Protein AF-A0A8T7AFK4-F1 (afdb_monomer_lite)

Secondary structure (DSSP, 8-state):
--------------------PPPPEETTEEPSEE--SS--EEEEESS--EEEEEESS-EEEEEBSS-EEEEEES--EEEEEESS-EEEEEEES-EEEEEESS-EEE--EES-EE-TT-SEEES-SEEEEEEEEE-TT--EEEEEEEEE-TTTGGG--BSEEEEEE--TT--TTSHHHHHHHHHHTTTT--EEEE--TT--TTS------HHHHHHHHHHHHHHHHHTT--EEEEEEEGGGHHHHHHHHHHH--TTEEEEEEES--S-HHHHHHHHHHHH-SSHHHHHHHHHHHHT-GGG--SSTTTTT--TTT-HHHHHHHT--S-S-HHHHHHTT-SS-EEEEEETT--SS-HHHHHHHHHHHHHHT--EEEEEE---SPPPTTTHHHHTTTT-HHHHHHHHHHHHHHH-GGGSBP-------SSS---SS--BPP-EETT-SEEETT-EEEEE-TT---SSS-EEEEEEEEEESS---EESTTSSEEEEE-PPPSSPPPSS--TT-GGGSEEEEEEEEEEEETTS-EEEEEEEEEEEPHHHHHHTS----GGGHHHHHHHS-PPP-------

Foldseek 3Di:
DDDDDDDDDDDDPPPPPPPVPPQDFFPRHGFPEEADQAEEEAEADQEEGEYENAHHAYEYANAHYQYGYENHHEAYEEHNHHDEYEAELHHYAYEAEDHDDAYAYEPNDDAYFYDPSHLHYYPYQKDKFWWWFADPVGQIKIKIKIAGHDPLVQLFAFLEAEEEEEAQFDANCDFPNVLCRGQCRSVRHIYIRIYFSQDDPRGAGFDQDLVRRLCVVVRVVVVVVLLVRLAYEYEYAHLGLLSQLQNCLPPVRNNYAEYEYELHDQQLLVLLVCCVVVPDDDPVVVVCVVCVVVVNNVPPDDPCPSNPHNCVVCVPSVSCSSNDPDRGSNLVRLLRDPHEYEYEFEPQQPSRDPVNVVSSVVSNVVSVHNYDYDYHYDPDDADDSNPCRSSCPPNSNVVSVVVLVVCCVRPVSSPGDSDRRSQHDPPDQRPDGTAQDKDKVPDQEEEQQDKIKIARSSGDDRRFDWDWKAKDWDDFDDWDWAPRTDNMIITGHHAHPQDDDPDDDPPDVVNFKDKIKMKMWIAGPSGDIHIDMDIHIYGYPVVCVVVPDDDDPVCVVVVVVVPPDDDDDDDDDD

pLDDT: mean 75.08, std 21.3, range [25.06, 98.81]

Sequence (574 aa):
MDTIRALVTIGIVFVLGIADAEAQTCNGLAATIVGTAMDDDIPGTPGADVIVGLGGNDRIDGMNGADIICGGDGDDDLIGGLGDDQLFGDAGNDVLEGGSDVDSCDGISGIDSASDDCETAANVDTRVGRVTLFAEDRTRLDGALYIPVGDAAPQGTRSVAMIVSHGAMGSFDSSVPKILGLQASPLGFTVLALNRRDWGSDGGGGAVLFEDTTLDVGVGIDFLHDLGYDLIYVAGHSQGTQNAAIYPSFTLDDRVVAIGLYGTVDDGRGTARDLLFRFTYDDDVVRARELVDSGEGDVVVGWPTIFGVDLFRSPNNFLSFWGPDTLSIVEREIAKLEVPALLLRADGDEFTPDAMSLNVIATANVSGVDATYIVLDYPFPLTDNGGNAHGFVGVERELIATTLDWLTEKVPEASTVTTDTKLAPQNQNPPGNYEPFADIAGGGIVVAGTMVEFDASASFDLDGTIVGYDWKQVAGTSASIEDPSAVRAAFEAPAPSRAAPALFNAQDESVYRETLVFDVTVTDDAGGTDTSRVEVVVLDENFAVASGNGLTPLTTLVLLVIAGLRVRSQRRRS

Radius of gyration: 27.35 Å; chains: 1; bounding box: 56×100×99 Å

Structure (mmCIF, N/CA/C/O backbone):
data_AF-A0A8T7AFK4-F1
#
_entry.id   AF-A0A8T7AFK4-F1
#
loop_
_atom_site.group_PDB
_atom_site.id
_atom_site.type_symbol
_atom_site.label_atom_id
_atom_site.label_alt_id
_atom_site.label_comp_id
_atom_site.label_asym_id
_atom_site.label_entity_id
_atom_site.label_seq_id
_atom_site.pdbx_PDB_ins_code
_atom_site.Cartn_x
_atom_site.Cartn_y
_atom_site.Cartn_z
_atom_site.occupancy
_atom_site.B_iso_or_equiv
_atom_site.auth_seq_id
_atom_site.auth_comp_id
_atom_site.auth_asym_id
_atom_site.auth_atom_id
_atom_site.pdbx_PDB_model_num
ATOM 1 N N . MET A 1 1 ? 10.294 75.642 -45.485 1.00 36.19 1 MET A N 1
ATOM 2 C CA . MET A 1 1 ? 8.984 76.086 -45.998 1.00 36.19 1 MET A CA 1
ATOM 3 C C . MET A 1 1 ? 8.037 74.920 -45.855 1.00 36.19 1 MET A C 1
ATOM 5 O O . MET A 1 1 ? 8.326 73.844 -46.361 1.00 36.19 1 MET A O 1
ATOM 9 N N . ASP A 1 2 ? 7.018 75.145 -45.043 1.00 36.97 2 ASP A N 1
ATOM 10 C CA . ASP A 1 2 ? 6.162 74.165 -44.390 1.00 36.97 2 ASP A CA 1
ATOM 11 C C . ASP A 1 2 ? 5.333 73.293 -45.332 1.00 36.97 2 ASP A C 1
ATOM 13 O O . ASP A 1 2 ? 4.783 73.761 -46.325 1.00 36.97 2 ASP A O 1
ATOM 17 N N . THR A 1 3 ? 5.140 72.036 -44.939 1.00 32.66 3 THR A N 1
ATOM 18 C CA . THR A 1 3 ? 3.883 71.320 -45.186 1.00 32.66 3 THR A CA 1
ATOM 19 C C . THR A 1 3 ? 3.526 70.534 -43.929 1.00 32.66 3 THR A C 1
ATOM 21 O O . THR A 1 3 ? 4.013 69.435 -43.684 1.00 32.66 3 THR A O 1
ATOM 24 N N . ILE A 1 4 ? 2.676 71.148 -43.107 1.00 34.69 4 ILE A N 1
ATOM 25 C CA . ILE A 1 4 ? 1.974 70.512 -41.993 1.00 34.69 4 ILE A CA 1
ATOM 26 C C . ILE A 1 4 ? 0.974 69.517 -42.599 1.00 34.69 4 ILE A C 1
ATOM 28 O O . ILE A 1 4 ? 0.047 69.921 -43.301 1.00 34.69 4 ILE A O 1
ATOM 32 N N . ARG A 1 5 ? 1.148 68.217 -42.337 1.00 36.22 5 ARG A N 1
ATOM 33 C CA . ARG A 1 5 ? 0.082 67.220 -42.500 1.00 36.22 5 ARG A CA 1
ATOM 34 C C . ARG A 1 5 ? -0.605 67.053 -41.151 1.00 36.22 5 ARG A C 1
ATOM 36 O O . ARG A 1 5 ? 0.000 66.562 -40.205 1.00 36.22 5 ARG A O 1
ATOM 43 N N . ALA A 1 6 ? -1.855 67.498 -41.076 1.00 36.16 6 ALA A N 1
ATOM 44 C CA . ALA A 1 6 ? -2.742 67.224 -39.957 1.00 36.16 6 ALA A CA 1
ATOM 45 C C . ALA A 1 6 ? -3.002 65.712 -39.880 1.00 36.16 6 ALA A C 1
ATOM 47 O O . ALA A 1 6 ? -3.506 65.123 -40.837 1.00 36.16 6 ALA A O 1
ATOM 48 N N . LEU A 1 7 ? -2.646 65.094 -38.754 1.00 32.50 7 LEU A N 1
ATOM 49 C CA . LEU A 1 7 ? -3.070 63.743 -38.411 1.00 32.50 7 LEU A CA 1
ATOM 50 C C . LEU A 1 7 ? -4.313 63.872 -37.524 1.00 32.50 7 LEU A C 1
ATOM 52 O O . LEU A 1 7 ? -4.274 64.519 -36.480 1.00 32.50 7 LEU A O 1
ATOM 56 N N . VAL A 1 8 ? -5.429 63.314 -37.986 1.00 34.62 8 VAL A N 1
ATOM 57 C CA . VAL A 1 8 ? -6.680 63.221 -37.232 1.00 34.62 8 VAL A CA 1
ATOM 58 C C . VAL A 1 8 ? -6.497 62.150 -36.159 1.00 34.62 8 VAL A C 1
ATOM 60 O O . VAL A 1 8 ? -6.326 60.978 -36.482 1.00 34.62 8 VAL A O 1
ATOM 63 N N . THR A 1 9 ? -6.526 62.544 -34.889 1.00 35.47 9 THR A N 1
ATOM 64 C CA . THR A 1 9 ? -6.543 61.608 -33.760 1.00 35.47 9 THR A CA 1
ATOM 65 C C . THR A 1 9 ? -7.950 61.029 -33.619 1.00 35.47 9 THR A C 1
ATOM 67 O O . THR A 1 9 ? -8.854 61.703 -33.130 1.00 35.47 9 THR A O 1
ATOM 70 N N . ILE A 1 10 ? -8.148 59.784 -34.055 1.00 40.66 10 ILE A N 1
ATOM 71 C CA . ILE A 1 10 ? -9.303 58.973 -33.654 1.00 40.66 10 ILE A CA 1
ATOM 72 C C . ILE A 1 10 ? -8.919 58.322 -32.326 1.00 40.66 10 ILE A C 1
ATOM 74 O O . ILE A 1 10 ? -8.059 57.445 -32.285 1.00 40.66 10 ILE A O 1
ATOM 78 N N . GLY A 1 11 ? -9.517 58.789 -31.231 1.00 37.38 11 GLY A N 1
ATOM 79 C CA . GLY A 1 11 ? -9.410 58.131 -29.935 1.00 37.38 11 GLY A CA 1
ATOM 80 C C . GLY A 1 11 ? -10.185 56.819 -29.963 1.00 37.38 11 GLY A C 1
ATOM 81 O O . GLY A 1 11 ? -11.403 56.823 -29.811 1.00 37.38 11 GLY A O 1
ATOM 82 N N . ILE A 1 12 ? -9.484 55.706 -30.171 1.00 42.81 12 ILE A N 1
ATOM 83 C CA . ILE A 1 12 ? -9.990 54.379 -29.825 1.00 42.81 12 ILE A CA 1
ATOM 84 C C . ILE A 1 12 ? -9.676 54.193 -28.342 1.00 42.81 12 ILE A C 1
ATOM 86 O O . ILE A 1 12 ? -8.524 53.992 -27.963 1.00 42.81 12 ILE A O 1
ATOM 90 N N . VAL A 1 13 ? -10.697 54.316 -27.498 1.00 39.00 13 VAL A N 1
ATOM 91 C CA . VAL A 1 13 ? -10.638 53.815 -26.125 1.00 39.00 13 VAL A CA 1
ATOM 92 C C . VAL A 1 13 ? -10.703 52.295 -26.237 1.00 39.00 13 VAL A C 1
ATOM 94 O O . VAL A 1 13 ? -11.759 51.744 -26.537 1.00 39.00 13 VAL A O 1
ATOM 97 N N . PHE A 1 14 ? -9.570 51.618 -26.051 1.00 37.09 14 PHE A N 1
ATOM 98 C CA . PHE A 1 14 ? -9.583 50.200 -25.711 1.00 37.09 14 PHE A CA 1
ATOM 99 C C . PHE A 1 14 ? -10.171 50.098 -24.305 1.00 37.09 14 PHE A C 1
ATOM 101 O O . PHE A 1 14 ? -9.494 50.370 -23.316 1.00 37.09 14 PHE A O 1
ATOM 108 N N . VAL A 1 15 ? -11.451 49.746 -24.218 1.00 40.47 15 VAL A N 1
ATOM 109 C CA . VAL A 1 15 ? -11.956 49.091 -23.016 1.00 40.47 15 VAL A CA 1
ATOM 110 C C . VAL A 1 15 ? -11.351 47.694 -23.071 1.00 40.47 15 VAL A C 1
ATOM 112 O O . VAL A 1 15 ? -11.824 46.843 -23.820 1.00 40.47 15 VAL A O 1
ATOM 115 N N . LEU A 1 16 ? -10.239 47.489 -22.360 1.00 45.81 16 LEU A N 1
ATOM 116 C CA . LEU A 1 16 ? -9.852 46.148 -21.942 1.00 45.81 16 LEU A CA 1
ATOM 117 C C . LEU A 1 16 ? -11.008 45.669 -21.068 1.00 45.81 16 LEU A C 1
ATOM 119 O O . LEU A 1 16 ? -11.154 46.115 -19.932 1.00 45.81 16 LEU A O 1
ATOM 123 N N . GLY A 1 17 ? -11.884 44.849 -21.644 1.00 37.62 17 GLY A N 1
ATOM 124 C CA . GLY A 1 17 ? -12.734 43.995 -20.841 1.00 37.62 17 GLY A CA 1
ATOM 125 C C . GLY A 1 17 ? -11.790 43.103 -20.057 1.00 37.62 17 GLY A C 1
ATOM 126 O O . GLY A 1 17 ? -11.220 42.175 -20.620 1.00 37.62 17 GLY A O 1
ATOM 127 N N . ILE A 1 18 ? -11.569 43.436 -18.790 1.00 47.38 18 ILE A N 1
ATOM 128 C CA . ILE A 1 18 ? -11.285 42.405 -17.808 1.00 47.38 18 ILE A CA 1
ATOM 129 C C . ILE A 1 18 ? -12.549 41.547 -17.819 1.00 47.38 18 ILE A C 1
ATOM 131 O O . ILE A 1 18 ? -13.617 41.986 -17.403 1.00 47.38 18 ILE A O 1
ATOM 135 N N . ALA A 1 19 ? -12.479 40.389 -18.474 1.00 45.12 19 ALA A N 1
ATOM 136 C CA . ALA A 1 19 ? -13.339 39.311 -18.038 1.00 45.12 19 ALA A CA 1
ATOM 137 C C . ALA A 1 19 ? -12.939 39.111 -16.577 1.00 45.12 19 ALA A C 1
ATOM 139 O O . ALA A 1 19 ? -11.758 38.881 -16.305 1.00 45.12 19 ALA A O 1
ATOM 140 N N . ASP A 1 20 ? -13.868 39.339 -15.653 1.00 50.78 20 ASP A N 1
ATOM 141 C CA . ASP A 1 20 ? -13.706 38.818 -14.305 1.00 50.78 20 ASP A CA 1
ATOM 142 C C . ASP A 1 20 ? -13.485 37.318 -14.511 1.00 50.78 20 ASP A C 1
ATOM 144 O O . ASP A 1 20 ? -14.374 36.634 -15.021 1.00 50.78 20 ASP A O 1
ATOM 148 N N . ALA A 1 21 ? -12.259 36.840 -14.281 1.00 59.19 21 ALA A N 1
ATOM 149 C CA . ALA A 1 21 ? -12.012 35.411 -14.240 1.00 59.19 21 ALA A CA 1
ATOM 150 C C . ALA A 1 21 ? -12.949 34.887 -13.155 1.00 59.19 21 ALA A C 1
ATOM 152 O O . ALA A 1 21 ? -12.877 35.355 -12.015 1.00 59.19 21 ALA A O 1
ATOM 153 N N . GLU A 1 22 ? -13.900 34.032 -13.533 1.00 72.19 22 GLU A N 1
ATOM 154 C CA . GLU A 1 22 ? -14.758 33.387 -12.551 1.00 72.19 22 GLU A CA 1
ATOM 155 C C . GLU A 1 22 ? -13.829 32.706 -11.547 1.00 72.19 22 GLU A C 1
ATOM 157 O O . GLU A 1 22 ? -12.899 31.992 -11.936 1.00 72.19 22 GLU A O 1
ATOM 162 N N . ALA A 1 23 ? -14.002 33.048 -10.268 1.00 81.75 23 ALA A N 1
ATOM 163 C CA . ALA A 1 23 ? -13.220 32.437 -9.210 1.00 81.75 23 ALA A CA 1
ATOM 164 C C . ALA A 1 23 ? -13.443 30.930 -9.310 1.00 81.75 23 ALA A C 1
ATOM 166 O O . ALA A 1 23 ? -14.596 30.497 -9.322 1.00 81.75 23 ALA A O 1
ATOM 167 N N . GLN A 1 24 ? -12.359 30.167 -9.435 1.00 94.00 24 GLN A N 1
ATOM 168 C CA . GLN A 1 24 ? -12.452 28.714 -9.423 1.00 94.00 24 GLN A CA 1
ATOM 169 C C . GLN A 1 24 ? -13.028 28.283 -8.080 1.00 94.00 24 GLN A C 1
ATOM 171 O O . GLN A 1 24 ? -12.764 28.920 -7.052 1.00 94.00 24 GLN A O 1
ATOM 176 N N . THR A 1 25 ? -13.868 27.257 -8.105 1.00 94.88 25 THR A N 1
ATOM 177 C CA . THR A 1 25 ? -14.538 26.775 -6.905 1.00 94.88 25 THR A CA 1
ATOM 178 C C . THR A 1 25 ? -14.453 25.269 -6.798 1.00 94.88 25 THR A C 1
ATOM 180 O O . THR A 1 25 ? -14.741 24.603 -7.786 1.00 94.88 25 THR A O 1
ATOM 183 N N . CYS A 1 26 ? -14.205 24.765 -5.594 1.00 96.12 26 CYS A N 1
ATOM 184 C CA . CYS A 1 26 ? -14.365 23.358 -5.240 1.00 96.12 26 CYS A CA 1
ATOM 185 C C . CYS A 1 26 ? -15.527 23.232 -4.250 1.00 96.12 26 CYS A C 1
ATOM 187 O O . CYS A 1 26 ? -15.649 24.045 -3.330 1.00 96.12 26 CYS A O 1
ATOM 189 N N . ASN A 1 27 ? -16.448 22.296 -4.493 1.00 93.69 27 ASN A N 1
ATOM 190 C CA . ASN A 1 27 ? -17.661 22.100 -3.684 1.00 93.69 27 ASN A CA 1
ATOM 191 C C . ASN A 1 27 ? -18.433 23.414 -3.361 1.00 93.69 27 ASN A C 1
ATOM 193 O O . ASN A 1 27 ? -18.971 23.629 -2.274 1.00 93.69 27 ASN A O 1
ATOM 197 N N . GLY A 1 28 ? -18.458 24.355 -4.316 1.00 92.94 28 GLY A N 1
ATOM 198 C CA . GLY A 1 28 ? -19.133 25.653 -4.181 1.00 92.94 28 GLY A CA 1
ATOM 199 C C . GLY A 1 28 ? -18.404 26.719 -3.344 1.00 92.94 28 GLY A C 1
ATOM 200 O O . GLY A 1 28 ? -18.964 27.801 -3.137 1.00 92.94 28 GLY A O 1
ATOM 201 N N . LEU A 1 29 ? -17.176 26.460 -2.890 1.00 95.44 29 LEU A N 1
ATOM 202 C CA . LEU A 1 29 ? -16.317 27.416 -2.185 1.00 95.44 29 LEU A CA 1
ATOM 203 C C . LEU A 1 29 ? -15.224 27.951 -3.106 1.00 95.44 29 LEU A C 1
ATOM 205 O O . LEU A 1 29 ? -14.722 27.228 -3.952 1.00 95.44 29 LEU A O 1
ATOM 209 N N . ALA A 1 30 ? -14.859 29.224 -2.950 1.00 96.06 30 ALA A N 1
ATOM 210 C CA . ALA A 1 30 ? -13.812 29.841 -3.762 1.00 96.06 30 ALA A CA 1
ATOM 211 C C . ALA A 1 30 ? -12.430 29.290 -3.390 1.00 96.06 30 ALA A C 1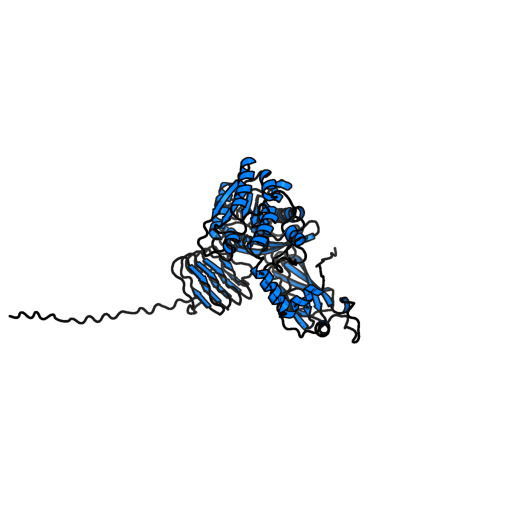
ATOM 213 O O . ALA A 1 30 ? -12.080 29.285 -2.211 1.00 96.06 30 ALA A O 1
ATOM 214 N N . ALA A 1 31 ? -11.659 28.901 -4.403 1.00 96.62 31 ALA A N 1
ATOM 215 C CA . ALA A 1 31 ? -10.326 28.342 -4.244 1.00 96.62 31 ALA A CA 1
ATOM 216 C C . ALA A 1 31 ? -9.355 29.330 -3.570 1.00 96.62 31 ALA A C 1
ATOM 218 O O . ALA A 1 31 ? -9.300 30.514 -3.933 1.00 96.62 31 ALA A O 1
ATOM 219 N N . THR A 1 32 ? -8.583 28.839 -2.600 1.00 96.12 32 THR A N 1
ATOM 220 C CA . THR A 1 32 ? -7.423 29.525 -2.014 1.00 96.12 32 THR A CA 1
ATOM 221 C C . THR A 1 32 ? -6.165 29.269 -2.840 1.00 96.12 32 THR A C 1
ATOM 223 O O . THR A 1 32 ? -5.350 30.183 -2.993 1.00 96.12 32 THR A O 1
ATOM 226 N N . ILE A 1 33 ? -6.057 28.074 -3.430 1.00 97.69 33 ILE A N 1
ATOM 227 C CA . ILE A 1 33 ? -4.952 27.625 -4.279 1.00 97.69 33 ILE A CA 1
ATOM 228 C C . ILE A 1 33 ? -5.540 27.072 -5.581 1.00 97.69 33 ILE A C 1
ATOM 230 O O . ILE A 1 33 ? -6.535 26.354 -5.571 1.00 97.69 33 ILE A O 1
ATOM 234 N N . VAL A 1 34 ? -4.953 27.457 -6.715 1.00 97.56 34 VAL A N 1
ATOM 235 C CA . VAL A 1 34 ? -5.393 27.021 -8.046 1.00 97.56 34 VAL A CA 1
ATOM 236 C C . VAL A 1 34 ? -4.166 26.580 -8.831 1.00 97.56 34 VAL A C 1
ATOM 238 O O . VAL A 1 34 ? -3.230 27.376 -8.970 1.00 97.56 34 VAL A O 1
ATOM 241 N N . GLY A 1 35 ? -4.197 25.345 -9.323 1.00 96.94 35 GLY A N 1
ATOM 242 C CA . GLY A 1 35 ? -3.221 24.774 -10.240 1.00 96.94 35 GLY A CA 1
ATOM 243 C C . GLY A 1 35 ? -3.374 25.309 -11.663 1.00 96.94 35 GLY A C 1
ATOM 244 O O . GLY A 1 35 ? -3.812 26.446 -11.912 1.00 96.94 35 GLY A O 1
ATOM 245 N N . THR A 1 36 ? -2.951 24.504 -12.622 1.00 96.62 36 THR A N 1
ATOM 246 C CA . THR A 1 36 ? -2.924 24.806 -14.046 1.00 96.62 36 THR A CA 1
ATOM 247 C C . THR A 1 36 ? -3.593 23.688 -14.844 1.00 96.62 36 THR A C 1
ATOM 249 O O . THR A 1 36 ? -4.197 22.792 -14.298 1.00 96.62 36 THR A O 1
ATOM 252 N N . ALA A 1 37 ? -3.589 23.785 -16.174 1.00 96.50 37 ALA A N 1
ATOM 253 C CA . ALA A 1 37 ? -4.138 22.725 -17.030 1.00 96.50 37 ALA A CA 1
ATOM 254 C C . ALA A 1 37 ? -3.060 21.698 -17.447 1.00 96.50 37 ALA A C 1
ATOM 256 O O . ALA A 1 37 ? -3.131 21.146 -18.548 1.00 96.50 37 ALA A O 1
ATOM 257 N N . MET A 1 38 ? -1.996 21.584 -16.657 1.00 96.50 38 MET A N 1
ATOM 258 C CA . MET A 1 38 ? -0.844 20.707 -16.844 1.00 96.50 38 MET A CA 1
ATOM 259 C C . MET A 1 38 ? -0.537 20.053 -15.499 1.00 96.50 38 MET A C 1
ATOM 261 O O . MET A 1 38 ? -0.822 20.671 -14.489 1.00 96.50 38 MET A O 1
ATOM 265 N N . ASP A 1 39 ? 0.167 18.922 -15.520 1.00 94.44 39 ASP A N 1
ATOM 266 C CA . ASP A 1 39 ? 0.624 18.216 -14.318 1.00 94.44 39 ASP A CA 1
ATOM 267 C C . ASP A 1 39 ? 1.334 19.162 -13.326 1.00 94.44 39 ASP A C 1
ATOM 269 O O . ASP A 1 39 ? 2.395 19.734 -13.634 1.00 94.44 39 ASP A O 1
ATOM 273 N N . ASP A 1 40 ? 0.750 19.314 -12.141 1.00 94.44 40 ASP A N 1
ATOM 274 C CA . ASP A 1 40 ? 1.230 20.163 -11.060 1.00 94.44 40 ASP A CA 1
ATOM 275 C C . ASP A 1 40 ? 1.601 19.352 -9.801 1.00 94.44 40 ASP A C 1
ATOM 277 O O . ASP A 1 40 ? 1.082 18.274 -9.533 1.00 94.44 40 ASP A O 1
ATOM 281 N N . ASP A 1 41 ? 2.525 19.894 -9.004 1.00 92.56 41 ASP A N 1
ATOM 282 C CA . ASP A 1 41 ? 2.851 19.415 -7.652 1.00 92.56 41 ASP A CA 1
ATOM 283 C C . ASP A 1 41 ? 2.490 20.540 -6.674 1.00 92.56 41 ASP A C 1
ATOM 285 O O . ASP A 1 41 ? 3.171 21.575 -6.609 1.00 92.56 41 ASP A O 1
ATOM 289 N N . ILE A 1 42 ? 1.345 20.389 -6.007 1.00 95.25 42 ILE A N 1
ATOM 290 C CA . ILE A 1 42 ? 0.660 21.440 -5.255 1.00 95.25 42 ILE A CA 1
ATOM 291 C C . ILE A 1 42 ? 0.706 21.117 -3.758 1.00 95.25 42 ILE A C 1
ATOM 293 O O . ILE A 1 42 ? -0.155 20.396 -3.253 1.00 95.25 42 ILE A O 1
ATOM 297 N N . PRO A 1 43 ? 1.653 21.707 -3.007 1.00 95.25 43 PRO A N 1
ATOM 298 C CA . PRO A 1 43 ? 1.576 21.717 -1.557 1.00 95.25 43 PRO A CA 1
ATOM 299 C C . PRO A 1 43 ? 0.587 22.793 -1.091 1.00 95.25 43 PRO A C 1
ATOM 301 O O . PRO A 1 43 ? 0.671 23.962 -1.495 1.00 95.25 43 PRO A O 1
ATOM 304 N N . GLY A 1 44 ? -0.315 22.396 -0.205 1.00 95.94 44 GLY A N 1
ATOM 305 C CA . GLY A 1 44 ? -1.214 23.246 0.553 1.00 95.94 44 GLY A CA 1
ATOM 306 C C . GLY A 1 44 ? -0.476 24.084 1.593 1.00 95.94 44 GLY A C 1
ATOM 307 O O . GLY A 1 44 ? 0.728 24.370 1.507 1.00 95.94 44 GLY A O 1
ATOM 308 N N . THR A 1 45 ? -1.210 24.537 2.597 1.00 94.62 45 THR A N 1
ATOM 309 C CA . THR A 1 45 ? -0.665 25.288 3.722 1.00 94.62 45 THR A CA 1
ATOM 310 C C . THR A 1 45 ? -1.002 24.599 5.040 1.00 94.62 45 THR A C 1
ATOM 312 O O . THR A 1 45 ? -1.825 23.707 5.081 1.00 94.62 45 THR A O 1
ATOM 315 N N . PRO A 1 46 ? -0.395 24.998 6.173 1.00 93.75 46 PRO A N 1
ATOM 316 C CA . PRO A 1 46 ? -0.751 24.414 7.468 1.00 93.75 46 PRO A CA 1
ATOM 317 C C . PRO A 1 46 ? -2.146 24.788 8.015 1.00 93.75 46 PRO A C 1
ATOM 319 O O . PRO A 1 46 ? -2.357 24.683 9.227 1.00 93.75 46 PRO A O 1
ATOM 322 N N . GLY A 1 47 ? -3.042 25.355 7.209 1.00 94.44 47 GLY A N 1
ATOM 323 C CA . GLY A 1 47 ? -4.408 25.646 7.628 1.00 94.44 47 GLY A CA 1
ATOM 324 C C . GLY A 1 47 ? -5.388 25.492 6.474 1.00 94.44 47 GLY A C 1
ATOM 325 O O . GLY A 1 47 ? -4.969 25.481 5.334 1.00 94.44 47 GLY A O 1
ATOM 326 N N . ALA A 1 48 ? -6.684 25.479 6.802 1.00 97.50 48 ALA A N 1
ATOM 327 C CA . ALA A 1 48 ? -7.757 25.143 5.865 1.00 97.50 48 ALA A CA 1
ATOM 328 C C . ALA A 1 48 ? -7.666 25.847 4.498 1.00 97.50 48 ALA A C 1
ATOM 330 O O . ALA A 1 48 ? -7.826 27.075 4.395 1.00 97.50 48 ALA A O 1
ATOM 331 N N . ASP A 1 49 ? -7.500 25.031 3.468 1.00 98.38 49 ASP A N 1
ATOM 332 C CA . ASP A 1 49 ? -7.373 25.392 2.073 1.00 98.38 49 ASP A CA 1
ATOM 333 C C . ASP A 1 49 ? -8.563 24.903 1.238 1.00 98.38 49 ASP A C 1
ATOM 335 O O . ASP A 1 49 ? -9.289 23.968 1.569 1.00 98.38 49 ASP A O 1
ATOM 339 N N . VAL A 1 50 ? -8.787 25.595 0.123 1.00 98.50 50 VAL A N 1
ATOM 340 C CA . VAL A 1 50 ? -9.657 25.133 -0.958 1.00 98.50 50 VAL A CA 1
ATOM 341 C C . VAL A 1 50 ? -8.780 25.048 -2.198 1.00 98.50 50 VAL A C 1
ATOM 343 O O . VAL A 1 50 ? -8.428 26.084 -2.773 1.00 98.50 50 VAL A O 1
ATOM 346 N N . ILE A 1 51 ? -8.402 23.837 -2.584 1.00 98.62 51 ILE A N 1
ATOM 347 C CA . ILE A 1 51 ? -7.444 23.578 -3.657 1.00 98.62 51 ILE A CA 1
ATOM 348 C C . ILE A 1 51 ? -8.194 23.075 -4.893 1.00 98.62 51 ILE A C 1
ATOM 350 O O . ILE A 1 51 ? -9.100 22.253 -4.790 1.00 98.62 51 ILE A O 1
ATOM 354 N N . VAL A 1 52 ? -7.847 23.613 -6.062 1.00 98.50 52 VAL A N 1
ATOM 355 C CA . VAL A 1 52 ? -8.362 23.162 -7.364 1.00 98.50 52 VAL A CA 1
ATOM 356 C C . VAL A 1 52 ? -7.173 22.901 -8.286 1.00 98.50 52 VAL A C 1
ATOM 358 O O . VAL A 1 52 ? -6.492 23.871 -8.631 1.00 98.50 52 VAL A O 1
ATOM 361 N N . GLY A 1 53 ? -6.937 21.648 -8.683 1.00 97.94 53 GLY A N 1
ATOM 362 C CA . GLY A 1 53 ? -5.864 21.265 -9.617 1.00 97.94 53 GLY A CA 1
ATOM 363 C C . GLY A 1 53 ? -6.113 21.800 -11.027 1.00 97.94 53 GLY A C 1
ATOM 364 O O . GLY A 1 53 ? -5.301 22.554 -11.554 1.00 97.94 53 GLY A O 1
ATOM 365 N N . LEU A 1 54 ? -7.357 21.652 -11.499 1.00 97.25 54 LEU A N 1
ATOM 366 C CA . LEU A 1 54 ? -7.894 21.980 -12.829 1.00 97.25 54 LEU A CA 1
ATOM 367 C C . LEU A 1 54 ? -7.707 20.854 -13.833 1.00 97.25 54 LEU A C 1
ATOM 369 O O . LEU A 1 54 ? -8.707 20.263 -14.217 1.00 97.25 54 LEU A O 1
ATOM 373 N N . GLY A 1 55 ? -6.510 20.614 -14.345 1.00 96.44 55 GLY A N 1
ATOM 374 C CA . GLY A 1 55 ? -6.314 19.395 -15.111 1.00 96.44 55 GLY A CA 1
ATOM 375 C C . GLY A 1 55 ? -4.878 19.152 -15.506 1.00 96.44 55 GLY A C 1
ATOM 376 O O . GLY A 1 55 ? -4.047 20.036 -15.377 1.00 96.44 55 GLY A O 1
ATOM 377 N N . GLY A 1 56 ? -4.610 17.992 -16.091 1.00 97.25 56 GLY A N 1
ATOM 378 C CA . GLY A 1 56 ? -3.284 17.389 -15.980 1.00 97.25 56 GLY A CA 1
ATOM 379 C C . GLY A 1 56 ? -3.312 16.342 -14.874 1.00 97.25 56 GLY A C 1
ATOM 380 O O . GLY A 1 56 ? -4.326 16.188 -14.215 1.00 97.25 56 GLY A O 1
ATOM 381 N N . ASN A 1 57 ? -2.233 15.579 -14.741 1.00 95.44 57 ASN A N 1
ATOM 382 C CA . ASN A 1 57 ? -2.130 14.576 -13.690 1.00 95.44 57 ASN A CA 1
ATOM 383 C C . ASN A 1 57 ? -1.439 15.208 -12.480 1.00 95.44 57 ASN A C 1
ATOM 385 O O . ASN A 1 57 ? -0.206 15.264 -12.429 1.00 95.44 57 ASN A O 1
ATOM 389 N N . ASP A 1 58 ? -2.230 15.717 -11.549 1.00 96.62 58 ASP A N 1
ATOM 390 C CA . ASP A 1 58 ? -1.767 16.538 -10.444 1.00 96.62 58 ASP A CA 1
ATOM 391 C C . ASP A 1 58 ? -1.426 15.695 -9.214 1.00 96.62 58 ASP A C 1
ATOM 393 O O . ASP A 1 58 ? -2.046 14.675 -8.917 1.00 96.62 58 ASP A O 1
ATOM 397 N N . ARG A 1 59 ? -0.433 16.154 -8.453 1.00 94.69 59 ARG A N 1
ATOM 398 C CA . ARG A 1 59 ? -0.174 15.707 -7.086 1.00 94.69 59 ARG A CA 1
ATOM 399 C C . ARG A 1 59 ? -0.544 16.839 -6.142 1.00 94.69 59 ARG A C 1
ATOM 401 O O . ARG A 1 59 ? 0.067 17.906 -6.198 1.00 94.69 59 ARG A O 1
ATOM 408 N N . ILE A 1 60 ? -1.510 16.614 -5.260 1.00 97.75 60 ILE A N 1
ATOM 409 C CA . ILE A 1 60 ? -2.010 17.641 -4.343 1.00 97.75 60 ILE A CA 1
ATOM 410 C C . ILE A 1 60 ? -1.901 17.137 -2.905 1.00 97.75 60 ILE A C 1
ATOM 412 O O . ILE A 1 60 ? -2.442 16.090 -2.579 1.00 97.75 60 ILE A O 1
ATOM 416 N N . ASP A 1 61 ? -1.212 17.890 -2.048 1.00 96.38 61 ASP A N 1
ATOM 417 C CA . ASP A 1 61 ? -1.040 17.589 -0.619 1.00 96.38 61 ASP A CA 1
ATOM 418 C C . ASP A 1 61 ? -1.608 18.746 0.212 1.00 96.38 61 ASP A C 1
ATOM 420 O O . ASP A 1 61 ? -1.018 19.826 0.227 1.00 96.38 61 ASP A O 1
ATOM 424 N N . GLY A 1 62 ? -2.749 18.547 0.878 1.00 96.56 62 GLY A N 1
ATOM 425 C CA . GLY A 1 62 ? -3.406 19.544 1.736 1.00 96.56 62 GLY A CA 1
ATOM 426 C C . GLY A 1 62 ? -2.567 19.955 2.950 1.00 96.56 62 GLY A C 1
ATOM 427 O O . GLY A 1 62 ? -2.632 21.095 3.409 1.00 96.56 62 GLY A O 1
ATOM 428 N N . MET A 1 63 ? -1.624 19.105 3.358 1.00 94.69 63 MET A N 1
ATOM 429 C CA . MET A 1 63 ? -0.770 19.252 4.531 1.00 94.69 63 MET A CA 1
ATOM 430 C C . MET A 1 63 ? -1.536 19.181 5.858 1.00 94.69 63 MET A C 1
ATOM 432 O O . MET A 1 63 ? -1.755 18.097 6.380 1.00 94.69 63 MET A O 1
ATOM 436 N N . ASN A 1 64 ? -1.836 20.318 6.488 1.00 93.12 64 ASN A N 1
ATOM 437 C CA . ASN A 1 64 ? -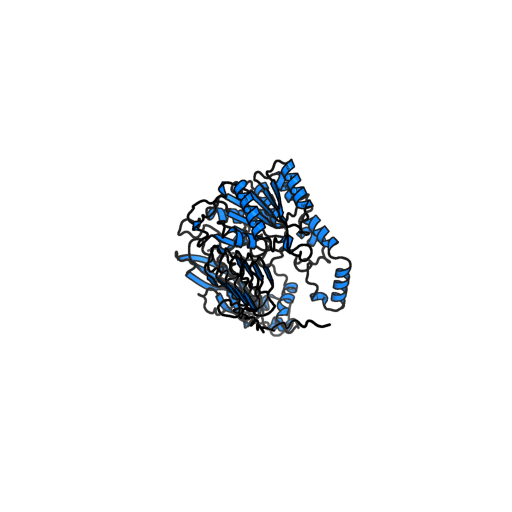2.615 20.341 7.724 1.00 93.12 64 ASN A CA 1
ATOM 438 C C . ASN A 1 64 ? -3.768 21.302 7.499 1.00 93.12 64 ASN A C 1
ATOM 440 O O . ASN A 1 64 ? -3.531 22.429 7.075 1.00 93.12 64 ASN A O 1
ATOM 444 N N . GLY A 1 65 ? -4.954 20.998 7.988 1.00 94.69 65 GLY A N 1
ATOM 445 C CA . GLY A 1 65 ? -6.066 21.884 7.731 1.00 94.69 65 GLY A CA 1
ATOM 446 C C . GLY A 1 65 ? -7.386 21.217 8.001 1.00 94.69 65 GLY A C 1
ATOM 447 O O . GLY A 1 65 ? -7.503 20.383 8.874 1.00 94.69 65 GLY A O 1
ATOM 448 N N . ALA A 1 66 ? -8.409 21.738 7.359 1.00 97.25 66 ALA A N 1
ATOM 449 C CA . ALA A 1 66 ? -9.633 21.006 7.093 1.00 97.25 66 ALA A CA 1
ATOM 450 C C . ALA A 1 66 ? -9.922 21.425 5.661 1.00 97.25 66 ALA A C 1
ATOM 452 O O . ALA A 1 66 ? -10.479 22.508 5.417 1.00 97.25 66 ALA A O 1
ATOM 453 N N . ASP A 1 67 ? -9.334 20.671 4.753 1.00 98.62 67 ASP A N 1
ATOM 454 C CA . ASP A 1 67 ? -9.061 21.051 3.388 1.00 98.62 67 ASP A CA 1
ATOM 455 C C . ASP A 1 67 ? -10.158 20.538 2.465 1.00 98.62 67 ASP A C 1
ATOM 457 O O . ASP A 1 67 ? -10.872 19.570 2.730 1.00 98.62 67 ASP A O 1
ATOM 461 N N . ILE A 1 68 ? -10.364 21.268 1.375 1.00 98.69 68 ILE A N 1
ATOM 462 C CA . ILE A 1 68 ? -11.315 20.899 0.334 1.00 98.69 68 ILE A CA 1
ATOM 463 C C . ILE A 1 68 ? -10.549 20.886 -0.977 1.00 98.69 68 ILE A C 1
ATOM 465 O O . ILE A 1 68 ? -10.188 21.944 -1.496 1.00 98.69 68 ILE A O 1
ATOM 469 N N . ILE A 1 69 ? -10.304 19.693 -1.501 1.00 98.81 69 ILE A N 1
ATOM 470 C CA . ILE A 1 69 ? -9.429 19.463 -2.646 1.00 98.81 69 ILE A CA 1
ATOM 471 C C . ILE A 1 69 ? -10.266 18.910 -3.798 1.00 98.81 69 ILE A C 1
ATOM 473 O O . ILE A 1 69 ? -10.942 17.901 -3.640 1.00 98.81 69 ILE A O 1
ATOM 477 N N . CYS A 1 70 ? -10.225 19.580 -4.949 1.00 98.69 70 CYS A N 1
ATOM 478 C CA . CYS A 1 70 ? -10.728 19.061 -6.220 1.00 98.69 70 CYS A CA 1
ATOM 479 C C . CYS A 1 70 ? -9.536 18.861 -7.160 1.00 98.69 70 CYS A C 1
ATOM 481 O O . CYS A 1 70 ? -8.843 19.845 -7.446 1.00 98.69 70 CYS A O 1
ATOM 483 N N . GLY A 1 71 ? -9.315 17.632 -7.626 1.00 98.12 71 GLY A N 1
ATOM 484 C CA . GLY A 1 71 ? -8.269 17.294 -8.595 1.00 98.12 71 GLY A CA 1
ATOM 485 C C . GLY A 1 71 ? -8.532 17.985 -9.931 1.00 98.12 71 GLY A C 1
ATOM 486 O O . GLY A 1 71 ? -7.929 19.014 -10.248 1.00 98.12 71 GLY A O 1
ATOM 487 N N . GLY A 1 72 ? -9.586 17.558 -10.618 1.00 98.12 72 GLY A N 1
ATOM 488 C CA . GLY A 1 72 ? -10.048 18.168 -11.858 1.00 98.12 72 GLY A CA 1
ATOM 489 C C . GLY A 1 72 ? -10.056 17.160 -13.000 1.00 98.12 72 GLY A C 1
ATOM 490 O O . GLY A 1 72 ? -10.554 16.054 -12.848 1.00 98.12 72 GLY A O 1
ATOM 491 N N . ASP A 1 73 ? -9.616 17.575 -14.189 1.00 97.56 73 ASP A N 1
ATOM 492 C CA . ASP A 1 73 ? -9.492 16.688 -15.350 1.00 97.56 73 ASP A CA 1
ATOM 493 C C . ASP A 1 73 ? -8.091 16.043 -15.392 1.00 97.56 73 ASP A C 1
ATOM 495 O O . ASP A 1 73 ? -7.133 16.701 -15.792 1.00 97.56 73 ASP A O 1
ATOM 499 N N . GLY A 1 74 ? -7.972 14.739 -15.191 1.00 97.25 74 GLY A N 1
ATOM 500 C CA . GLY A 1 74 ? -6.702 14.017 -15.270 1.00 97.25 74 GLY A CA 1
ATOM 501 C C . GLY A 1 74 ? -6.621 12.953 -14.194 1.00 97.25 74 GLY A C 1
ATOM 502 O O . GLY A 1 74 ? -7.501 12.869 -13.359 1.00 97.25 74 GLY A O 1
ATOM 503 N N . ASP A 1 75 ? -5.614 12.087 -14.268 1.00 95.94 75 ASP A N 1
ATOM 504 C CA . ASP A 1 75 ? -5.400 11.125 -13.192 1.00 95.94 75 ASP A CA 1
ATOM 505 C C . ASP A 1 75 ? -4.660 11.869 -12.066 1.00 95.94 75 ASP A C 1
ATOM 507 O O . ASP A 1 75 ? -3.477 12.184 -12.220 1.00 95.94 75 ASP A O 1
ATOM 511 N N . ASP A 1 76 ? -5.280 12.076 -10.909 1.00 97.50 76 ASP A N 1
ATOM 512 C CA . ASP A 1 76 ? -4.737 12.879 -9.805 1.00 97.50 76 ASP A CA 1
ATOM 513 C C . ASP A 1 76 ? -4.367 12.027 -8.575 1.00 97.50 76 ASP A C 1
ATOM 515 O O . ASP A 1 76 ? -4.965 10.985 -8.307 1.00 97.50 76 ASP A O 1
ATOM 519 N N . ASP A 1 77 ? -3.330 12.437 -7.844 1.00 96.06 77 ASP A N 1
ATOM 520 C CA . ASP A 1 77 ? -2.939 11.877 -6.546 1.00 96.06 77 ASP A CA 1
ATOM 521 C C . ASP A 1 77 ? -3.242 12.929 -5.459 1.00 96.06 77 ASP A C 1
ATOM 523 O O . ASP A 1 77 ? -2.524 13.926 -5.321 1.00 96.06 77 ASP A O 1
ATOM 527 N N . LEU A 1 78 ? -4.320 12.724 -4.697 1.00 98.19 78 LEU A N 1
ATOM 528 C CA . LEU A 1 78 ? -4.839 13.658 -3.694 1.00 98.19 78 LEU A CA 1
ATOM 529 C C . LEU A 1 78 ? -4.554 13.152 -2.279 1.00 98.19 78 LEU A C 1
ATOM 531 O O . LEU A 1 78 ? -4.976 12.059 -1.912 1.00 98.19 78 LEU A O 1
ATOM 535 N N . ILE A 1 79 ? -3.886 13.967 -1.470 1.00 96.88 79 ILE A N 1
ATOM 536 C CA . ILE A 1 79 ? -3.564 13.690 -0.069 1.00 96.88 79 ILE A CA 1
ATOM 537 C C . ILE A 1 79 ? -4.181 14.811 0.774 1.00 96.88 79 ILE A C 1
ATOM 539 O O . ILE A 1 79 ? -3.825 15.973 0.579 1.00 96.88 79 ILE A O 1
ATOM 543 N N . GLY A 1 80 ? -5.101 14.483 1.684 1.00 96.81 80 GLY A N 1
ATOM 544 C CA . GLY A 1 80 ? -5.712 15.444 2.613 1.00 96.81 80 GLY A CA 1
ATOM 545 C C . GLY A 1 80 ? -4.700 15.916 3.651 1.00 96.81 80 GLY A C 1
ATOM 546 O O . GLY A 1 80 ? -4.264 17.067 3.634 1.00 96.81 80 GLY A O 1
ATOM 547 N N . GLY A 1 81 ? -4.193 14.972 4.443 1.00 93.75 81 GLY A N 1
ATOM 548 C CA . GLY A 1 81 ? -3.124 15.218 5.400 1.00 93.75 81 GLY A CA 1
ATOM 549 C C . GLY A 1 81 ? -3.632 15.151 6.835 1.00 93.75 81 GLY A C 1
ATOM 550 O O . GLY A 1 81 ? -4.035 14.087 7.288 1.00 93.75 81 GLY A O 1
ATOM 551 N N . LEU A 1 82 ? -3.472 16.216 7.617 1.00 90.38 82 LEU A N 1
ATOM 552 C CA . LEU A 1 82 ? -3.996 16.280 8.984 1.00 90.38 82 LEU A CA 1
ATOM 553 C C . LEU A 1 82 ? -5.266 17.129 9.043 1.00 90.38 82 LEU A C 1
ATOM 555 O O . LEU A 1 82 ? -5.180 18.334 8.803 1.00 90.38 82 LEU A O 1
ATOM 559 N N . GLY A 1 83 ? -6.338 16.559 9.586 1.00 91.88 83 GLY A N 1
ATOM 560 C CA . GLY A 1 83 ? -7.598 17.224 9.903 1.00 91.88 83 GLY A CA 1
ATOM 561 C C . GLY A 1 83 ? -8.744 16.749 9.014 1.00 91.88 83 GLY A C 1
ATOM 562 O O . GLY A 1 83 ? -8.548 15.915 8.156 1.00 91.88 83 GLY A O 1
ATOM 563 N N . ASP A 1 84 ? -9.966 17.224 9.280 1.00 95.06 84 ASP A N 1
ATOM 564 C CA . ASP A 1 84 ? -11.161 16.695 8.604 1.00 95.06 84 ASP A CA 1
ATOM 565 C C . ASP A 1 84 ? -11.259 17.211 7.149 1.00 95.06 84 ASP A C 1
ATOM 567 O O . ASP A 1 84 ? -11.748 18.331 6.915 1.00 95.06 84 ASP A O 1
ATOM 571 N N . ASP A 1 85 ? -10.850 16.393 6.180 1.00 98.38 85 ASP A N 1
ATOM 572 C CA . ASP A 1 85 ? -10.686 16.784 4.781 1.00 98.38 85 ASP A CA 1
ATOM 573 C C . ASP A 1 85 ? -11.818 16.279 3.859 1.00 98.38 85 ASP A C 1
ATOM 575 O O . ASP A 1 85 ? -12.561 15.330 4.132 1.00 98.38 85 ASP A O 1
ATOM 579 N N . GLN A 1 86 ? -11.997 16.965 2.725 1.00 98.56 86 GLN A N 1
ATOM 580 C CA . GLN A 1 86 ? -12.882 16.555 1.631 1.00 98.56 86 GLN A CA 1
ATOM 581 C C . GLN A 1 86 ? -12.116 16.525 0.311 1.00 98.56 86 GLN A C 1
ATOM 583 O O . GLN A 1 86 ? -11.721 17.573 -0.207 1.00 98.56 86 GLN A O 1
ATOM 588 N N . LEU A 1 87 ? -11.985 15.335 -0.263 1.00 98.75 87 LEU A N 1
ATOM 589 C CA . LEU A 1 87 ? -11.252 15.065 -1.491 1.00 98.75 87 LEU A CA 1
ATOM 590 C C . LEU A 1 87 ? -12.224 14.678 -2.611 1.00 98.75 87 LEU A C 1
ATOM 592 O O . LEU A 1 87 ? -13.035 13.764 -2.455 1.00 98.75 87 LEU A O 1
ATOM 596 N N . PHE A 1 88 ? -12.129 15.368 -3.743 1.00 98.62 88 PHE A N 1
ATOM 597 C CA . PHE A 1 88 ? -12.899 15.109 -4.955 1.00 98.62 88 PHE A CA 1
ATOM 598 C C . PHE A 1 88 ? -11.927 14.838 -6.107 1.00 98.62 88 PHE A C 1
ATOM 600 O O . PHE A 1 88 ? -11.203 15.749 -6.506 1.00 98.62 88 PHE A O 1
ATOM 607 N N . GLY A 1 89 ? -11.912 13.609 -6.627 1.00 97.94 89 GLY A N 1
ATOM 608 C CA . GLY A 1 89 ? -11.078 13.237 -7.782 1.00 97.94 89 GLY A CA 1
ATOM 609 C C . GLY A 1 89 ? -11.488 13.986 -9.054 1.00 97.94 89 GLY A C 1
ATOM 610 O O . GLY A 1 89 ? -10.665 14.570 -9.745 1.00 97.94 89 GLY A O 1
ATOM 611 N N . ASP A 1 90 ? -12.803 14.138 -9.240 1.00 98.12 90 ASP A N 1
ATOM 612 C CA . ASP A 1 90 ? -13.442 14.678 -10.441 1.00 98.12 90 ASP A CA 1
ATOM 613 C C . ASP A 1 90 ? -13.363 13.717 -11.643 1.00 98.12 90 ASP A C 1
ATOM 615 O O . ASP A 1 90 ? -14.199 12.814 -11.738 1.00 98.12 90 ASP A O 1
ATOM 619 N N . ALA A 1 91 ? -12.512 13.955 -12.637 1.00 97.38 91 ALA A N 1
ATOM 620 C CA . ALA A 1 91 ? -12.527 13.199 -13.885 1.00 97.38 91 ALA A CA 1
ATOM 621 C C . ALA A 1 91 ? -11.160 12.601 -14.199 1.00 97.38 91 ALA A C 1
ATOM 623 O O . ALA A 1 91 ? -10.327 13.261 -14.809 1.00 97.38 91 ALA A O 1
ATOM 624 N N . GLY A 1 92 ? -11.004 11.303 -13.977 1.00 95.75 92 GLY A N 1
ATOM 625 C CA . GLY A 1 92 ? -9.748 10.605 -14.225 1.00 95.75 92 GLY A CA 1
ATOM 626 C C . GLY A 1 92 ? -9.688 9.317 -13.434 1.00 95.75 92 GLY A C 1
ATOM 627 O O . GLY A 1 92 ? -10.719 8.814 -13.029 1.00 95.75 92 GLY A O 1
ATOM 628 N N . ASN A 1 93 ? -8.519 8.700 -13.313 1.00 95.06 93 ASN A N 1
ATOM 629 C CA . ASN A 1 93 ? -8.326 7.563 -12.417 1.00 95.06 93 ASN A CA 1
ATOM 630 C C . ASN A 1 93 ? -7.494 8.038 -11.231 1.00 95.06 93 ASN A C 1
ATOM 632 O O . ASN A 1 93 ? -6.259 8.094 -11.302 1.00 95.06 93 ASN A O 1
ATOM 636 N N . ASP A 1 94 ? -8.190 8.376 -10.157 1.00 97.44 94 ASP A N 1
ATOM 637 C CA . ASP A 1 94 ? -7.624 9.141 -9.062 1.00 97.44 94 ASP A CA 1
ATOM 638 C C . ASP A 1 94 ? -7.222 8.245 -7.888 1.00 97.44 94 ASP A C 1
ATOM 640 O O . ASP A 1 94 ? -7.763 7.156 -7.650 1.00 97.44 94 ASP A O 1
ATOM 644 N N . VAL A 1 95 ? -6.235 8.708 -7.127 1.00 96.50 95 VAL A N 1
ATOM 645 C CA . VAL A 1 95 ? -5.820 8.108 -5.858 1.00 96.50 95 VAL A CA 1
ATOM 646 C C . VAL A 1 95 ? -6.094 9.118 -4.757 1.00 96.50 95 VAL A C 1
ATOM 648 O O . VAL A 1 95 ? -5.553 10.217 -4.780 1.00 96.50 95 VAL A O 1
ATOM 651 N N . LEU A 1 96 ? -6.938 8.748 -3.797 1.00 97.88 96 LEU A N 1
ATOM 652 C CA . LEU A 1 96 ? -7.371 9.615 -2.709 1.00 97.88 96 LEU A CA 1
ATOM 653 C C . LEU A 1 96 ? -6.872 9.052 -1.373 1.00 97.88 96 LEU A C 1
ATOM 655 O O . LEU A 1 96 ? -7.213 7.933 -0.990 1.00 97.88 96 LEU A O 1
ATOM 659 N N . GLU A 1 97 ? -6.079 9.831 -0.651 1.00 95.69 97 GLU A N 1
ATOM 660 C CA . GLU A 1 97 ? -5.598 9.506 0.689 1.00 95.69 97 GLU A CA 1
ATOM 661 C C . GLU A 1 97 ? -6.105 10.557 1.676 1.00 95.69 97 GLU A C 1
ATOM 663 O O . GLU A 1 97 ? -5.689 11.711 1.599 1.00 95.69 97 GLU A O 1
ATOM 668 N N . GLY A 1 98 ? -7.005 10.174 2.590 1.00 93.44 98 GLY A N 1
ATOM 669 C CA . GLY A 1 98 ? -7.584 11.103 3.569 1.00 93.44 98 GLY A CA 1
ATOM 670 C C . GLY A 1 98 ? -6.518 11.641 4.520 1.00 93.44 98 GLY A C 1
ATOM 671 O O . GLY A 1 98 ? -6.299 12.845 4.616 1.00 93.44 98 GLY A O 1
ATOM 672 N N . GLY A 1 99 ? -5.722 10.733 5.084 1.00 89.31 99 GLY A N 1
ATOM 673 C CA . GLY A 1 99 ? -4.716 11.051 6.081 1.00 89.31 99 GLY A CA 1
ATOM 674 C C . GLY A 1 99 ? -5.205 10.768 7.499 1.00 89.31 99 GLY A C 1
ATOM 675 O O . GLY A 1 99 ? -5.472 9.626 7.857 1.00 89.31 99 GLY A O 1
ATOM 676 N N . SER A 1 100 ? -5.139 11.756 8.384 1.00 82.81 100 SER A N 1
ATOM 677 C CA . SER A 1 100 ? -5.539 11.612 9.787 1.00 82.81 100 SER A CA 1
ATOM 678 C C . SER A 1 100 ? -6.755 12.467 10.090 1.00 82.81 100 SER A C 1
ATOM 680 O O . SER A 1 100 ? -6.799 13.609 9.660 1.00 82.81 100 SER A O 1
ATOM 682 N N . ASP A 1 101 ? -7.576 11.978 11.020 1.00 87.69 101 ASP A N 1
ATOM 683 C CA . ASP A 1 101 ? -8.872 12.540 11.421 1.00 87.69 101 ASP A CA 1
ATOM 684 C C . ASP A 1 101 ? -10.005 12.032 10.515 1.00 87.69 101 ASP A C 1
ATOM 686 O O . ASP A 1 101 ? -9.943 10.860 10.158 1.00 87.69 101 ASP A O 1
ATOM 690 N N . VAL A 1 102 ? -11.108 12.772 10.329 1.00 88.62 102 VAL A N 1
ATOM 691 C CA . VAL A 1 102 ? -12.313 12.230 9.675 1.00 88.62 102 VAL A CA 1
ATOM 692 C C . VAL A 1 102 ? -12.478 12.777 8.265 1.00 88.62 102 VAL A C 1
ATOM 694 O O . VAL A 1 102 ? -12.939 13.909 8.090 1.00 88.62 102 VAL A O 1
ATOM 697 N N . ASP A 1 103 ? -12.267 11.909 7.280 1.00 95.06 103 ASP A N 1
ATOM 698 C CA . ASP A 1 103 ? -12.138 12.306 5.884 1.00 95.06 103 ASP A CA 1
ATOM 699 C C . ASP A 1 103 ? -13.282 11.814 4.986 1.00 95.06 103 ASP A C 1
ATOM 701 O O . ASP A 1 103 ? -13.970 10.802 5.209 1.00 95.06 103 ASP A O 1
ATOM 705 N N . SER A 1 104 ? -13.519 12.574 3.918 1.00 97.12 104 SER A N 1
ATOM 706 C CA . SER A 1 104 ? -14.479 12.238 2.872 1.00 97.12 104 SER A CA 1
ATOM 707 C C . SER A 1 104 ? -13.820 12.262 1.506 1.00 97.12 104 SER A C 1
ATOM 709 O O . SER A 1 104 ? -13.296 13.285 1.088 1.00 97.12 104 SER A O 1
ATOM 711 N N . CYS A 1 105 ? -13.898 11.147 0.792 1.00 98.19 105 CYS A N 1
ATOM 712 C CA . CYS A 1 105 ? -13.259 10.948 -0.498 1.00 98.19 105 CYS A CA 1
ATOM 713 C C . CYS A 1 105 ? -14.316 10.538 -1.529 1.00 98.19 105 CYS A C 1
ATOM 715 O O . CYS A 1 105 ? -15.047 9.563 -1.341 1.00 98.19 105 CYS A O 1
ATOM 717 N N . ASP A 1 106 ? -14.419 11.278 -2.625 1.00 98.06 106 ASP A N 1
ATOM 718 C CA . ASP A 1 106 ? -15.318 10.973 -3.735 1.00 98.06 106 ASP A CA 1
ATOM 719 C C . ASP A 1 106 ? -14.529 10.996 -5.045 1.00 98.06 106 ASP A C 1
ATOM 721 O O . ASP A 1 106 ? -14.064 12.051 -5.470 1.00 98.06 106 ASP A O 1
ATOM 725 N N . GLY A 1 107 ? -14.388 9.840 -5.697 1.00 96.94 107 GLY A N 1
ATOM 726 C CA . GLY A 1 107 ? -13.745 9.752 -7.013 1.00 96.94 107 GLY A CA 1
ATOM 727 C C . GLY A 1 107 ? -14.523 10.501 -8.100 1.00 96.94 107 GLY A C 1
ATOM 728 O O . GLY A 1 107 ? -13.950 10.998 -9.056 1.00 96.94 107 GLY A O 1
ATOM 729 N N . ILE A 1 108 ? -15.836 10.703 -7.902 1.00 96.88 108 ILE A N 1
ATOM 730 C CA . ILE A 1 108 ? -16.790 11.319 -8.837 1.00 96.88 108 ILE A CA 1
ATOM 731 C C . ILE A 1 108 ? -16.950 10.533 -10.146 1.00 96.88 108 ILE A C 1
ATOM 733 O O . ILE A 1 108 ? -18.070 10.093 -10.449 1.00 96.88 108 ILE A O 1
ATOM 737 N N . SER A 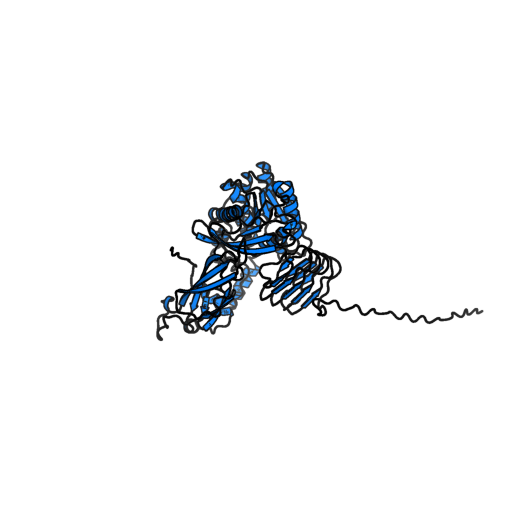1 109 ? -15.895 10.376 -10.946 1.00 95.12 109 SER A N 1
ATOM 738 C CA . SER A 1 109 ? -15.936 9.599 -12.178 1.00 95.12 109 SER A CA 1
ATOM 739 C C . SER A 1 109 ? -14.581 9.072 -12.632 1.00 95.12 109 SER A C 1
ATOM 741 O O . SER A 1 109 ? -13.661 9.840 -12.866 1.00 95.12 109 SER A O 1
ATOM 743 N N . GLY A 1 110 ? -14.575 7.795 -13.006 1.00 92.94 110 GLY A N 1
ATOM 744 C CA . GLY A 1 110 ? -13.425 7.130 -13.596 1.00 92.94 110 GLY A CA 1
ATOM 745 C C . GLY A 1 110 ? -13.162 5.816 -12.889 1.00 92.94 110 GLY A C 1
ATOM 746 O O . GLY A 1 110 ? -14.131 5.109 -12.620 1.00 92.94 110 GLY A O 1
ATOM 747 N N . ILE A 1 111 ? -11.894 5.445 -12.708 1.00 92.94 111 ILE A N 1
ATOM 748 C CA . ILE A 1 111 ? -11.520 4.248 -11.947 1.00 92.94 111 ILE A CA 1
ATOM 749 C C . ILE A 1 111 ? -10.626 4.660 -10.788 1.00 92.94 111 ILE A C 1
ATOM 751 O O . ILE A 1 111 ? -9.407 4.757 -10.938 1.00 92.94 111 ILE A O 1
ATOM 755 N N . ASP A 1 112 ? -11.233 4.829 -9.627 1.00 95.12 112 ASP A N 1
ATOM 756 C CA . ASP A 1 112 ? -10.611 5.546 -8.525 1.00 95.12 112 ASP A CA 1
ATOM 757 C C . ASP A 1 112 ? -10.213 4.595 -7.395 1.00 95.12 112 ASP A C 1
ATOM 759 O O . ASP A 1 112 ? -10.731 3.484 -7.229 1.00 95.12 112 ASP A O 1
ATOM 763 N N . SER A 1 113 ? -9.268 5.018 -6.570 1.00 94.88 113 SER A N 1
ATOM 764 C CA . SER A 1 113 ? -8.896 4.313 -5.348 1.00 94.88 113 SER A CA 1
ATOM 765 C C . SER A 1 113 ? -8.872 5.274 -4.179 1.00 94.88 113 SER A C 1
ATOM 767 O O . SER A 1 113 ? -8.469 6.421 -4.321 1.00 94.88 113 SER A O 1
ATOM 769 N N . ALA A 1 114 ? -9.284 4.784 -3.016 1.00 94.81 114 ALA A N 1
ATOM 770 C CA . ALA A 1 114 ? -9.139 5.505 -1.765 1.00 94.81 114 ALA A CA 1
ATOM 771 C C . ALA A 1 114 ? -8.505 4.594 -0.714 1.00 94.81 114 ALA A C 1
ATOM 773 O O . ALA A 1 114 ? -8.800 3.390 -0.692 1.00 94.81 114 ALA A O 1
ATOM 774 N N . SER A 1 115 ? -7.639 5.144 0.139 1.00 91.44 115 SER A N 1
ATOM 775 C CA . SER A 1 115 ? -7.170 4.427 1.328 1.00 91.44 115 SER A CA 1
ATOM 776 C C . SER A 1 115 ? -8.273 4.268 2.371 1.00 91.44 115 SER A C 1
ATOM 778 O O . SER A 1 115 ? -9.357 4.841 2.282 1.00 91.44 115 SER A O 1
ATOM 780 N N . ASP A 1 116 ? -8.017 3.396 3.344 1.00 86.06 116 ASP A N 1
ATOM 781 C CA . ASP A 1 116 ? -8.944 3.095 4.434 1.00 86.06 116 ASP A CA 1
ATOM 782 C C . ASP A 1 116 ? -9.039 4.211 5.487 1.00 86.06 116 ASP A C 1
ATOM 784 O O . ASP A 1 116 ? -9.875 4.114 6.383 1.00 86.06 116 ASP A O 1
ATOM 788 N N . ASP A 1 117 ? -8.224 5.259 5.357 1.00 86.50 117 ASP A N 1
ATOM 789 C CA . ASP A 1 117 ? -8.333 6.519 6.097 1.00 86.50 117 ASP A CA 1
ATOM 790 C C . ASP A 1 117 ? -9.409 7.467 5.534 1.00 86.50 117 ASP A C 1
ATOM 792 O O . ASP A 1 117 ? -9.760 8.438 6.181 1.00 86.50 117 ASP A O 1
ATOM 796 N N . CYS A 1 118 ? -10.025 7.158 4.391 1.00 90.25 118 CYS A N 1
ATOM 797 C CA . CYS A 1 118 ? -11.236 7.839 3.942 1.00 90.25 118 CYS A CA 1
ATOM 798 C C . CYS A 1 118 ? -12.479 7.253 4.646 1.00 90.25 118 CYS A C 1
ATOM 800 O O . CYS A 1 118 ? -13.099 6.316 4.126 1.00 90.25 118 CYS A O 1
ATOM 802 N N . GLU A 1 119 ? -12.906 7.805 5.794 1.00 86.94 119 GLU A N 1
ATOM 803 C CA . GLU A 1 119 ? -14.089 7.315 6.536 1.00 86.94 119 GLU A CA 1
ATOM 804 C C . GLU A 1 119 ? -15.344 7.199 5.674 1.00 86.94 119 GLU A C 1
ATOM 806 O O . GLU A 1 119 ? -16.195 6.325 5.887 1.00 86.94 119 GLU A O 1
ATOM 811 N N . THR A 1 120 ? -15.492 8.120 4.727 1.00 89.44 120 THR A N 1
ATOM 812 C CA . THR A 1 120 ? -16.538 8.047 3.718 1.00 89.44 120 THR A CA 1
ATOM 813 C C . THR A 1 120 ? -15.917 8.039 2.336 1.00 89.44 120 THR A C 1
ATOM 815 O O . THR A 1 120 ? -15.372 9.043 1.901 1.00 89.44 120 THR A O 1
ATOM 818 N N . ALA A 1 121 ? -16.050 6.918 1.631 1.00 91.38 121 ALA A N 1
ATOM 819 C CA . ALA A 1 121 ? -15.614 6.784 0.248 1.00 91.38 121 ALA A CA 1
ATOM 820 C C . ALA A 1 121 ? -16.819 6.614 -0.695 1.00 91.38 121 ALA A C 1
ATOM 822 O O . ALA A 1 121 ? -17.720 5.804 -0.437 1.00 91.38 121 ALA A O 1
ATOM 823 N N . ALA A 1 122 ? -16.844 7.367 -1.793 1.00 93.56 122 ALA A N 1
ATOM 824 C CA . ALA A 1 122 ? -17.845 7.286 -2.854 1.00 93.56 122 ALA A CA 1
ATOM 825 C C . ALA A 1 122 ? -17.173 7.197 -4.229 1.00 93.56 122 ALA A C 1
ATOM 827 O O . ALA A 1 122 ? -16.110 7.765 -4.437 1.00 93.56 122 ALA A O 1
ATOM 828 N N . ASN A 1 123 ? -17.804 6.468 -5.158 1.00 92.69 123 ASN A N 1
ATOM 829 C CA . ASN A 1 123 ? -17.295 6.260 -6.521 1.00 92.69 123 ASN A CA 1
ATOM 830 C C . ASN A 1 123 ? -15.829 5.790 -6.550 1.00 92.69 123 ASN A C 1
ATOM 832 O O . ASN A 1 123 ? -15.034 6.312 -7.308 1.00 92.69 123 ASN A O 1
ATOM 836 N N . VAL A 1 124 ? -15.483 4.823 -5.695 1.00 92.06 124 VAL A N 1
ATOM 837 C CA . VAL A 1 124 ? -14.150 4.208 -5.661 1.00 92.06 124 VAL A CA 1
ATOM 838 C C . VAL A 1 124 ? -14.210 2.746 -6.089 1.00 92.06 124 VAL A C 1
ATOM 840 O O . VAL A 1 124 ? -15.152 2.009 -5.774 1.00 92.06 124 VAL A O 1
ATOM 843 N N . ASP A 1 125 ? -13.153 2.312 -6.761 1.00 90.88 125 ASP A N 1
ATOM 844 C CA . ASP A 1 125 ? -13.008 1.017 -7.425 1.00 90.88 125 ASP A CA 1
ATOM 845 C C . ASP A 1 125 ? -11.970 0.120 -6.753 1.00 90.88 125 ASP A C 1
ATOM 847 O O . ASP A 1 125 ? -11.619 -0.956 -7.246 1.00 90.88 125 ASP A O 1
ATOM 851 N N . THR A 1 126 ? -11.520 0.530 -5.570 1.00 89.19 126 THR A N 1
ATOM 852 C CA . THR A 1 126 ? -10.704 -0.272 -4.667 1.00 89.19 126 THR A CA 1
ATOM 853 C C . THR A 1 126 ? -11.385 -0.390 -3.317 1.00 89.19 126 THR A C 1
ATOM 855 O O . THR A 1 126 ? -11.797 0.596 -2.715 1.00 89.19 126 THR A O 1
ATOM 858 N N . ARG A 1 127 ? -11.492 -1.625 -2.828 1.00 86.50 127 ARG A N 1
ATOM 859 C CA . ARG A 1 127 ? -11.913 -1.933 -1.464 1.00 86.50 127 ARG A CA 1
ATOM 860 C C . ARG A 1 127 ? -10.686 -2.348 -0.667 1.00 86.50 127 ARG A C 1
ATOM 862 O O . ARG A 1 127 ? -10.084 -3.377 -0.976 1.00 86.50 127 ARG A O 1
ATOM 869 N N . VAL A 1 128 ? -10.341 -1.560 0.345 1.00 87.12 128 VAL A N 1
ATOM 870 C CA . VAL A 1 128 ? -9.245 -1.846 1.276 1.00 87.12 128 VAL A CA 1
ATOM 871 C C . VAL A 1 128 ? -9.820 -2.517 2.520 1.00 87.12 128 VAL A C 1
ATOM 873 O O . VAL A 1 128 ? -10.783 -2.033 3.108 1.00 87.12 128 VAL A O 1
ATOM 876 N N . GLY A 1 129 ? -9.266 -3.666 2.902 1.00 81.19 129 GLY A N 1
ATOM 877 C CA . GLY A 1 129 ? -9.641 -4.379 4.121 1.00 81.19 129 GLY A CA 1
ATOM 878 C C . GLY A 1 129 ? -8.419 -4.678 4.976 1.00 81.19 129 GLY A C 1
ATOM 879 O O . GLY A 1 129 ? -7.465 -5.289 4.488 1.00 81.19 129 GLY A O 1
ATOM 880 N N . ARG A 1 130 ? -8.442 -4.303 6.260 1.00 78.81 130 ARG A N 1
ATOM 881 C CA . ARG A 1 130 ? -7.382 -4.714 7.188 1.00 78.81 130 ARG A CA 1
ATOM 882 C C . ARG A 1 130 ? -7.519 -6.196 7.501 1.00 78.81 130 ARG A C 1
ATOM 884 O O . ARG A 1 130 ? -8.602 -6.697 7.801 1.00 78.81 130 ARG A O 1
ATOM 891 N N . VAL A 1 131 ? -6.397 -6.901 7.437 1.00 77.62 131 VAL A N 1
ATOM 892 C CA . VAL A 1 131 ? -6.311 -8.333 7.709 1.00 77.62 131 VAL A CA 1
ATOM 893 C C . VAL A 1 131 ? -5.299 -8.586 8.813 1.00 77.62 131 VAL A C 1
ATOM 895 O O . VAL A 1 131 ? -4.191 -8.060 8.802 1.00 77.62 131 VAL A O 1
ATOM 898 N N . THR A 1 132 ? -5.664 -9.435 9.766 1.00 77.56 132 THR A N 1
ATOM 899 C CA . THR A 1 132 ? -4.731 -9.934 10.774 1.00 77.56 132 THR A CA 1
ATOM 900 C C . THR A 1 132 ? -4.569 -11.429 10.578 1.00 77.56 132 THR A C 1
ATOM 902 O O . THR A 1 132 ? -5.473 -12.204 10.890 1.00 77.56 132 THR A O 1
ATOM 905 N N . LEU A 1 133 ? -3.400 -11.825 10.081 1.00 78.69 133 LEU A N 1
ATOM 906 C CA . LEU A 1 133 ? -2.991 -13.214 9.925 1.00 78.69 133 LEU A CA 1
ATOM 907 C C . LEU A 1 133 ? -2.092 -13.629 11.097 1.00 78.69 133 LEU A C 1
ATOM 909 O O . LEU A 1 133 ? -1.632 -12.808 11.893 1.00 78.69 133 LEU A O 1
ATOM 913 N N . PHE A 1 134 ? -1.814 -14.925 11.221 1.00 77.56 134 PHE A N 1
ATOM 914 C CA . PHE A 1 134 ? -0.905 -15.437 12.244 1.00 77.56 134 PHE A CA 1
ATOM 915 C C . PHE A 1 134 ? 0.024 -16.515 11.696 1.00 77.56 134 PHE A C 1
ATOM 917 O O . PHE A 1 134 ? -0.429 -17.460 11.051 1.00 77.56 134 PHE A O 1
ATOM 924 N N . ALA A 1 135 ? 1.304 -16.415 12.046 1.00 77.38 135 ALA A N 1
ATOM 925 C CA . ALA A 1 135 ? 2.305 -17.447 11.801 1.00 77.38 135 ALA A CA 1
ATOM 926 C C . ALA A 1 135 ? 2.016 -18.747 12.584 1.00 77.38 135 ALA A C 1
ATOM 928 O O . ALA A 1 135 ? 1.183 -18.781 13.495 1.00 77.38 135 ALA A O 1
ATOM 929 N N . GLU A 1 136 ? 2.750 -19.828 12.289 1.00 76.25 136 GLU A N 1
ATOM 930 C CA . GLU A 1 136 ? 2.588 -21.129 12.969 1.00 76.25 136 GLU A CA 1
ATOM 931 C C . GLU A 1 136 ? 2.761 -21.049 14.498 1.00 76.25 136 GLU A C 1
ATOM 933 O O . GLU A 1 136 ? 2.062 -21.723 15.263 1.00 76.25 136 GLU A O 1
ATOM 938 N N . ASP A 1 137 ? 3.680 -20.198 14.962 1.00 74.75 137 ASP A N 1
ATOM 939 C CA . ASP A 1 137 ? 3.923 -19.935 16.385 1.00 74.75 137 ASP A CA 1
ATOM 940 C C . ASP A 1 137 ? 2.895 -18.974 17.015 1.00 74.75 137 ASP A C 1
ATOM 942 O O . ASP A 1 137 ? 2.922 -18.718 18.224 1.00 74.75 137 ASP A O 1
ATOM 946 N N . ARG A 1 138 ? 1.928 -18.535 16.204 1.00 74.19 138 ARG A N 1
ATOM 947 C CA . ARG A 1 138 ? 0.887 -17.545 16.468 1.00 74.19 138 ARG A CA 1
ATOM 948 C C . ARG A 1 138 ? 1.372 -16.120 16.658 1.00 74.19 138 ARG A C 1
ATOM 950 O O . ARG A 1 138 ? 0.695 -15.340 17.337 1.00 74.19 138 ARG A O 1
ATOM 957 N N . THR A 1 139 ? 2.515 -15.777 16.089 1.00 73.75 139 THR A N 1
ATOM 958 C CA . THR A 1 139 ? 2.869 -14.370 15.964 1.00 73.75 139 THR A CA 1
ATOM 959 C C . THR A 1 139 ? 1.900 -13.688 15.005 1.00 73.75 139 THR A C 1
ATOM 961 O O . THR A 1 139 ? 1.535 -14.267 13.985 1.00 73.75 139 THR A O 1
ATOM 964 N N . ARG A 1 140 ? 1.432 -12.500 15.391 1.00 75.50 140 ARG A N 1
ATOM 965 C CA . ARG A 1 140 ? 0.482 -11.684 14.633 1.00 75.50 140 ARG A CA 1
ATOM 966 C C . ARG A 1 140 ? 1.184 -11.076 13.414 1.00 75.50 140 ARG A C 1
ATOM 968 O O . ARG A 1 140 ? 2.316 -10.617 13.543 1.00 75.50 140 ARG A O 1
ATOM 975 N N . LEU A 1 141 ? 0.513 -11.097 12.269 1.00 78.50 141 LEU A N 1
ATOM 976 C CA . LEU A 1 141 ? 0.952 -10.553 10.987 1.00 78.50 141 LEU A CA 1
ATOM 977 C C . LEU A 1 141 ? -0.168 -9.651 10.462 1.00 78.50 141 LEU A C 1
ATOM 979 O O . LEU A 1 141 ? -1.130 -10.132 9.865 1.00 78.50 141 LEU A O 1
ATOM 983 N N . ASP A 1 142 ? -0.076 -8.360 10.751 1.00 80.69 142 ASP A N 1
ATOM 984 C CA . ASP A 1 142 ? -1.055 -7.384 10.271 1.00 80.69 142 ASP A CA 1
ATOM 985 C C . ASP A 1 142 ? -0.818 -7.033 8.804 1.00 80.69 142 ASP A C 1
ATOM 987 O O . ASP A 1 142 ? 0.311 -7.059 8.321 1.00 80.69 142 ASP A O 1
ATOM 991 N N . GLY A 1 143 ? -1.878 -6.714 8.082 1.00 85.88 143 GLY A N 1
ATOM 992 C CA . GLY A 1 143 ? -1.815 -6.414 6.666 1.00 85.88 143 GLY A CA 1
ATOM 993 C C . GLY A 1 143 ? -3.022 -5.628 6.180 1.00 85.88 143 GLY A C 1
ATOM 994 O O . GLY A 1 143 ? -4.008 -5.456 6.896 1.00 85.88 143 GLY A O 1
ATOM 995 N N . ALA A 1 144 ? -2.946 -5.214 4.922 1.00 88.44 144 ALA A N 1
ATOM 996 C CA . ALA A 1 144 ? -4.053 -4.642 4.173 1.00 88.44 144 ALA A CA 1
ATOM 997 C C . ALA A 1 144 ? -4.233 -5.421 2.869 1.00 88.44 144 ALA A C 1
ATOM 999 O O . ALA A 1 144 ? -3.269 -5.709 2.152 1.00 88.44 144 ALA A O 1
ATOM 1000 N N . LEU A 1 145 ? -5.478 -5.782 2.585 1.00 90.50 145 LEU A N 1
ATOM 1001 C CA . LEU A 1 145 ? -5.900 -6.433 1.359 1.00 90.50 145 LEU A CA 1
ATOM 1002 C C . LEU A 1 145 ? -6.638 -5.416 0.489 1.00 90.50 145 LEU A C 1
ATOM 1004 O O . LEU A 1 145 ? -7.704 -4.933 0.861 1.00 90.50 145 LEU A O 1
ATOM 1008 N N . TYR A 1 146 ? -6.081 -5.137 -0.681 1.00 91.44 146 TYR A N 1
ATOM 1009 C CA . TYR A 1 146 ? -6.642 -4.242 -1.684 1.00 91.44 146 TYR A CA 1
ATOM 1010 C C . TYR A 1 146 ? -7.326 -5.090 -2.749 1.00 91.44 146 TYR A C 1
ATOM 1012 O O . TYR A 1 146 ? -6.708 -5.983 -3.344 1.00 91.44 146 TYR A O 1
ATOM 1020 N N . ILE A 1 147 ? -8.619 -4.855 -2.947 1.00 86.56 147 ILE A N 1
ATOM 1021 C CA . ILE A 1 147 ? -9.469 -5.663 -3.816 1.00 86.56 147 ILE A CA 1
ATOM 1022 C C . ILE A 1 147 ? -10.115 -4.764 -4.873 1.00 86.56 147 ILE A C 1
ATOM 1024 O O . ILE A 1 147 ? -10.813 -3.820 -4.497 1.00 86.56 147 ILE A O 1
ATOM 1028 N N . PRO A 1 148 ? -9.986 -5.102 -6.168 1.00 86.56 148 PRO A N 1
ATOM 1029 C CA . PRO A 1 148 ? -10.699 -4.398 -7.226 1.00 86.56 148 PRO A CA 1
ATOM 1030 C C . PRO A 1 148 ? -12.218 -4.557 -7.055 1.00 86.56 148 PRO A C 1
ATOM 1032 O O . PRO A 1 148 ? -12.724 -5.680 -6.944 1.00 86.56 148 PRO A O 1
ATOM 1035 N N . VAL A 1 149 ? -12.951 -3.447 -7.057 1.00 82.56 149 VAL A N 1
ATOM 1036 C CA . VAL A 1 149 ? -14.421 -3.378 -6.983 1.00 82.56 149 VAL A CA 1
ATOM 1037 C C . VAL A 1 149 ? -14.961 -2.409 -8.046 1.00 82.56 149 VAL A C 1
ATOM 1039 O O . VAL A 1 149 ? -14.233 -2.044 -8.962 1.00 82.56 149 VAL A O 1
ATOM 1042 N N . GLY A 1 150 ? -16.252 -2.066 -7.993 1.00 79.88 150 GLY A N 1
ATOM 1043 C CA . GLY A 1 150 ? -16.834 -1.028 -8.853 1.00 79.88 150 GLY A CA 1
ATOM 1044 C C . GLY A 1 150 ? -16.647 -1.274 -10.356 1.00 79.88 150 GLY A C 1
ATOM 1045 O O . GLY A 1 150 ? -16.859 -2.390 -10.833 1.00 79.88 150 GLY A O 1
ATOM 1046 N N . ASP A 1 151 ? -16.267 -0.229 -11.081 1.00 76.12 151 ASP A N 1
ATOM 1047 C CA . ASP A 1 151 ? -15.931 -0.176 -12.500 1.00 76.12 151 ASP A CA 1
ATOM 1048 C C . ASP A 1 151 ? -14.571 -0.824 -12.832 1.00 76.12 151 ASP A C 1
ATOM 1050 O O . ASP A 1 151 ? -14.383 -1.268 -13.973 1.00 76.12 151 ASP A O 1
ATOM 1054 N N . ALA A 1 152 ? -13.670 -1.019 -11.855 1.00 70.25 152 ALA A N 1
ATOM 1055 C CA . ALA A 1 152 ? -12.470 -1.850 -12.042 1.00 70.25 152 ALA A CA 1
ATOM 1056 C C . ALA A 1 152 ? -12.825 -3.338 -12.221 1.00 70.25 152 ALA A C 1
ATOM 1058 O O . ALA A 1 152 ? -12.225 -4.042 -13.041 1.00 70.25 152 ALA A O 1
ATOM 1059 N N . ALA A 1 153 ? -13.840 -3.840 -11.508 1.00 63.09 153 ALA A N 1
ATOM 1060 C CA . ALA A 1 153 ? -14.216 -5.256 -11.557 1.00 63.09 153 ALA A CA 1
ATOM 1061 C C . ALA A 1 153 ? -14.669 -5.743 -12.963 1.00 63.09 153 ALA A C 1
ATOM 1063 O O . ALA A 1 153 ? -14.202 -6.800 -13.402 1.00 63.09 153 ALA A O 1
ATOM 1064 N N . PRO A 1 154 ? -15.504 -5.006 -13.731 1.00 55.22 154 PRO A N 1
ATOM 1065 C CA . PRO A 1 154 ? -15.848 -5.329 -15.117 1.00 55.22 154 PRO A CA 1
ATOM 1066 C C . PRO A 1 154 ? -14.673 -5.380 -16.102 1.00 55.22 154 PRO A C 1
ATOM 1068 O O . PRO A 1 154 ? -14.797 -6.042 -17.138 1.00 55.22 154 PRO A O 1
ATOM 1071 N N . GLN A 1 155 ? -13.546 -4.714 -15.817 1.00 61.62 155 GLN A N 1
ATOM 1072 C CA . GLN A 1 155 ? -12.336 -4.799 -16.651 1.00 61.62 155 GLN A CA 1
ATOM 1073 C C . GLN A 1 155 ? -11.572 -6.124 -16.460 1.00 61.62 155 GLN A C 1
ATOM 1075 O O . GLN A 1 155 ? -10.720 -6.476 -17.282 1.00 61.62 155 GLN A O 1
ATOM 1080 N N . GLY A 1 156 ? -11.973 -6.907 -15.451 1.00 60.91 156 GLY A N 1
ATOM 1081 C CA . GLY A 1 156 ? -11.513 -8.256 -15.154 1.00 60.91 156 GLY A CA 1
ATOM 1082 C C . GLY A 1 156 ? -10.499 -8.276 -14.017 1.00 60.91 156 GLY A C 1
ATOM 1083 O O . GLY A 1 156 ? -9.434 -7.669 -14.112 1.00 60.91 156 GLY A O 1
ATOM 1084 N N . THR A 1 157 ? -10.792 -9.038 -12.963 1.00 73.25 157 THR A N 1
ATOM 1085 C CA . THR A 1 157 ? -9.797 -9.353 -11.934 1.00 73.25 157 THR A CA 1
ATOM 1086 C C . THR A 1 157 ? -8.704 -10.235 -12.536 1.00 73.25 157 THR A C 1
ATOM 1088 O O . THR A 1 157 ? -8.966 -11.243 -13.201 1.00 73.25 157 THR A O 1
ATOM 1091 N N . ARG A 1 158 ? -7.446 -9.864 -12.324 1.00 78.69 158 ARG A N 1
ATOM 1092 C CA . ARG A 1 158 ? -6.304 -10.628 -12.824 1.00 78.69 158 ARG A CA 1
ATOM 1093 C C . ARG A 1 158 ? -6.144 -11.904 -12.022 1.00 78.69 158 ARG A C 1
ATOM 1095 O O . ARG A 1 158 ? -6.401 -11.949 -10.827 1.00 78.69 158 ARG A O 1
ATOM 1102 N N . SER A 1 159 ? -5.710 -12.971 -12.690 1.00 81.94 159 SER A N 1
ATOM 1103 C CA . SER A 1 159 ? -5.507 -14.260 -12.014 1.00 81.94 159 SER A CA 1
ATOM 1104 C C . SER A 1 159 ? -4.263 -14.292 -11.131 1.00 81.94 159 SER A C 1
ATOM 1106 O O . SER A 1 159 ? -4.144 -15.200 -10.311 1.00 81.94 159 SER A O 1
ATOM 1108 N N . VAL A 1 160 ? -3.365 -13.319 -11.301 1.00 88.69 160 VAL A N 1
ATOM 1109 C CA . VAL A 1 160 ? -2.184 -13.128 -10.464 1.00 88.69 160 VAL A CA 1
ATOM 1110 C C . VAL A 1 160 ? -2.520 -12.146 -9.347 1.00 88.69 160 VAL A C 1
ATOM 1112 O O . VAL A 1 160 ? -2.920 -11.020 -9.634 1.00 88.69 160 VAL A O 1
ATOM 1115 N N . ALA A 1 161 ? -2.331 -12.563 -8.096 1.00 92.06 161 ALA A N 1
ATOM 1116 C CA . ALA A 1 161 ? -2.357 -11.672 -6.938 1.00 92.06 161 ALA A CA 1
ATOM 1117 C C . ALA A 1 161 ? -0.936 -11.257 -6.543 1.00 92.06 161 ALA A C 1
ATOM 1119 O O . ALA A 1 161 ? 0.041 -11.928 -6.886 1.00 92.06 161 ALA A O 1
ATOM 1120 N N . MET A 1 162 ? -0.815 -10.151 -5.816 1.00 94.31 162 MET A N 1
ATOM 1121 C CA . MET A 1 162 ? 0.464 -9.650 -5.323 1.00 94.31 162 MET A CA 1
ATOM 1122 C C . MET A 1 162 ? 0.552 -9.787 -3.808 1.00 94.31 162 MET A C 1
ATOM 1124 O O . MET A 1 162 ? -0.413 -9.512 -3.103 1.00 94.31 162 MET A O 1
ATOM 1128 N N . ILE A 1 163 ? 1.729 -10.147 -3.306 1.00 95.06 163 ILE A N 1
ATOM 1129 C CA . ILE A 1 163 ? 2.094 -9.959 -1.900 1.00 95.06 163 ILE A CA 1
ATOM 1130 C C . ILE A 1 163 ? 3.251 -8.979 -1.857 1.00 95.06 163 ILE A C 1
ATOM 1132 O O . ILE A 1 163 ? 4.242 -9.180 -2.559 1.00 95.06 163 ILE A O 1
ATOM 1136 N N . VAL A 1 164 ? 3.151 -7.950 -1.019 1.00 93.50 164 VAL A N 1
ATOM 1137 C CA . VAL A 1 164 ? 4.182 -6.916 -0.911 1.00 93.50 164 VAL A CA 1
ATOM 1138 C C . VAL A 1 164 ? 4.701 -6.824 0.518 1.00 93.50 164 VAL A C 1
ATOM 1140 O O . VAL A 1 164 ? 3.952 -6.573 1.460 1.00 93.50 164 VAL A O 1
ATOM 1143 N N . SER A 1 165 ? 6.014 -7.009 0.666 1.00 87.88 165 SER A N 1
ATOM 1144 C CA . SER A 1 165 ? 6.742 -6.780 1.916 1.00 87.88 165 SER A CA 1
ATOM 1145 C C . SER A 1 165 ? 7.334 -5.370 1.963 1.00 87.88 165 SER A C 1
ATOM 1147 O O . SER A 1 165 ? 8.021 -4.939 1.034 1.00 87.88 165 SER A O 1
ATOM 1149 N N . HIS A 1 166 ? 7.118 -4.675 3.076 1.00 84.94 166 HIS A N 1
ATOM 1150 C CA . HIS A 1 166 ? 7.622 -3.323 3.313 1.00 84.94 166 HIS A CA 1
ATOM 1151 C C . HIS A 1 166 ? 9.134 -3.279 3.636 1.00 84.94 166 HIS A C 1
ATOM 1153 O O . HIS A 1 166 ? 9.767 -4.288 3.967 1.00 84.94 166 HIS A O 1
ATOM 1159 N N . GLY A 1 167 ? 9.705 -2.072 3.578 1.00 77.38 167 GLY A N 1
ATOM 1160 C CA . GLY A 1 167 ? 11.102 -1.783 3.908 1.00 77.38 167 GLY A CA 1
ATOM 1161 C C . GLY A 1 167 ? 11.417 -1.636 5.400 1.00 77.38 167 GLY A C 1
ATOM 1162 O O . GLY A 1 167 ? 10.560 -1.792 6.266 1.00 77.38 167 GLY A O 1
ATOM 1163 N N . ALA A 1 168 ? 12.668 -1.280 5.709 1.00 70.69 168 ALA A N 1
ATOM 1164 C CA . ALA A 1 168 ? 13.200 -1.165 7.075 1.00 70.69 168 ALA A CA 1
ATOM 1165 C C . ALA A 1 168 ? 12.645 0.007 7.907 1.00 70.69 168 ALA A C 1
ATOM 1167 O O . ALA A 1 168 ? 13.078 0.189 9.041 1.00 70.69 168 ALA A O 1
ATOM 1168 N N . MET A 1 169 ? 11.743 0.821 7.361 1.00 69.56 169 MET A N 1
ATOM 1169 C CA . MET A 1 169 ? 11.073 1.929 8.059 1.00 69.56 169 MET A CA 1
ATOM 1170 C C . MET A 1 169 ? 9.579 2.018 7.703 1.00 69.56 169 MET A C 1
ATOM 1172 O O . MET A 1 169 ? 8.935 2.991 8.066 1.00 69.56 169 MET A O 1
ATOM 1176 N N . GLY A 1 170 ? 9.044 1.026 6.983 1.00 72.56 170 GLY A N 1
ATOM 1177 C CA . GLY A 1 170 ? 7.654 1.022 6.521 1.00 72.56 170 GLY A CA 1
ATOM 1178 C C . GLY A 1 170 ? 6.759 0.061 7.300 1.00 72.56 170 GLY A C 1
ATOM 1179 O O . GLY A 1 170 ? 7.194 -0.600 8.240 1.00 72.56 170 GLY A O 1
ATOM 1180 N N . SER A 1 171 ? 5.521 -0.046 6.852 1.00 81.25 171 SER A N 1
ATOM 1181 C CA . SER A 1 171 ? 4.491 -0.974 7.322 1.00 81.25 171 SER A CA 1
ATOM 1182 C C . SER A 1 171 ? 3.663 -1.445 6.121 1.00 81.25 171 SER A C 1
ATOM 1184 O O . SER A 1 171 ? 3.898 -1.009 4.993 1.00 81.25 171 SER A O 1
ATOM 1186 N N . PHE A 1 172 ? 2.691 -2.332 6.338 1.00 84.81 172 PHE A N 1
ATOM 1187 C CA . PHE A 1 172 ? 1.698 -2.675 5.314 1.00 84.81 172 PHE A CA 1
ATOM 1188 C C . PHE A 1 172 ? 0.881 -1.461 4.831 1.00 84.81 172 PHE A C 1
ATOM 1190 O O . PHE A 1 172 ? 0.325 -1.507 3.738 1.00 84.81 172 PHE A O 1
ATOM 1197 N N . ASP A 1 173 ? 0.827 -0.404 5.642 1.00 83.12 173 ASP A N 1
ATOM 1198 C CA . ASP A 1 173 ? -0.024 0.778 5.471 1.00 83.12 173 ASP A CA 1
ATOM 1199 C C . ASP A 1 173 ? 0.774 2.035 5.087 1.00 83.12 173 ASP A C 1
ATOM 1201 O O . ASP A 1 173 ? 0.372 3.172 5.304 1.00 83.12 173 ASP A O 1
ATOM 1205 N N . SER A 1 174 ? 1.997 1.859 4.588 1.00 83.12 174 SER A N 1
ATOM 1206 C CA . SER A 1 174 ? 2.848 2.989 4.217 1.00 83.12 174 SER A CA 1
ATOM 1207 C C . SER A 1 174 ? 3.783 2.647 3.073 1.00 83.12 174 SER A C 1
ATOM 1209 O O . SER A 1 174 ? 4.102 1.481 2.830 1.00 83.12 174 SER A O 1
ATOM 1211 N N . SER A 1 175 ? 4.279 3.688 2.397 1.00 84.38 175 SER A N 1
ATOM 1212 C CA . SER A 1 175 ? 5.275 3.576 1.329 1.00 84.38 175 SER A CA 1
ATOM 1213 C C . SER A 1 175 ? 4.832 2.598 0.224 1.00 84.38 175 SER A C 1
ATOM 1215 O O . SER A 1 175 ? 3.656 2.519 -0.119 1.00 84.38 175 SER A O 1
ATOM 1217 N N . VAL A 1 176 ? 5.778 1.858 -0.357 1.00 90.38 176 VAL A N 1
ATOM 1218 C CA . VAL A 1 176 ? 5.583 1.023 -1.547 1.00 90.38 176 VAL A CA 1
ATOM 1219 C C . VAL A 1 176 ? 4.456 -0.019 -1.423 1.00 90.38 176 VAL A C 1
ATOM 1221 O O . VAL A 1 176 ? 3.732 -0.187 -2.400 1.00 90.38 176 VAL A O 1
ATOM 1224 N N . PRO A 1 177 ? 4.245 -0.715 -0.287 1.00 91.62 177 PRO A N 1
ATOM 1225 C CA . PRO A 1 177 ? 3.072 -1.575 -0.115 1.00 91.62 177 PRO A CA 1
ATOM 1226 C C . PRO A 1 177 ? 1.728 -0.862 -0.298 1.00 91.62 177 PRO A C 1
ATOM 1228 O O . PRO A 1 177 ? 0.894 -1.379 -1.040 1.00 91.62 177 PRO A O 1
ATOM 1231 N N . LYS A 1 178 ? 1.537 0.315 0.320 1.00 91.50 178 LYS A N 1
ATOM 1232 C CA . LYS A 1 178 ? 0.306 1.106 0.164 1.00 91.50 178 LYS A CA 1
ATOM 1233 C C . LYS A 1 178 ? 0.157 1.607 -1.272 1.00 91.50 178 LYS A C 1
ATOM 1235 O O . LYS A 1 178 ? -0.888 1.402 -1.877 1.00 91.50 178 LYS A O 1
ATOM 1240 N N . ILE A 1 179 ? 1.243 2.128 -1.849 1.00 91.31 179 ILE A N 1
ATOM 1241 C CA . ILE A 1 179 ? 1.302 2.579 -3.250 1.00 91.31 179 ILE A CA 1
ATOM 1242 C C . ILE A 1 179 ? 0.868 1.460 -4.211 1.00 91.31 179 ILE A C 1
ATOM 1244 O O . ILE A 1 179 ? 0.000 1.660 -5.055 1.00 91.31 179 ILE A O 1
ATOM 1248 N N . LEU A 1 180 ? 1.435 0.256 -4.067 1.00 92.50 180 LEU A N 1
ATOM 1249 C CA . LEU A 1 180 ? 1.055 -0.902 -4.884 1.00 92.50 180 LEU A CA 1
ATOM 1250 C C . LEU A 1 180 ? -0.401 -1.296 -4.677 1.00 92.50 180 LEU A C 1
ATOM 1252 O O . LEU A 1 180 ? -1.067 -1.646 -5.646 1.00 92.50 180 LEU A O 1
ATOM 1256 N N . GLY A 1 181 ? -0.888 -1.244 -3.440 1.00 92.81 181 GLY A N 1
ATOM 1257 C CA . GLY A 1 181 ? -2.279 -1.521 -3.118 1.00 92.81 181 GLY A CA 1
ATOM 1258 C C . GLY A 1 181 ? -3.246 -0.585 -3.837 1.00 92.81 181 GLY A C 1
ATOM 1259 O O . GLY A 1 181 ? -4.099 -1.055 -4.592 1.00 92.81 181 GLY A O 1
ATOM 1260 N N . LEU A 1 182 ? -3.074 0.722 -3.638 1.00 92.94 182 LEU A N 1
ATOM 1261 C CA . LEU A 1 182 ? -3.956 1.755 -4.180 1.00 92.94 182 LEU A CA 1
ATOM 1262 C C . LEU A 1 182 ? -3.883 1.843 -5.701 1.00 92.94 182 LEU A C 1
ATOM 1264 O O . LEU A 1 182 ? -4.915 1.937 -6.346 1.00 92.94 182 LEU A O 1
ATOM 1268 N N . GLN A 1 183 ? -2.698 1.716 -6.299 1.00 91.81 183 GLN A N 1
ATOM 1269 C CA . GLN A 1 183 ? -2.558 1.929 -7.740 1.00 91.81 183 GLN A CA 1
ATOM 1270 C C . GLN A 1 183 ? -2.663 0.656 -8.594 1.00 91.81 183 GLN A C 1
ATOM 1272 O O . GLN A 1 183 ? -3.047 0.729 -9.761 1.00 91.81 183 GLN A O 1
ATOM 1277 N N . ALA A 1 184 ? -2.355 -0.536 -8.066 1.00 90.50 184 ALA A N 1
ATOM 1278 C CA . ALA A 1 184 ? -2.517 -1.773 -8.841 1.00 90.50 184 ALA A CA 1
ATOM 1279 C C . ALA A 1 184 ? -3.945 -2.345 -8.764 1.00 90.50 184 ALA A C 1
ATOM 1281 O O . ALA A 1 184 ? -4.365 -3.054 -9.686 1.00 90.50 184 ALA A O 1
ATOM 1282 N N . SER A 1 185 ? -4.695 -2.046 -7.697 1.00 89.81 185 SER A N 1
ATOM 1283 C CA . SER A 1 185 ? -6.066 -2.539 -7.513 1.00 89.81 185 SER A CA 1
ATOM 1284 C C . SER A 1 185 ? -7.057 -2.025 -8.570 1.00 89.81 185 SER A C 1
ATOM 1286 O O . SER A 1 185 ? -7.701 -2.864 -9.209 1.00 89.81 185 SER A O 1
ATOM 1288 N N . PRO A 1 186 ? -7.107 -0.719 -8.899 1.00 87.06 186 PRO A N 1
ATOM 1289 C CA . PRO A 1 186 ? -7.890 -0.191 -10.025 1.00 87.06 186 PRO A CA 1
ATOM 1290 C C . PRO A 1 186 ? -7.569 -0.875 -11.363 1.00 87.06 186 PRO A C 1
ATOM 1292 O O . PRO A 1 186 ? -8.417 -1.007 -12.242 1.00 87.06 186 PRO A O 1
ATOM 1295 N N . LEU A 1 187 ? -6.345 -1.396 -11.504 1.00 85.56 187 LEU A N 1
ATOM 1296 C CA . LEU A 1 187 ? -5.859 -2.104 -12.693 1.00 85.56 187 LEU A CA 1
ATOM 1297 C C . LEU A 1 187 ? -6.144 -3.619 -12.666 1.00 85.56 187 LEU A C 1
ATOM 1299 O O . LEU A 1 187 ? -5.638 -4.374 -13.512 1.00 85.56 187 LEU A O 1
ATOM 1303 N N . GLY A 1 188 ? -6.956 -4.066 -11.705 1.00 83.50 188 GLY A N 1
ATOM 1304 C CA . GLY A 1 188 ? -7.496 -5.417 -11.594 1.00 83.50 188 GLY A CA 1
ATOM 1305 C C . GLY A 1 188 ? -6.667 -6.382 -10.746 1.00 83.50 188 GLY A C 1
ATOM 1306 O O . GLY A 1 188 ? -6.962 -7.578 -10.763 1.00 83.50 188 GLY A O 1
ATOM 1307 N N . PHE A 1 189 ? -5.639 -5.927 -10.024 1.00 87.00 189 PHE A N 1
ATOM 1308 C CA . PHE A 1 189 ? -4.849 -6.794 -9.143 1.00 87.00 189 PHE A CA 1
ATOM 1309 C C . PHE A 1 189 ? -5.397 -6.822 -7.721 1.00 87.00 189 PHE A C 1
ATOM 1311 O O . PHE A 1 189 ? -5.614 -5.787 -7.109 1.00 87.00 189 PHE A O 1
ATOM 1318 N N . THR A 1 190 ? -5.519 -8.011 -7.136 1.00 90.62 190 THR A N 1
ATOM 1319 C CA . THR A 1 190 ? -5.601 -8.110 -5.676 1.00 90.62 190 THR A CA 1
ATOM 1320 C C . THR A 1 190 ? -4.199 -8.028 -5.086 1.00 90.62 190 THR A C 1
ATOM 1322 O O . THR A 1 190 ? -3.308 -8.777 -5.498 1.00 90.62 190 THR A O 1
ATOM 1325 N N . VAL A 1 191 ? -4.008 -7.132 -4.119 1.00 93.62 191 VAL A N 1
ATOM 1326 C CA . VAL A 1 191 ? -2.718 -6.890 -3.462 1.00 93.62 191 VAL A CA 1
ATOM 1327 C C . VAL A 1 191 ? -2.863 -7.127 -1.967 1.00 93.62 191 VAL A C 1
ATOM 1329 O O . VAL A 1 191 ? -3.733 -6.551 -1.326 1.00 93.62 191 VAL A O 1
ATOM 1332 N N . LEU A 1 192 ? -1.996 -7.962 -1.404 1.00 93.75 192 LEU A N 1
ATOM 1333 C CA . LEU A 1 192 ? -1.842 -8.149 0.031 1.00 93.75 192 LEU A CA 1
ATOM 1334 C C . LEU A 1 192 ? -0.544 -7.477 0.487 1.00 93.75 192 LEU A C 1
ATOM 1336 O O . LEU A 1 192 ? 0.553 -8.001 0.275 1.00 93.75 192 LEU A O 1
ATOM 1340 N N . ALA A 1 193 ? -0.664 -6.329 1.141 1.00 93.00 193 ALA A N 1
ATOM 1341 C CA . ALA A 1 193 ? 0.426 -5.740 1.902 1.00 93.00 193 ALA A CA 1
ATOM 1342 C C . ALA A 1 193 ? 0.484 -6.426 3.272 1.00 93.00 193 ALA A C 1
ATOM 1344 O O . ALA A 1 193 ? -0.524 -6.476 3.974 1.00 93.00 193 ALA A O 1
ATOM 1345 N N . LEU A 1 194 ? 1.637 -6.979 3.657 1.00 86.69 194 LEU A N 1
ATOM 1346 C CA . LEU A 1 194 ? 1.754 -7.783 4.879 1.00 86.69 194 LEU A CA 1
ATOM 1347 C C . LEU A 1 194 ? 2.961 -7.353 5.720 1.00 86.69 194 LEU A C 1
ATOM 1349 O O . LEU A 1 194 ? 4.089 -7.267 5.223 1.00 86.69 194 LEU A O 1
ATOM 1353 N N . ASN A 1 195 ? 2.733 -7.133 7.014 1.00 81.62 195 ASN A N 1
ATOM 1354 C CA . ASN A 1 195 ? 3.792 -6.973 8.002 1.00 81.62 195 ASN A CA 1
ATOM 1355 C C . ASN A 1 195 ? 4.477 -8.303 8.303 1.00 81.62 195 ASN A C 1
ATOM 1357 O O . ASN A 1 195 ? 3.907 -9.391 8.239 1.00 81.62 195 ASN A O 1
ATOM 1361 N N . ARG A 1 196 ? 5.729 -8.191 8.737 1.00 73.94 196 ARG A N 1
ATOM 1362 C CA . ARG A 1 196 ? 6.518 -9.316 9.248 1.00 73.94 196 ARG A CA 1
ATOM 1363 C C . ARG A 1 196 ? 6.271 -9.501 10.749 1.00 73.94 196 ARG A C 1
ATOM 1365 O O . ARG A 1 196 ? 5.967 -8.534 11.440 1.00 73.94 196 ARG A O 1
ATOM 1372 N N . ARG A 1 197 ? 6.509 -10.707 11.283 1.00 67.56 197 ARG A N 1
ATOM 1373 C CA . ARG A 1 197 ? 6.266 -11.077 12.700 1.00 67.56 197 ARG A CA 1
ATOM 1374 C C . ARG A 1 197 ? 6.906 -10.194 13.785 1.00 67.56 197 ARG A C 1
ATOM 1376 O O . ARG A 1 197 ? 6.508 -10.274 14.942 1.00 67.56 197 ARG A O 1
ATOM 1383 N N . ASP A 1 198 ? 7.877 -9.357 13.431 1.00 57.69 198 ASP A N 1
ATOM 1384 C CA . ASP A 1 198 ? 8.575 -8.451 14.356 1.00 57.69 198 ASP A CA 1
ATOM 1385 C C . ASP A 1 198 ? 8.146 -6.971 14.200 1.00 57.69 198 ASP A C 1
ATOM 1387 O O . ASP A 1 198 ? 8.817 -6.084 14.729 1.00 57.69 198 ASP A O 1
ATOM 1391 N N . TRP A 1 199 ? 7.063 -6.689 13.460 1.00 61.12 199 TRP A N 1
ATOM 1392 C CA . TRP A 1 199 ? 6.655 -5.339 13.046 1.00 61.12 199 TRP A CA 1
ATOM 1393 C C . TRP A 1 199 ? 5.209 -5.011 13.438 1.00 61.12 199 TRP A C 1
ATOM 1395 O O . TRP A 1 199 ? 4.277 -5.715 13.055 1.00 61.12 199 TRP A O 1
ATOM 1405 N N . GLY A 1 200 ? 5.035 -3.936 14.215 1.00 48.56 200 GLY A N 1
ATOM 1406 C CA . GLY A 1 200 ? 3.722 -3.359 14.527 1.00 48.56 200 GLY A CA 1
ATOM 1407 C C . GLY A 1 200 ? 3.205 -2.429 13.423 1.00 48.56 200 GLY A C 1
ATOM 1408 O O . GLY A 1 200 ? 3.873 -2.233 12.406 1.00 48.56 200 GLY A O 1
ATOM 1409 N N . SER A 1 201 ? 2.027 -1.843 13.644 1.00 44.00 201 SER A N 1
ATOM 1410 C CA . SER A 1 201 ? 1.391 -0.838 12.773 1.00 44.00 201 SER A CA 1
ATOM 1411 C C . SER A 1 201 ? 2.257 0.406 12.532 1.00 44.00 201 SER A C 1
ATOM 1413 O O . SER A 1 201 ? 2.229 0.960 11.440 1.00 44.00 201 SER A O 1
ATOM 1415 N N . ASP A 1 202 ? 3.090 0.787 13.507 1.00 41.91 202 ASP A N 1
ATOM 1416 C CA . ASP A 1 202 ? 3.721 2.120 13.562 1.00 41.91 202 ASP A CA 1
ATOM 1417 C C . ASP A 1 202 ? 5.140 2.182 12.956 1.00 41.91 202 ASP A C 1
ATOM 1419 O O . ASP A 1 202 ? 5.865 3.161 13.141 1.00 41.91 202 ASP A O 1
ATOM 1423 N N . GLY A 1 203 ? 5.572 1.133 12.248 1.00 44.78 203 GLY A N 1
ATOM 1424 C CA . GLY A 1 203 ? 6.929 1.041 11.702 1.00 44.78 203 GLY A CA 1
ATOM 1425 C C . GLY A 1 203 ? 8.023 0.903 12.781 1.00 44.78 203 GLY A C 1
ATOM 1426 O O . GLY A 1 203 ? 7.838 1.165 13.965 1.00 44.78 203 GLY A O 1
ATOM 1427 N N . GLY A 1 204 ? 9.204 0.427 12.384 1.00 46.84 204 GLY A N 1
ATOM 1428 C CA . GLY A 1 204 ? 10.370 0.296 13.268 1.00 46.84 204 GLY A CA 1
ATOM 1429 C C . GLY A 1 204 ? 10.439 -1.006 14.081 1.00 46.84 204 GLY A C 1
ATOM 1430 O O . GLY A 1 204 ? 10.478 -0.982 15.310 1.00 46.84 204 GLY A O 1
ATOM 1431 N N . GLY A 1 205 ? 10.529 -2.162 13.412 1.00 41.47 205 GLY A N 1
ATOM 1432 C CA . GLY A 1 205 ? 10.744 -3.474 14.046 1.00 41.47 205 GLY A CA 1
ATOM 1433 C C . GLY A 1 205 ? 12.107 -4.106 13.726 1.00 41.47 205 GLY A C 1
ATOM 1434 O O . GLY A 1 205 ? 12.478 -4.296 12.573 1.00 41.47 205 GLY A O 1
ATOM 1435 N N . GLY A 1 206 ? 12.900 -4.467 14.735 1.00 45.69 206 GLY A N 1
ATOM 1436 C CA . GLY A 1 206 ? 14.204 -5.113 14.531 1.00 45.69 206 GLY A CA 1
ATOM 1437 C C . GLY A 1 206 ? 14.109 -6.514 13.942 1.00 45.69 206 GLY A C 1
ATOM 1438 O O . GLY A 1 206 ? 13.576 -7.409 14.585 1.00 45.69 206 GLY A O 1
ATOM 1439 N N . ALA A 1 207 ? 14.688 -6.729 12.757 1.00 45.47 207 ALA A N 1
ATOM 1440 C CA . ALA A 1 207 ? 14.840 -8.062 12.183 1.00 45.47 207 ALA A CA 1
ATOM 1441 C C . ALA A 1 207 ? 15.830 -8.873 13.030 1.00 45.47 207 ALA A C 1
ATOM 1443 O O . ALA A 1 207 ? 17.036 -8.621 12.993 1.00 45.47 207 ALA A O 1
ATOM 1444 N N . VAL A 1 208 ? 15.343 -9.846 13.805 1.00 44.19 208 VAL A N 1
ATOM 1445 C CA . VAL A 1 208 ? 16.239 -10.760 14.536 1.00 44.19 208 VAL A CA 1
ATOM 1446 C C . VAL A 1 208 ? 16.301 -12.142 13.878 1.00 44.19 208 VAL A C 1
ATOM 1448 O O . VAL A 1 208 ? 17.292 -12.841 14.082 1.00 44.19 208 VAL A O 1
ATOM 1451 N N . LEU A 1 209 ? 15.336 -12.540 13.030 1.00 49.97 209 LEU A N 1
ATOM 1452 C CA . LEU A 1 209 ? 15.333 -13.869 12.391 1.00 49.97 209 LEU A CA 1
ATOM 1453 C C . LEU A 1 209 ? 14.820 -13.832 10.932 1.00 49.97 209 LEU A C 1
ATOM 1455 O O . LEU A 1 209 ? 13.621 -13.868 10.665 1.00 49.97 209 LEU A O 1
ATOM 1459 N N . PHE A 1 210 ? 15.751 -13.782 9.970 1.00 60.88 210 PHE A N 1
ATOM 1460 C CA . PHE A 1 210 ? 15.462 -13.707 8.523 1.00 60.88 210 PHE A CA 1
ATOM 1461 C C . PHE A 1 210 ? 14.724 -14.926 7.965 1.00 60.88 210 PHE A C 1
ATOM 1463 O O . PHE A 1 210 ? 13.891 -14.779 7.080 1.00 60.88 210 PHE A O 1
ATOM 1470 N N . GLU A 1 211 ? 15.023 -16.127 8.460 1.00 61.88 211 GLU A N 1
ATOM 1471 C CA . GLU A 1 211 ? 14.385 -17.357 7.970 1.00 61.88 211 GLU A CA 1
ATOM 1472 C C . GLU A 1 211 ? 12.905 -17.397 8.378 1.00 61.88 211 GLU A C 1
ATOM 1474 O O . GLU A 1 211 ? 12.031 -17.562 7.533 1.00 61.88 211 GLU A O 1
ATOM 1479 N N . ASP A 1 212 ? 12.615 -17.105 9.645 1.00 65.31 212 ASP A N 1
ATOM 1480 C CA . ASP A 1 212 ? 11.256 -17.073 10.189 1.00 65.31 212 ASP A CA 1
ATOM 1481 C C . ASP A 1 212 ? 10.395 -15.958 9.569 1.00 65.31 212 ASP A C 1
ATOM 1483 O O . ASP A 1 212 ? 9.256 -16.202 9.178 1.00 65.31 212 ASP A O 1
ATOM 1487 N N . THR A 1 213 ? 10.952 -14.751 9.415 1.00 68.62 213 THR A N 1
ATOM 1488 C CA . THR A 1 213 ? 10.263 -13.616 8.760 1.00 68.62 213 THR A CA 1
ATOM 1489 C C . THR A 1 213 ? 10.049 -13.822 7.262 1.00 68.62 213 THR A C 1
ATOM 1491 O O . THR A 1 213 ? 9.142 -13.225 6.687 1.00 68.62 213 THR A O 1
ATOM 1494 N N . THR A 1 214 ? 10.865 -14.657 6.613 1.00 72.62 214 THR A N 1
ATOM 1495 C CA . THR A 1 214 ? 10.640 -15.054 5.219 1.00 72.62 214 THR A CA 1
ATOM 1496 C C . THR A 1 214 ? 9.463 -16.017 5.122 1.00 72.62 214 THR A C 1
ATOM 1498 O O . THR A 1 214 ? 8.624 -15.866 4.239 1.00 72.62 214 THR A O 1
ATOM 1501 N N . LEU A 1 215 ? 9.371 -16.993 6.030 1.00 77.00 215 LEU A N 1
ATOM 1502 C CA . LEU A 1 215 ? 8.283 -17.975 6.030 1.00 77.00 215 LEU A CA 1
ATOM 1503 C C . LEU A 1 215 ? 6.901 -17.337 6.257 1.00 77.00 215 LEU A C 1
ATOM 1505 O O . LEU A 1 215 ? 5.905 -17.917 5.831 1.00 77.00 215 LEU A O 1
ATOM 1509 N N . ASP A 1 216 ? 6.836 -16.131 6.831 1.00 81.62 216 ASP A N 1
ATOM 1510 C CA . ASP A 1 216 ? 5.594 -15.350 6.959 1.00 81.62 216 ASP A CA 1
ATOM 1511 C C . ASP A 1 216 ? 4.946 -15.021 5.605 1.00 81.62 216 ASP A C 1
ATOM 1513 O O . ASP A 1 216 ? 3.721 -14.959 5.519 1.00 81.62 216 ASP A O 1
ATOM 1517 N N . VAL A 1 217 ? 5.733 -14.899 4.526 1.00 88.31 217 VAL A N 1
ATOM 1518 C CA . VAL A 1 217 ? 5.196 -14.738 3.160 1.00 88.31 217 VAL A CA 1
ATOM 1519 C C . VAL A 1 217 ? 4.295 -15.921 2.794 1.00 88.31 217 VAL A C 1
ATOM 1521 O O . VAL A 1 217 ? 3.262 -15.736 2.155 1.00 88.31 217 VAL A O 1
ATOM 1524 N N . GLY A 1 218 ? 4.634 -17.124 3.266 1.00 89.00 218 GLY A N 1
ATOM 1525 C CA . GLY A 1 218 ? 3.839 -18.330 3.049 1.00 89.00 218 GLY A CA 1
ATOM 1526 C C . GLY A 1 218 ? 2.448 -18.259 3.670 1.00 89.00 218 GLY A C 1
ATOM 1527 O O . GLY A 1 218 ? 1.503 -18.774 3.087 1.00 89.00 218 GLY A O 1
ATOM 1528 N N . VAL A 1 219 ? 2.299 -17.554 4.796 1.00 87.31 219 VAL A N 1
ATOM 1529 C CA . VAL A 1 219 ? 0.992 -17.342 5.434 1.00 87.31 219 VAL A CA 1
ATOM 1530 C C . VAL A 1 219 ? 0.090 -16.498 4.533 1.00 87.31 219 VAL A C 1
ATOM 1532 O O . VAL A 1 219 ? -1.076 -16.834 4.342 1.00 87.31 219 VAL A O 1
ATOM 1535 N N . GLY A 1 220 ? 0.634 -15.430 3.941 1.00 89.19 220 GLY A N 1
ATOM 1536 C CA . GLY A 1 220 ? -0.091 -14.606 2.972 1.00 89.19 220 GLY A CA 1
ATOM 1537 C C . GLY A 1 220 ? -0.415 -15.360 1.679 1.00 89.19 220 GLY A C 1
ATOM 1538 O O . GLY A 1 220 ? -1.498 -15.194 1.125 1.00 89.19 220 GLY A O 1
ATOM 1539 N N . ILE A 1 221 ? 0.494 -16.226 1.223 1.00 91.00 221 ILE A N 1
ATOM 1540 C CA . ILE A 1 221 ? 0.281 -17.084 0.051 1.00 91.00 221 ILE A CA 1
ATOM 1541 C C . ILE A 1 221 ? -0.870 -18.064 0.282 1.00 91.00 221 ILE A C 1
ATOM 1543 O O . ILE A 1 221 ? -1.740 -18.193 -0.577 1.00 91.00 221 ILE A O 1
ATOM 1547 N N . ASP A 1 222 ? -0.896 -18.736 1.433 1.00 87.44 222 ASP A N 1
ATOM 1548 C CA . ASP A 1 222 ? -1.976 -19.658 1.784 1.00 87.44 222 ASP A CA 1
ATOM 1549 C C . ASP A 1 222 ? -3.313 -18.918 1.901 1.00 87.44 222 ASP A C 1
ATOM 1551 O O . ASP A 1 222 ? -4.313 -19.372 1.351 1.00 87.44 222 ASP A O 1
ATOM 1555 N N . PHE A 1 223 ? -3.309 -17.728 2.507 1.00 85.38 223 PHE A N 1
ATOM 1556 C CA . PHE A 1 223 ? -4.489 -16.869 2.569 1.00 85.38 223 PHE A CA 1
ATOM 1557 C C . PHE A 1 223 ? -5.016 -16.497 1.172 1.00 85.38 223 PHE A C 1
ATOM 1559 O O . PHE A 1 223 ? -6.198 -16.675 0.894 1.00 85.38 223 PHE A O 1
ATOM 1566 N N . LEU A 1 224 ? -4.155 -16.035 0.259 1.00 86.19 224 LEU A N 1
ATOM 1567 C CA . LEU A 1 224 ? -4.562 -15.708 -1.113 1.00 86.19 224 LEU A CA 1
ATOM 1568 C C . LEU A 1 224 ? -5.017 -16.948 -1.900 1.00 86.19 224 LEU A C 1
ATOM 1570 O O . LEU A 1 224 ? -5.955 -16.860 -2.696 1.00 86.19 224 LEU A O 1
ATOM 1574 N N . HIS A 1 225 ? -4.405 -18.107 -1.660 1.00 85.06 225 HIS A N 1
ATOM 1575 C CA . HIS A 1 225 ? -4.837 -19.378 -2.240 1.00 85.06 225 HIS A CA 1
ATOM 1576 C C . HIS A 1 225 ? -6.256 -19.754 -1.807 1.00 85.06 225 HIS A C 1
ATOM 1578 O O . HIS A 1 225 ? -7.068 -20.134 -2.653 1.00 85.06 225 HIS A O 1
ATOM 1584 N N . ASP A 1 226 ? -6.595 -19.565 -0.531 1.00 77.69 226 ASP A N 1
ATOM 1585 C CA . ASP A 1 226 ? -7.952 -19.794 -0.024 1.00 77.69 226 ASP A CA 1
ATOM 1586 C C . ASP A 1 226 ? -8.980 -18.828 -0.648 1.00 77.69 226 ASP A C 1
ATOM 1588 O O . ASP A 1 226 ? -10.156 -19.176 -0.789 1.00 77.69 226 ASP A O 1
ATOM 1592 N N . LEU A 1 227 ? -8.536 -17.657 -1.123 1.00 76.06 227 LEU A N 1
ATOM 1593 C CA . LEU A 1 227 ? -9.338 -16.728 -1.937 1.00 76.06 227 LEU A CA 1
ATOM 1594 C C . LEU A 1 227 ? -9.422 -17.113 -3.424 1.00 76.06 227 LEU A C 1
ATOM 1596 O O . LEU A 1 227 ? -10.167 -16.497 -4.190 1.00 76.06 227 LEU A O 1
ATOM 1600 N N . GLY A 1 228 ? -8.704 -18.155 -3.843 1.00 77.94 228 GLY A N 1
ATOM 1601 C CA . GLY A 1 228 ? -8.693 -18.677 -5.208 1.00 77.94 228 GLY A CA 1
ATOM 1602 C C . GLY A 1 228 ? -7.554 -18.150 -6.084 1.00 77.94 228 GLY A C 1
ATOM 1603 O O . GLY A 1 228 ? -7.644 -18.254 -7.315 1.00 77.94 228 GLY A O 1
ATOM 1604 N N . TYR A 1 229 ? -6.503 -17.574 -5.496 1.00 85.06 229 TYR A N 1
ATOM 1605 C CA . TYR A 1 229 ? -5.298 -17.151 -6.210 1.00 85.06 229 TYR A CA 1
ATOM 1606 C C . TYR A 1 229 ? -4.198 -18.211 -6.137 1.00 85.06 229 TYR A C 1
ATOM 1608 O O . TYR A 1 229 ? -3.544 -18.393 -5.118 1.00 85.06 229 TYR A O 1
ATOM 1616 N N . ASP A 1 230 ? -3.963 -18.876 -7.266 1.00 87.56 230 ASP A N 1
ATOM 1617 C CA . ASP A 1 230 ? -2.900 -19.880 -7.418 1.00 87.56 230 ASP A CA 1
ATOM 1618 C C . ASP A 1 230 ? -1.639 -19.326 -8.091 1.00 87.56 230 ASP A C 1
ATOM 1620 O O . ASP A 1 230 ? -0.652 -20.039 -8.227 1.00 87.56 230 ASP A O 1
ATOM 1624 N N . LEU A 1 231 ? -1.681 -18.074 -8.554 1.00 91.50 231 LEU A N 1
ATOM 1625 C CA . LEU A 1 231 ? -0.560 -17.394 -9.191 1.00 91.50 231 LEU A CA 1
ATOM 1626 C C . LEU A 1 231 ? -0.246 -16.146 -8.371 1.00 91.50 231 LEU A C 1
ATOM 1628 O O . LEU A 1 231 ? -1.100 -15.273 -8.213 1.00 91.50 231 LEU A O 1
ATOM 1632 N N . ILE A 1 232 ? 0.965 -16.074 -7.831 1.00 94.25 232 ILE A N 1
ATOM 1633 C CA . ILE A 1 232 ? 1.343 -15.053 -6.859 1.00 94.25 232 ILE A CA 1
ATOM 1634 C C . ILE A 1 232 ? 2.650 -14.394 -7.282 1.00 94.25 232 ILE A C 1
ATOM 1636 O O . ILE A 1 232 ? 3.672 -15.048 -7.505 1.00 94.25 232 ILE A O 1
ATOM 1640 N N . TYR A 1 233 ? 2.603 -13.073 -7.380 1.00 95.94 233 TYR A N 1
ATOM 1641 C CA . TYR A 1 233 ? 3.768 -12.219 -7.516 1.00 95.94 233 TYR A CA 1
ATOM 1642 C C . TYR A 1 233 ? 4.222 -11.771 -6.127 1.00 95.94 233 TYR A C 1
ATOM 1644 O O . TYR A 1 233 ? 3.480 -11.092 -5.416 1.00 95.94 233 TYR A O 1
ATOM 1652 N N . VAL A 1 234 ? 5.431 -12.161 -5.722 1.00 95.62 234 VAL A N 1
ATOM 1653 C CA . VAL A 1 234 ? 5.976 -11.789 -4.409 1.00 95.62 234 VAL A CA 1
ATOM 1654 C C . VAL A 1 234 ? 6.949 -10.632 -4.585 1.00 95.62 234 VAL A C 1
ATOM 1656 O O . VAL A 1 234 ? 8.014 -10.787 -5.181 1.00 95.62 234 VAL A O 1
ATOM 1659 N N . ALA A 1 235 ? 6.603 -9.473 -4.042 1.00 94.81 235 ALA A N 1
ATOM 1660 C CA . ALA A 1 235 ? 7.415 -8.273 -4.109 1.00 94.81 235 ALA A CA 1
ATOM 1661 C C . ALA A 1 235 ? 7.914 -7.834 -2.731 1.00 94.81 235 ALA A C 1
ATOM 1663 O O . ALA A 1 235 ? 7.303 -8.091 -1.691 1.00 94.81 235 ALA A O 1
ATOM 1664 N N . GLY A 1 236 ? 9.037 -7.129 -2.732 1.00 91.44 236 GLY A N 1
ATOM 1665 C CA . GLY A 1 236 ? 9.587 -6.502 -1.546 1.00 91.44 236 GLY A CA 1
ATOM 1666 C C . GLY A 1 236 ? 10.218 -5.161 -1.874 1.00 91.44 236 GLY A C 1
ATOM 1667 O O . GLY A 1 236 ? 10.856 -5.009 -2.916 1.00 91.44 236 GLY A O 1
ATOM 1668 N N . HIS A 1 237 ? 10.066 -4.207 -0.961 1.00 91.19 237 HIS A N 1
ATOM 1669 C CA . HIS A 1 237 ? 10.726 -2.906 -1.013 1.00 91.19 237 HIS A CA 1
ATOM 1670 C C . HIS A 1 237 ? 11.869 -2.822 -0.001 1.00 91.19 237 HIS A C 1
ATOM 1672 O O . HIS A 1 237 ? 11.713 -3.266 1.137 1.00 91.19 237 HIS A O 1
ATOM 1678 N N . SER A 1 238 ? 13.006 -2.229 -0.375 1.00 87.38 238 SER A N 1
ATOM 1679 C CA . SER A 1 238 ? 14.139 -1.998 0.526 1.00 87.38 238 SER A CA 1
ATOM 1680 C C . SER A 1 238 ? 14.594 -3.309 1.183 1.00 87.38 238 SER A C 1
ATOM 1682 O O . SER A 1 238 ? 14.861 -4.294 0.499 1.00 87.38 238 SER A O 1
ATOM 1684 N N . GLN A 1 239 ? 14.656 -3.394 2.512 1.00 79.44 239 GLN A N 1
ATOM 1685 C CA . GLN A 1 239 ? 14.964 -4.651 3.206 1.00 79.44 239 GLN A CA 1
ATOM 1686 C C . GLN A 1 239 ? 13.942 -5.776 2.927 1.00 79.44 239 GLN A C 1
ATOM 1688 O O . GLN A 1 239 ? 14.290 -6.953 3.018 1.00 79.44 239 GLN A O 1
ATOM 1693 N N . GLY A 1 240 ? 12.705 -5.445 2.550 1.00 83.06 240 GLY A N 1
ATOM 1694 C CA . GLY A 1 240 ? 11.682 -6.407 2.139 1.00 83.06 240 GLY A CA 1
ATOM 1695 C C . GLY A 1 240 ? 12.065 -7.217 0.896 1.00 83.06 240 GLY A C 1
ATOM 1696 O O . GLY A 1 240 ? 11.552 -8.320 0.715 1.00 83.06 240 GLY A O 1
ATOM 1697 N N . THR A 1 241 ? 13.017 -6.749 0.075 1.00 87.69 241 THR A N 1
ATOM 1698 C CA . THR A 1 241 ? 13.527 -7.504 -1.090 1.00 87.69 241 THR A CA 1
ATOM 1699 C C . THR A 1 241 ? 14.149 -8.843 -0.684 1.00 87.69 241 THR A C 1
ATOM 1701 O O . THR A 1 241 ? 14.144 -9.805 -1.450 1.00 87.69 241 THR A O 1
ATOM 1704 N N . GLN A 1 242 ? 14.634 -8.948 0.554 1.00 82.12 242 GLN A N 1
ATOM 1705 C CA . GLN A 1 242 ? 15.168 -10.187 1.107 1.00 82.12 242 GLN A CA 1
ATOM 1706 C C . GLN A 1 242 ? 14.070 -11.239 1.253 1.00 82.12 242 GLN A C 1
ATOM 1708 O O . GLN A 1 242 ? 14.273 -12.373 0.832 1.00 82.12 242 GLN A O 1
ATOM 1713 N N . ASN A 1 243 ? 12.890 -10.866 1.752 1.00 81.44 243 ASN A N 1
ATOM 1714 C CA . ASN A 1 243 ? 11.751 -11.779 1.863 1.00 81.44 243 ASN A CA 1
ATOM 1715 C C . ASN A 1 243 ? 11.332 -12.310 0.485 1.00 81.44 243 ASN A C 1
ATOM 1717 O O . ASN A 1 243 ? 11.174 -13.519 0.309 1.00 81.44 243 ASN A O 1
ATOM 1721 N N . ALA A 1 244 ? 11.225 -11.410 -0.498 1.00 87.50 244 ALA A N 1
ATOM 1722 C CA . ALA A 1 244 ? 10.858 -11.761 -1.866 1.00 87.50 244 ALA A CA 1
ATOM 1723 C C . ALA A 1 244 ? 11.885 -12.687 -2.540 1.00 87.50 244 ALA A C 1
ATOM 1725 O O . ALA A 1 244 ? 11.502 -13.590 -3.277 1.00 87.50 244 ALA A O 1
ATOM 1726 N N . ALA A 1 245 ? 13.181 -12.517 -2.259 1.00 85.81 245 ALA A N 1
ATOM 1727 C CA . ALA A 1 245 ? 14.227 -13.374 -2.813 1.00 85.81 245 ALA A CA 1
ATOM 1728 C C . ALA A 1 245 ? 14.359 -14.731 -2.093 1.00 85.81 245 ALA A C 1
ATOM 1730 O O . ALA A 1 245 ? 14.564 -15.748 -2.755 1.00 85.81 245 ALA A O 1
ATOM 1731 N N . ILE A 1 246 ? 14.274 -14.763 -0.755 1.00 84.81 246 ILE A N 1
ATOM 1732 C CA . ILE A 1 246 ? 14.523 -15.976 0.044 1.00 84.81 246 ILE A CA 1
ATOM 1733 C C . ILE A 1 246 ? 13.339 -16.946 -0.024 1.00 84.81 246 ILE A C 1
ATOM 1735 O O . ILE A 1 246 ? 13.556 -18.153 -0.090 1.00 84.81 246 ILE A O 1
ATOM 1739 N N . TYR A 1 247 ? 12.093 -16.459 0.019 1.00 86.75 247 TYR A N 1
ATOM 1740 C CA . TYR A 1 247 ? 10.932 -17.348 0.120 1.00 86.75 247 TYR A CA 1
ATOM 1741 C C . TYR A 1 247 ? 10.882 -18.384 -1.019 1.00 86.75 247 TYR A C 1
ATOM 1743 O O . TYR A 1 247 ? 10.982 -19.580 -0.726 1.00 86.75 247 TYR A O 1
ATOM 1751 N N . PRO A 1 248 ? 10.833 -17.980 -2.304 1.00 84.31 248 PRO A N 1
ATOM 1752 C CA . PRO A 1 248 ? 10.754 -18.937 -3.406 1.00 84.31 248 PRO A CA 1
ATOM 1753 C C . PRO A 1 248 ? 12.011 -19.802 -3.546 1.00 84.31 248 PRO A C 1
ATOM 1755 O O . PRO A 1 248 ? 11.906 -20.959 -3.949 1.00 84.31 248 PRO A O 1
ATOM 1758 N N . SER A 1 249 ? 13.198 -19.295 -3.184 1.00 82.31 249 SER A N 1
ATOM 1759 C CA . SER A 1 249 ? 14.433 -20.089 -3.242 1.00 82.31 249 SER A CA 1
ATOM 1760 C C . SER A 1 249 ? 14.480 -21.202 -2.189 1.00 82.31 249 SER A C 1
ATOM 1762 O O . SER A 1 249 ? 15.194 -22.194 -2.368 1.00 82.31 249 SER A O 1
ATOM 1764 N N .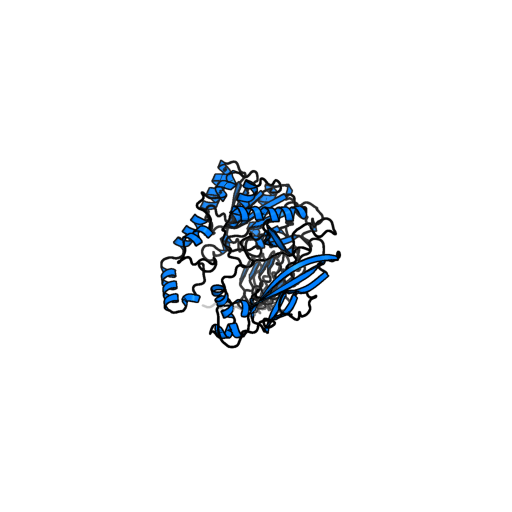 PHE A 1 250 ? 13.755 -21.030 -1.081 1.00 80.81 250 PHE A N 1
ATOM 1765 C CA . PHE A 1 250 ? 13.752 -21.952 0.047 1.00 80.81 250 PHE A CA 1
ATOM 1766 C C . PHE A 1 250 ? 12.607 -22.963 -0.018 1.00 80.81 250 PHE A C 1
ATOM 1768 O O . PHE A 1 250 ? 12.819 -24.146 0.255 1.00 80.81 250 PHE A O 1
ATOM 1775 N N . THR A 1 251 ? 11.401 -22.508 -0.363 1.00 82.88 251 THR A N 1
ATOM 1776 C CA . THR A 1 251 ? 10.189 -23.337 -0.318 1.00 82.88 251 THR A CA 1
ATOM 1777 C C . THR A 1 251 ? 9.925 -24.081 -1.621 1.00 82.88 251 THR A C 1
ATOM 1779 O O . THR A 1 251 ? 9.351 -25.168 -1.570 1.00 82.88 251 THR A O 1
ATOM 1782 N N . LEU A 1 252 ? 10.376 -23.535 -2.760 1.00 81.56 252 LEU A N 1
ATOM 1783 C CA . LEU A 1 252 ? 9.987 -23.988 -4.101 1.00 81.56 252 LEU A CA 1
ATOM 1784 C C . LEU A 1 252 ? 8.456 -24.036 -4.272 1.00 81.56 252 LEU A C 1
ATOM 1786 O O . LEU A 1 252 ? 7.931 -24.958 -4.896 1.00 81.56 252 LEU A O 1
ATOM 1790 N N . ASP A 1 253 ? 7.749 -23.077 -3.666 1.00 89.25 253 ASP A N 1
ATOM 1791 C CA . ASP A 1 253 ? 6.297 -22.946 -3.792 1.00 89.25 253 ASP A CA 1
ATOM 1792 C C . ASP A 1 253 ? 5.923 -22.623 -5.245 1.00 89.25 253 ASP A C 1
ATOM 1794 O O . ASP A 1 253 ? 6.317 -21.586 -5.783 1.00 89.25 253 ASP A O 1
ATOM 1798 N N . ASP A 1 254 ? 5.181 -23.526 -5.885 1.00 90.69 254 ASP A N 1
ATOM 1799 C CA . ASP A 1 254 ? 4.821 -23.449 -7.302 1.00 90.69 254 ASP A CA 1
ATOM 1800 C C . ASP A 1 254 ? 3.745 -22.398 -7.601 1.00 90.69 254 ASP A C 1
ATOM 1802 O O . ASP A 1 254 ? 3.516 -22.077 -8.770 1.00 90.69 254 ASP A O 1
ATOM 1806 N N . ARG A 1 255 ? 3.130 -21.821 -6.561 1.00 93.50 255 ARG A N 1
ATOM 1807 C CA . ARG A 1 255 ? 2.213 -20.682 -6.685 1.00 93.50 255 ARG A CA 1
ATOM 1808 C C . ARG A 1 255 ? 2.954 -19.373 -6.930 1.00 93.50 255 ARG A C 1
ATOM 1810 O O . ARG A 1 255 ? 2.364 -18.437 -7.463 1.00 93.50 255 ARG A O 1
ATOM 1817 N N . VAL A 1 256 ? 4.235 -19.274 -6.565 1.00 95.25 256 VAL A N 1
ATOM 1818 C CA . VAL A 1 256 ? 5.036 -18.078 -6.859 1.00 95.25 256 VAL A CA 1
ATOM 1819 C C . VAL A 1 256 ? 5.435 -18.105 -8.331 1.00 95.25 256 VAL A C 1
ATOM 1821 O O . VAL A 1 256 ? 6.170 -18.988 -8.761 1.00 95.25 256 VAL A O 1
ATOM 1824 N N . VAL A 1 257 ? 4.967 -17.129 -9.112 1.00 95.19 257 VAL A N 1
ATOM 1825 C CA . VAL A 1 257 ? 5.175 -17.092 -10.575 1.00 95.19 257 VAL A CA 1
ATOM 1826 C C . VAL A 1 257 ? 6.229 -16.086 -11.022 1.00 95.19 257 VAL A C 1
ATOM 1828 O O . VAL A 1 257 ? 6.774 -16.214 -12.116 1.00 95.19 257 VAL A O 1
ATOM 1831 N N . ALA A 1 258 ? 6.515 -15.084 -10.194 1.00 96.06 258 ALA A N 1
ATOM 1832 C CA . ALA A 1 258 ? 7.508 -14.044 -10.434 1.00 96.06 258 ALA A CA 1
ATOM 1833 C C . ALA A 1 258 ? 7.807 -13.302 -9.121 1.00 96.06 258 ALA A C 1
ATOM 1835 O O . ALA A 1 258 ? 7.002 -13.353 -8.185 1.00 96.06 258 ALA A O 1
ATOM 1836 N N . ILE A 1 259 ? 8.936 -12.589 -9.064 1.00 96.31 259 ILE A N 1
ATOM 1837 C CA . ILE A 1 259 ? 9.273 -11.735 -7.917 1.00 96.31 259 ILE A CA 1
ATOM 1838 C C . ILE A 1 259 ? 9.647 -10.303 -8.297 1.00 96.31 259 ILE A C 1
ATOM 1840 O O . ILE A 1 259 ? 10.182 -10.059 -9.380 1.00 96.31 259 ILE A O 1
ATOM 1844 N N . GLY A 1 260 ? 9.413 -9.380 -7.363 1.00 96.31 260 GLY A N 1
ATOM 1845 C CA . GLY A 1 260 ? 9.764 -7.963 -7.455 1.00 96.31 260 GLY A CA 1
ATOM 1846 C C . GLY A 1 260 ? 10.720 -7.521 -6.355 1.00 96.31 260 GLY A C 1
ATOM 1847 O O . GLY A 1 260 ? 10.477 -7.773 -5.176 1.00 96.31 260 GLY A O 1
ATOM 1848 N N . LEU A 1 261 ? 11.795 -6.835 -6.725 1.00 95.12 261 LEU A N 1
ATOM 1849 C CA . LEU A 1 261 ? 12.804 -6.305 -5.814 1.00 95.12 261 LEU A CA 1
ATOM 1850 C C . LEU A 1 261 ? 12.944 -4.793 -6.051 1.00 95.12 261 LEU A C 1
ATOM 1852 O O . LEU A 1 261 ? 13.630 -4.352 -6.976 1.00 95.12 261 LEU A O 1
ATOM 1856 N N . TYR A 1 262 ? 12.282 -3.991 -5.222 1.00 95.12 262 TYR A N 1
ATOM 1857 C CA . TYR A 1 262 ? 12.201 -2.537 -5.385 1.00 95.12 262 TYR A CA 1
ATOM 1858 C C . TYR A 1 262 ? 13.141 -1.837 -4.403 1.00 95.12 262 TYR A C 1
ATOM 1860 O O . TYR A 1 262 ? 13.004 -2.013 -3.196 1.00 95.12 262 TYR A O 1
ATOM 1868 N N . GLY A 1 263 ? 14.118 -1.074 -4.899 1.00 90.50 263 GLY A N 1
ATOM 1869 C CA . GLY A 1 263 ? 15.181 -0.493 -4.070 1.00 90.50 263 GLY A CA 1
ATOM 1870 C C . GLY A 1 263 ? 15.982 -1.592 -3.364 1.00 90.50 263 GLY A C 1
ATOM 1871 O O . GLY A 1 263 ? 15.835 -1.820 -2.168 1.00 90.50 263 GLY A O 1
ATOM 1872 N N . THR A 1 264 ? 16.758 -2.377 -4.116 1.00 87.62 264 THR A N 1
ATOM 1873 C CA . THR A 1 264 ? 17.322 -3.638 -3.607 1.00 87.62 264 THR A CA 1
ATOM 1874 C C . THR A 1 264 ? 18.418 -3.430 -2.560 1.00 87.62 264 THR A C 1
ATOM 1876 O O . THR A 1 264 ? 19.457 -2.846 -2.851 1.00 87.62 264 THR A O 1
ATOM 1879 N N . VAL A 1 265 ? 18.241 -4.027 -1.376 1.00 78.94 265 VAL A N 1
ATOM 1880 C CA . VAL A 1 265 ? 19.291 -4.169 -0.352 1.00 78.94 265 VAL A CA 1
ATOM 1881 C C . VAL A 1 265 ? 19.986 -5.532 -0.482 1.00 78.94 265 VAL A C 1
ATOM 1883 O O . VAL A 1 265 ? 19.469 -6.546 -0.003 1.00 78.94 265 VAL A O 1
ATOM 1886 N N . ASP A 1 266 ? 21.171 -5.573 -1.098 1.00 70.06 266 ASP A N 1
ATOM 1887 C CA . ASP A 1 266 ? 21.965 -6.805 -1.241 1.00 70.06 266 ASP A CA 1
ATOM 1888 C C . ASP A 1 266 ? 22.716 -7.180 0.058 1.00 70.06 266 ASP A C 1
ATOM 1890 O O . ASP A 1 266 ? 22.659 -8.334 0.494 1.00 70.06 266 ASP A O 1
ATOM 1894 N N . ASP A 1 267 ? 23.340 -6.203 0.726 1.00 70.00 267 ASP A N 1
ATOM 1895 C CA . ASP A 1 267 ? 24.013 -6.309 2.025 1.00 70.00 267 ASP A CA 1
ATOM 1896 C C . ASP A 1 267 ? 23.475 -5.254 3.005 1.00 70.00 267 ASP A C 1
ATOM 1898 O O . ASP A 1 267 ? 23.918 -4.101 3.038 1.00 70.00 267 ASP A O 1
ATOM 1902 N N . GLY A 1 268 ? 22.539 -5.669 3.862 1.00 62.88 268 GLY A N 1
ATOM 1903 C CA . GLY A 1 268 ? 21.953 -4.796 4.880 1.00 62.88 268 GLY A CA 1
ATOM 1904 C C . GLY A 1 268 ? 22.987 -4.229 5.854 1.00 62.88 268 GLY A C 1
ATOM 1905 O O . GLY A 1 268 ? 22.896 -3.063 6.230 1.00 62.88 268 GLY A O 1
ATOM 1906 N N . ARG A 1 269 ? 24.011 -5.002 6.241 1.00 62.66 269 ARG A N 1
ATOM 1907 C CA . ARG A 1 269 ? 25.027 -4.559 7.209 1.00 62.66 269 ARG A CA 1
ATOM 1908 C C . ARG A 1 269 ? 26.029 -3.602 6.572 1.00 62.66 269 ARG A C 1
ATOM 1910 O O . ARG A 1 269 ? 26.446 -2.645 7.227 1.00 62.66 269 ARG A O 1
ATOM 1917 N N . GLY A 1 270 ? 26.419 -3.858 5.325 1.00 61.62 270 GLY A N 1
ATOM 1918 C CA . GLY A 1 270 ? 27.203 -2.942 4.500 1.00 61.62 270 GLY A CA 1
ATOM 1919 C C . GLY A 1 270 ? 26.476 -1.616 4.311 1.00 61.62 270 GLY A C 1
ATOM 1920 O O . GLY A 1 270 ? 27.040 -0.573 4.633 1.00 61.62 270 GLY A O 1
ATOM 1921 N N . THR A 1 271 ? 25.197 -1.678 3.934 1.00 61.69 271 THR A N 1
ATOM 1922 C CA . THR A 1 271 ? 24.305 -0.516 3.819 1.00 61.69 271 THR A CA 1
ATOM 1923 C C . THR A 1 271 ? 24.246 0.248 5.134 1.00 61.69 271 THR A C 1
ATOM 1925 O O . THR A 1 271 ? 24.604 1.415 5.180 1.00 61.69 271 THR A O 1
ATOM 1928 N N . ALA A 1 272 ? 23.924 -0.414 6.245 1.00 59.84 272 ALA A N 1
ATOM 1929 C CA . ALA A 1 272 ? 23.852 0.209 7.563 1.00 59.84 272 ALA A CA 1
ATOM 1930 C C . ALA A 1 272 ? 25.159 0.856 8.004 1.00 59.84 272 ALA A C 1
ATOM 1932 O O . ALA A 1 272 ? 25.154 1.936 8.584 1.00 59.84 272 ALA A O 1
ATOM 1933 N N . ARG A 1 273 ? 26.290 0.193 7.748 1.00 60.16 273 ARG A N 1
ATOM 1934 C CA . ARG A 1 273 ? 27.616 0.741 8.022 1.00 60.16 273 ARG A CA 1
ATOM 1935 C C . ARG A 1 273 ? 27.830 2.000 7.190 1.00 60.16 273 ARG A C 1
ATOM 1937 O O . ARG A 1 273 ? 28.252 3.016 7.730 1.00 60.16 273 ARG A O 1
ATOM 1944 N N . ASP A 1 274 ? 27.549 1.936 5.901 1.00 59.25 274 ASP A N 1
ATOM 1945 C CA . ASP A 1 274 ? 27.777 3.053 5.005 1.00 59.25 274 ASP A CA 1
ATOM 1946 C C . ASP A 1 274 ? 26.829 4.215 5.354 1.00 59.25 274 ASP A C 1
ATOM 1948 O O . ASP A 1 274 ? 27.318 5.327 5.491 1.00 59.25 274 ASP A O 1
ATOM 1952 N N . LEU A 1 275 ? 25.550 3.975 5.675 1.00 56.41 275 LEU A N 1
ATOM 1953 C CA . LEU A 1 275 ? 24.627 4.978 6.232 1.00 56.41 275 LEU A CA 1
ATOM 1954 C C . LEU A 1 275 ? 25.187 5.578 7.548 1.00 56.41 275 LEU A C 1
ATOM 1956 O O . LEU A 1 275 ? 25.337 6.792 7.670 1.00 56.41 275 LEU A O 1
ATOM 1960 N N . LEU A 1 276 ? 25.598 4.746 8.514 1.00 52.47 276 LEU A N 1
ATOM 1961 C CA . LEU A 1 276 ? 26.130 5.192 9.813 1.00 52.47 276 LEU A CA 1
ATOM 1962 C C . LEU A 1 276 ? 27.387 6.063 9.705 1.00 52.47 276 LEU A C 1
ATOM 1964 O O . LEU A 1 276 ? 27.553 7.015 10.468 1.00 52.47 276 LEU A O 1
ATOM 1968 N N . PHE A 1 277 ? 28.304 5.716 8.801 1.00 51.50 277 PHE A N 1
ATOM 1969 C CA . PHE A 1 277 ? 29.584 6.412 8.654 1.00 51.50 277 PHE A CA 1
ATOM 1970 C C . PHE A 1 277 ? 29.565 7.498 7.571 1.00 51.50 277 PHE A C 1
ATOM 1972 O O . PHE A 1 277 ? 30.522 8.270 7.488 1.00 51.50 277 PHE A O 1
ATOM 1979 N N . ARG A 1 278 ? 28.492 7.590 6.775 1.00 48.50 278 ARG A N 1
ATOM 1980 C CA . ARG A 1 278 ? 28.247 8.665 5.803 1.00 48.50 278 ARG A CA 1
ATOM 1981 C C . ARG A 1 278 ? 27.448 9.822 6.409 1.00 48.50 278 ARG A C 1
ATOM 1983 O O . ARG A 1 278 ? 27.672 10.946 5.973 1.00 48.50 278 ARG A O 1
ATOM 1990 N N . PHE A 1 279 ? 26.604 9.578 7.423 1.00 49.09 279 PHE A N 1
ATOM 1991 C CA . PHE A 1 279 ? 25.677 10.595 7.942 1.00 49.09 279 PHE A CA 1
ATOM 1992 C C . PHE A 1 279 ? 26.052 11.281 9.259 1.00 49.09 279 PHE A C 1
ATOM 1994 O O . PHE A 1 279 ? 25.723 12.449 9.409 1.00 49.09 279 PHE A O 1
ATOM 2001 N N . THR A 1 280 ? 26.750 10.649 10.207 1.00 46.75 280 THR A N 1
ATOM 2002 C CA . THR A 1 280 ? 26.696 11.165 11.593 1.00 46.75 280 THR A CA 1
ATOM 2003 C C . THR A 1 280 ? 27.930 10.828 12.428 1.00 46.75 280 THR A C 1
ATOM 2005 O O . THR A 1 280 ? 27.898 9.887 13.224 1.00 46.75 280 THR A O 1
ATOM 2008 N N . TYR A 1 281 ? 29.030 11.581 12.325 1.00 41.38 281 TYR A N 1
ATOM 2009 C CA . TYR A 1 281 ? 30.061 11.454 13.370 1.00 41.38 281 TYR A CA 1
ATOM 2010 C C . TYR A 1 281 ? 30.603 12.757 13.937 1.00 41.38 281 TYR A C 1
ATOM 2012 O O . TYR A 1 281 ? 30.814 12.809 15.148 1.00 41.38 281 TYR A O 1
ATOM 2020 N N . ASP A 1 282 ? 30.776 13.812 13.143 1.00 44.84 282 ASP A N 1
ATOM 2021 C CA . ASP A 1 282 ? 31.392 15.027 13.688 1.00 44.84 282 ASP A CA 1
ATOM 2022 C C . ASP A 1 282 ? 30.358 16.034 14.216 1.00 44.84 282 ASP A C 1
ATOM 2024 O O . ASP A 1 282 ? 30.473 16.452 15.368 1.00 44.84 282 ASP A O 1
ATOM 2028 N N . ASP A 1 283 ? 29.302 16.354 13.462 1.00 43.16 283 ASP A N 1
ATOM 2029 C CA . ASP A 1 283 ? 28.361 17.412 13.865 1.00 43.16 283 ASP A CA 1
ATOM 2030 C C . ASP A 1 283 ? 27.275 16.916 14.839 1.00 43.16 283 ASP A C 1
ATOM 2032 O O . ASP A 1 283 ? 27.033 17.550 15.870 1.00 43.16 283 ASP A O 1
ATOM 2036 N N . ASP A 1 284 ? 26.704 15.729 14.617 1.00 45.88 284 ASP A N 1
ATOM 2037 C CA . ASP A 1 284 ? 25.616 15.212 15.462 1.00 45.88 284 ASP A CA 1
ATOM 2038 C C . ASP A 1 284 ? 26.080 14.630 16.798 1.00 45.88 284 ASP A C 1
ATOM 2040 O O . ASP A 1 284 ? 25.343 14.674 17.777 1.00 45.88 284 ASP A O 1
ATOM 2044 N N . VAL A 1 285 ? 27.323 14.148 16.908 1.00 46.59 285 VAL A N 1
ATOM 2045 C CA . VAL A 1 285 ? 27.882 13.714 18.205 1.00 46.59 285 VAL A CA 1
ATOM 2046 C C . VAL A 1 285 ? 28.204 14.920 19.083 1.00 46.59 285 VAL A C 1
ATOM 2048 O O . VAL A 1 285 ? 28.036 14.860 20.304 1.00 46.59 285 VAL A O 1
ATOM 2051 N N . VAL A 1 286 ? 28.665 16.018 18.479 1.00 49.78 286 VAL A N 1
ATOM 2052 C CA . VAL A 1 286 ? 28.869 17.288 19.181 1.00 49.78 286 VAL A CA 1
ATOM 2053 C C . VAL A 1 286 ? 27.517 17.864 19.588 1.00 49.78 286 VAL A C 1
ATOM 2055 O O . VAL A 1 286 ? 27.337 18.167 20.765 1.00 49.78 286 VAL A O 1
ATOM 2058 N N . ARG A 1 287 ? 26.538 17.897 18.677 1.00 46.41 287 ARG A N 1
ATOM 2059 C CA . ARG A 1 287 ? 25.191 18.401 18.957 1.00 46.41 287 ARG A CA 1
ATOM 2060 C C . ARG A 1 287 ? 24.450 17.564 19.999 1.00 46.41 287 ARG A C 1
ATOM 2062 O O . ARG A 1 287 ? 23.873 18.129 20.921 1.00 46.41 287 ARG A O 1
ATOM 2069 N N . ALA A 1 288 ? 24.518 16.236 19.919 1.00 43.19 288 ALA A N 1
ATOM 2070 C CA . ALA A 1 288 ? 23.930 15.339 20.911 1.00 43.19 288 ALA A CA 1
ATOM 2071 C C . ALA A 1 288 ? 24.602 15.487 22.284 1.00 43.19 288 ALA A C 1
ATOM 2073 O O . ALA A 1 288 ? 23.913 15.480 23.299 1.00 43.19 288 ALA A O 1
ATOM 2074 N N . ARG A 1 289 ? 25.930 15.680 22.346 1.00 47.59 289 ARG A N 1
ATOM 2075 C CA . ARG A 1 289 ? 26.618 15.989 23.614 1.00 47.59 289 ARG A CA 1
ATOM 2076 C C . ARG A 1 289 ? 26.208 17.346 24.171 1.00 47.59 289 ARG A C 1
ATOM 2078 O O . ARG A 1 289 ? 25.955 17.431 25.362 1.00 47.59 289 ARG A O 1
ATOM 2085 N N . GLU A 1 290 ? 26.094 18.372 23.333 1.00 51.06 290 GLU A N 1
ATOM 2086 C CA . GLU A 1 290 ? 25.634 19.704 23.744 1.00 51.06 290 GLU A CA 1
ATOM 2087 C C . GLU A 1 290 ? 24.195 19.687 24.270 1.00 51.06 290 GLU A C 1
ATOM 2089 O O . GLU A 1 290 ? 23.920 20.337 25.274 1.00 51.06 290 GLU A O 1
ATOM 2094 N N . LEU A 1 291 ? 23.302 18.922 23.632 1.00 45.72 291 LEU A N 1
ATOM 2095 C CA . LEU A 1 291 ? 21.905 18.757 24.048 1.00 45.72 291 LEU A CA 1
ATOM 2096 C C . LEU A 1 291 ? 21.781 17.937 25.343 1.00 45.72 291 LEU A C 1
ATOM 2098 O O . LEU A 1 291 ? 20.995 18.273 26.226 1.00 45.72 291 LEU A O 1
ATOM 2102 N N . VAL A 1 292 ? 22.598 16.893 25.512 1.00 44.75 292 VAL A N 1
ATOM 2103 C CA . VAL A 1 292 ? 22.678 16.136 26.774 1.00 44.75 292 VAL A CA 1
ATOM 2104 C C . VAL A 1 292 ? 23.250 17.001 27.901 1.00 44.75 292 VAL A C 1
ATOM 2106 O O . VAL A 1 292 ? 22.716 16.994 29.011 1.00 44.75 292 VAL A O 1
ATOM 2109 N N . ASP A 1 293 ? 24.291 17.787 27.623 1.00 52.28 293 ASP A N 1
ATOM 2110 C CA . ASP A 1 293 ? 24.916 18.684 28.597 1.00 52.28 293 ASP A CA 1
ATOM 2111 C C . ASP A 1 293 ? 24.021 19.897 28.939 1.00 52.28 293 ASP A C 1
ATOM 2113 O O . ASP A 1 293 ? 24.137 20.447 30.039 1.00 52.28 293 ASP A O 1
ATOM 2117 N N . SER A 1 294 ? 23.103 20.302 28.045 1.00 47.44 294 SER A N 1
ATOM 2118 C CA . SER A 1 294 ? 22.120 21.375 28.278 1.00 47.44 294 SER A CA 1
ATOM 2119 C C . SER A 1 294 ? 20.831 20.911 28.967 1.00 47.44 294 SER A C 1
ATOM 2121 O O . SER A 1 294 ? 20.034 21.752 29.384 1.00 47.44 294 SER A O 1
ATOM 2123 N N . GLY A 1 295 ? 20.632 19.599 29.140 1.00 42.00 295 GLY A N 1
ATOM 2124 C CA . GLY A 1 295 ? 19.390 19.034 29.679 1.00 42.00 295 GLY A CA 1
ATOM 2125 C C . GLY A 1 295 ? 18.240 18.968 28.665 1.00 42.00 295 GLY A C 1
ATOM 2126 O O . GLY A 1 295 ? 17.109 18.706 29.060 1.00 42.00 295 GLY A O 1
ATOM 2127 N N . GLU A 1 296 ? 18.530 19.172 27.378 1.00 41.00 296 GLU A N 1
ATOM 2128 C CA . GLU A 1 296 ? 17.608 19.055 26.237 1.00 41.00 296 GLU A CA 1
ATOM 2129 C C . GLU A 1 296 ? 17.782 17.706 25.500 1.00 41.00 296 GLU A C 1
ATOM 2131 O O . GLU A 1 296 ? 17.379 17.552 24.350 1.00 41.00 296 GLU A O 1
ATOM 2136 N N . GLY A 1 297 ? 18.399 16.710 26.147 1.00 40.69 297 GLY A N 1
ATOM 2137 C CA . GLY A 1 297 ? 18.753 15.412 25.553 1.00 40.69 297 GLY A CA 1
ATOM 2138 C C . GLY A 1 297 ? 17.570 14.561 25.073 1.00 40.69 297 GLY A C 1
ATOM 2139 O O . GLY A 1 297 ? 17.776 13.662 24.262 1.00 40.69 297 GLY A O 1
ATOM 2140 N N . ASP A 1 298 ? 16.346 14.877 25.502 1.00 42.72 298 ASP A N 1
ATOM 2141 C CA . ASP A 1 298 ? 15.110 14.246 25.015 1.00 42.72 298 ASP A CA 1
ATOM 2142 C C . ASP A 1 298 ? 14.738 14.701 23.584 1.00 42.72 298 ASP A C 1
ATOM 2144 O O . ASP A 1 298 ? 13.878 14.102 22.947 1.00 42.72 298 ASP A O 1
ATOM 2148 N N . VAL A 1 299 ? 15.411 15.733 23.052 1.00 36.66 299 VAL A N 1
ATOM 2149 C CA . VAL A 1 299 ? 15.213 16.283 21.695 1.00 36.66 299 VAL A CA 1
ATOM 2150 C C . VAL A 1 299 ? 16.110 15.592 20.651 1.00 36.66 299 VAL A C 1
ATOM 2152 O O . VAL A 1 299 ? 16.029 15.883 19.461 1.00 36.66 299 VAL A O 1
ATOM 2155 N N . VAL A 1 300 ? 16.952 14.628 21.048 1.00 35.38 300 VAL A N 1
ATOM 2156 C CA . VAL A 1 300 ? 17.752 13.817 20.109 1.00 35.38 300 VAL A CA 1
ATOM 2157 C C . VAL A 1 300 ? 16.902 12.649 19.585 1.00 35.38 300 VAL A C 1
ATOM 2159 O O . VAL A 1 300 ? 17.158 11.483 19.878 1.00 35.38 300 VAL A O 1
ATOM 2162 N N . VAL A 1 301 ? 15.846 12.964 18.833 1.00 39.84 301 VAL A N 1
ATOM 2163 C CA . VAL A 1 301 ? 14.979 11.983 18.165 1.00 39.84 301 VAL A CA 1
ATOM 2164 C C . VAL A 1 301 ? 15.078 12.217 16.666 1.00 39.84 301 VAL A C 1
ATOM 2166 O O . VAL A 1 301 ? 14.523 13.163 16.123 1.00 39.84 301 VAL A O 1
ATOM 2169 N N . GLY A 1 302 ? 15.833 11.346 16.014 1.00 38.19 302 GLY A N 1
ATOM 2170 C CA . GLY A 1 302 ? 16.017 11.332 14.571 1.00 38.19 302 GLY A CA 1
ATOM 2171 C C . GLY A 1 302 ? 17.117 10.338 14.255 1.00 38.19 302 GLY A C 1
ATOM 2172 O O . GLY A 1 302 ? 18.284 10.688 14.368 1.00 38.19 302 GLY A O 1
ATOM 2173 N N . TRP A 1 303 ? 16.722 9.100 13.937 1.00 36.28 303 TRP A N 1
ATOM 2174 C CA . TRP A 1 303 ? 17.526 7.889 13.674 1.00 36.28 303 TRP A CA 1
ATOM 2175 C C . TRP A 1 303 ? 17.850 6.943 14.853 1.00 36.28 303 TRP A C 1
ATOM 2177 O O . TRP A 1 303 ? 17.456 5.779 14.763 1.00 36.28 303 TRP A O 1
ATOM 2187 N N . PRO A 1 304 ? 18.490 7.339 15.974 1.00 40.72 304 PRO A N 1
ATOM 2188 C CA . PRO A 1 304 ? 18.818 6.393 17.052 1.00 40.72 304 PRO A CA 1
ATOM 2189 C C . PRO A 1 304 ? 17.615 5.813 17.802 1.00 40.72 304 PRO A C 1
ATOM 2191 O O . PRO A 1 304 ? 17.669 4.692 18.295 1.00 40.72 304 PRO A O 1
ATOM 2194 N N . THR A 1 305 ? 16.518 6.557 17.890 1.00 42.16 305 THR A N 1
ATOM 2195 C CA . THR A 1 305 ? 15.305 6.140 18.605 1.00 42.16 305 THR A CA 1
ATOM 2196 C C . THR A 1 305 ? 14.317 5.372 17.729 1.00 42.16 305 THR A C 1
ATOM 2198 O O . THR A 1 305 ? 13.627 4.508 18.260 1.00 42.16 305 THR A O 1
ATOM 2201 N N . ILE A 1 306 ? 14.306 5.606 16.407 1.00 42.91 306 ILE A N 1
ATOM 2202 C CA . ILE A 1 306 ? 13.404 4.943 15.438 1.00 42.91 306 ILE A CA 1
ATOM 2203 C C . ILE A 1 306 ? 13.581 3.418 15.461 1.00 42.91 306 ILE A C 1
ATOM 2205 O O . ILE A 1 306 ? 12.623 2.670 15.315 1.00 42.91 306 ILE A O 1
ATOM 2209 N N . PHE A 1 307 ? 14.801 2.943 15.710 1.00 44.84 307 PHE A N 1
ATOM 2210 C CA . PHE A 1 307 ? 15.097 1.510 15.777 1.00 44.84 307 PHE A CA 1
ATOM 2211 C C . PHE A 1 307 ? 15.030 0.924 17.195 1.00 44.84 307 PHE A C 1
ATOM 2213 O O . PHE A 1 307 ? 15.363 -0.243 17.387 1.00 44.84 307 PHE A O 1
ATOM 2220 N N . GLY A 1 308 ? 14.679 1.719 18.214 1.00 43.09 308 GLY A N 1
ATOM 2221 C CA . GLY A 1 308 ? 14.663 1.273 19.612 1.00 43.09 308 GLY A CA 1
ATOM 2222 C C . GLY A 1 308 ? 16.031 0.823 20.157 1.00 43.09 308 GLY A C 1
ATOM 2223 O O . GLY A 1 308 ? 16.097 0.167 21.200 1.00 43.09 308 GLY A O 1
ATOM 2224 N N . VAL A 1 309 ? 17.136 1.152 19.473 1.00 43.78 309 VAL A N 1
ATOM 2225 C CA . VAL A 1 309 ? 18.503 0.774 19.856 1.00 43.78 309 VAL A CA 1
ATOM 2226 C C . VAL A 1 309 ? 19.321 2.026 20.140 1.00 43.78 309 VAL A C 1
ATOM 2228 O O . VAL A 1 309 ? 19.608 2.808 19.242 1.00 43.78 309 VAL A O 1
ATOM 2231 N N . ASP A 1 310 ? 19.810 2.162 21.374 1.00 48.50 310 ASP A N 1
ATOM 2232 C CA . ASP A 1 310 ? 20.854 3.139 21.692 1.00 48.50 310 ASP A CA 1
ATOM 2233 C C . ASP A 1 310 ? 22.147 2.771 20.938 1.00 48.50 310 ASP A C 1
ATOM 2235 O O . ASP A 1 310 ? 22.961 1.944 21.375 1.00 48.50 310 ASP A O 1
ATOM 2239 N N . LEU A 1 311 ? 22.299 3.392 19.769 1.00 46.59 311 LEU A N 1
ATOM 2240 C CA . LEU A 1 311 ? 23.420 3.258 18.843 1.00 46.59 311 LEU A CA 1
ATOM 2241 C C . LEU A 1 311 ? 24.774 3.510 19.521 1.00 46.59 311 LEU A C 1
ATOM 2243 O O . LEU A 1 311 ? 25.765 2.854 19.191 1.00 46.59 311 LEU A O 1
ATOM 2247 N N . PHE A 1 312 ? 24.817 4.401 20.515 1.00 42.72 312 PHE A N 1
ATOM 2248 C CA . PHE A 1 312 ? 26.038 4.750 21.239 1.00 42.72 312 PHE A CA 1
ATOM 2249 C C . PHE A 1 312 ? 26.399 3.728 22.321 1.00 42.72 312 PHE A C 1
ATOM 2251 O O . PHE A 1 312 ? 27.579 3.565 22.645 1.00 42.72 312 PHE A O 1
ATOM 2258 N N . ARG A 1 313 ? 25.414 3.007 22.870 1.00 40.72 313 ARG A N 1
ATOM 2259 C CA . ARG A 1 313 ? 25.646 1.953 23.870 1.00 40.72 313 ARG A CA 1
ATOM 2260 C C . ARG A 1 3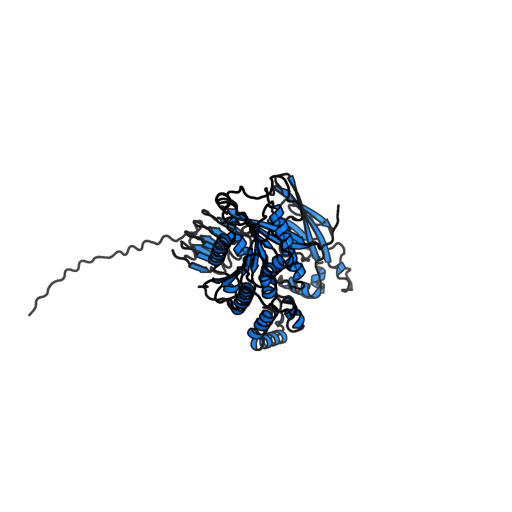13 ? 25.874 0.571 23.272 1.00 40.72 313 ARG A C 1
ATOM 2262 O O . ARG A 1 313 ? 26.564 -0.226 23.910 1.00 40.72 313 ARG A O 1
ATOM 2269 N N . SER A 1 314 ? 25.327 0.260 22.093 1.00 45.47 314 SER A N 1
ATOM 2270 C CA . SER A 1 314 ? 25.500 -1.068 21.485 1.00 45.47 314 SER A CA 1
ATOM 2271 C C . SER A 1 314 ? 25.513 -1.073 19.944 1.00 45.47 314 SER A C 1
ATOM 2273 O O . SER A 1 314 ? 24.569 -1.554 19.312 1.00 45.47 314 SER A O 1
ATOM 2275 N N . PRO A 1 315 ? 26.626 -0.650 19.312 1.00 48.62 315 PRO A N 1
ATOM 2276 C CA . PRO A 1 315 ? 26.796 -0.695 17.854 1.00 48.62 315 PRO A CA 1
ATOM 2277 C C . PRO A 1 315 ? 26.610 -2.094 17.251 1.00 48.62 315 PRO A C 1
ATOM 2279 O O . PRO A 1 315 ? 26.153 -2.235 16.124 1.00 48.62 315 PRO A O 1
ATOM 2282 N N . ASN A 1 316 ? 26.932 -3.152 18.004 1.00 49.31 316 ASN A N 1
ATOM 2283 C CA . ASN A 1 316 ? 26.736 -4.531 17.552 1.00 49.31 316 ASN A CA 1
ATOM 2284 C C . ASN A 1 316 ? 25.255 -4.934 17.504 1.00 49.31 316 ASN A C 1
ATOM 2286 O O . ASN A 1 316 ? 24.890 -5.697 16.618 1.00 49.31 316 ASN A O 1
ATOM 2290 N N . ASN A 1 317 ? 24.416 -4.416 18.411 1.00 49.84 317 ASN A N 1
ATOM 2291 C CA . ASN A 1 317 ? 22.972 -4.667 18.370 1.00 49.84 317 ASN A CA 1
ATOM 2292 C C . ASN A 1 317 ? 22.318 -3.917 17.204 1.00 49.84 317 ASN A C 1
ATOM 2294 O O . ASN A 1 317 ? 21.440 -4.458 16.538 1.00 49.84 317 ASN A O 1
ATOM 2298 N N . PHE A 1 318 ? 22.784 -2.697 16.919 1.00 52.69 318 PHE A N 1
ATOM 2299 C CA . PHE A 1 318 ? 22.343 -1.973 15.733 1.00 52.69 318 PHE A CA 1
ATOM 2300 C C . PHE A 1 318 ? 22.803 -2.673 14.454 1.00 52.69 318 PHE A C 1
ATOM 2302 O O . PHE A 1 318 ? 22.006 -2.897 13.567 1.00 52.69 318 PHE A O 1
ATOM 2309 N N . LEU A 1 319 ? 24.058 -3.112 14.340 1.00 55.22 319 LEU A N 1
ATOM 2310 C CA . LEU A 1 319 ? 24.483 -3.847 13.141 1.00 55.22 319 LEU A CA 1
ATOM 2311 C C . LEU A 1 319 ? 23.783 -5.207 12.999 1.00 55.22 319 LEU A C 1
ATOM 2313 O O . LEU A 1 319 ? 23.593 -5.655 11.875 1.00 55.22 319 LEU A O 1
ATOM 2317 N N . SER A 1 320 ? 23.364 -5.844 14.101 1.00 54.88 320 SER A N 1
ATOM 2318 C CA . SER A 1 320 ? 22.533 -7.051 14.029 1.00 54.88 320 SER A CA 1
ATOM 2319 C C . SER A 1 320 ? 21.099 -6.787 13.562 1.00 54.88 320 SER A C 1
ATOM 2321 O O . SER A 1 320 ? 20.493 -7.715 13.042 1.00 54.88 320 SER A O 1
ATOM 2323 N N . PHE A 1 321 ? 20.585 -5.552 13.685 1.00 53.78 321 PHE A N 1
ATOM 2324 C CA . PHE A 1 321 ? 19.286 -5.135 13.120 1.00 53.78 321 PHE A CA 1
ATOM 2325 C C . PHE A 1 321 ? 19.242 -5.346 11.602 1.00 53.78 321 PHE A C 1
ATOM 2327 O O . PHE A 1 321 ? 18.224 -5.725 11.035 1.00 53.78 321 PHE A O 1
ATOM 2334 N N . TRP A 1 322 ? 20.385 -5.136 10.953 1.00 57.09 322 TRP A N 1
ATOM 2335 C CA . TRP A 1 322 ? 20.552 -5.260 9.509 1.00 57.09 322 TRP A CA 1
ATOM 2336 C C . TRP A 1 322 ? 21.023 -6.655 9.070 1.00 57.09 322 TRP A C 1
ATOM 2338 O O . TRP A 1 322 ? 21.308 -6.882 7.895 1.00 57.09 322 TRP A O 1
ATOM 2348 N N . GLY A 1 323 ? 21.072 -7.591 10.023 1.00 55.28 323 GLY A N 1
ATOM 2349 C CA . GLY A 1 323 ? 21.271 -9.016 9.814 1.00 55.28 323 GLY A CA 1
ATOM 2350 C C . GLY A 1 323 ? 22.680 -9.570 10.012 1.00 55.28 323 GLY A C 1
ATOM 2351 O O . GLY A 1 323 ? 23.630 -8.843 10.314 1.00 55.28 323 GLY A O 1
ATOM 2352 N N . PRO A 1 324 ? 22.809 -10.911 9.956 1.00 50.91 324 PRO A N 1
ATOM 2353 C CA . PRO A 1 324 ? 24.065 -11.599 10.223 1.00 50.91 324 PRO A CA 1
ATOM 2354 C C . PRO A 1 324 ? 25.102 -11.343 9.123 1.00 50.91 324 PRO A C 1
ATOM 2356 O O . PRO A 1 324 ? 24.763 -11.052 7.980 1.00 50.91 324 PRO A O 1
ATOM 2359 N N . ASP A 1 325 ? 26.380 -11.518 9.481 1.00 50.09 325 ASP A N 1
ATOM 2360 C CA . ASP A 1 325 ? 27.560 -11.403 8.610 1.00 50.09 325 ASP A CA 1
ATOM 2361 C C . ASP A 1 325 ? 27.534 -12.485 7.515 1.00 50.09 325 ASP A C 1
ATOM 2363 O O . ASP A 1 325 ? 28.180 -13.531 7.609 1.00 50.09 325 ASP A O 1
ATOM 2367 N N . THR A 1 326 ? 26.700 -12.282 6.504 1.00 49.22 326 THR A N 1
ATOM 2368 C CA . THR A 1 326 ? 26.538 -13.192 5.380 1.00 49.22 326 THR A CA 1
ATOM 2369 C C . THR A 1 326 ? 26.837 -12.421 4.112 1.00 49.22 326 THR A C 1
ATOM 2371 O O . THR A 1 326 ? 26.355 -11.310 3.927 1.00 49.22 326 THR A O 1
ATOM 2374 N N . LEU A 1 327 ? 27.652 -13.020 3.243 1.00 55.50 327 LEU A N 1
ATOM 2375 C CA . LEU A 1 327 ? 27.686 -12.664 1.828 1.00 55.50 327 LEU A CA 1
ATOM 2376 C C . LEU A 1 327 ? 26.229 -12.464 1.365 1.00 55.50 327 LEU A C 1
ATOM 2378 O O . LEU A 1 327 ? 25.402 -13.335 1.668 1.00 55.50 327 LEU A O 1
ATOM 2382 N N . SER A 1 328 ? 25.949 -11.313 0.749 1.00 71.38 328 SER A N 1
ATOM 2383 C CA . SER A 1 328 ? 24.622 -10.774 0.403 1.00 71.38 328 SER A CA 1
ATOM 2384 C C . SER A 1 328 ? 23.543 -11.848 0.230 1.00 71.38 328 SER A C 1
ATOM 2386 O O . SER A 1 328 ? 23.614 -12.719 -0.643 1.00 71.38 328 SER A O 1
ATOM 2388 N N . ILE A 1 329 ? 22.539 -11.829 1.115 1.00 76.12 329 ILE A N 1
ATOM 2389 C CA . ILE A 1 329 ? 21.480 -12.850 1.145 1.00 76.12 329 ILE A CA 1
ATOM 2390 C C . ILE A 1 329 ? 20.713 -12.845 -0.176 1.00 76.12 329 ILE A C 1
ATOM 2392 O O . ILE A 1 329 ? 20.520 -13.907 -0.761 1.00 76.12 329 ILE A O 1
ATOM 2396 N N . VAL A 1 330 ? 20.357 -11.659 -0.674 1.00 83.44 330 VAL A N 1
ATOM 2397 C CA . VAL A 1 330 ? 19.632 -11.507 -1.940 1.00 83.44 330 VAL A CA 1
ATOM 2398 C C . VAL A 1 330 ? 20.429 -12.092 -3.104 1.00 83.44 330 VAL A C 1
ATOM 2400 O O . VAL A 1 330 ? 19.877 -12.873 -3.869 1.00 83.44 330 VAL A O 1
ATOM 2403 N N . GLU A 1 331 ? 21.734 -11.818 -3.216 1.00 86.44 331 GLU A N 1
ATOM 2404 C CA . GLU A 1 331 ? 22.560 -12.409 -4.283 1.00 86.44 331 GLU A CA 1
ATOM 2405 C C . GLU A 1 331 ? 22.635 -13.938 -4.179 1.00 86.44 331 GLU A C 1
ATOM 2407 O O . GLU A 1 331 ? 22.580 -14.652 -5.180 1.00 86.44 331 GLU A O 1
ATOM 2412 N N . ARG A 1 332 ? 22.759 -14.475 -2.964 1.00 85.31 332 ARG A N 1
ATOM 2413 C CA . ARG A 1 332 ? 22.824 -15.926 -2.767 1.00 85.31 332 ARG A CA 1
ATOM 2414 C C . ARG A 1 332 ? 21.513 -16.615 -3.139 1.00 85.31 332 ARG A C 1
ATOM 2416 O O . ARG A 1 332 ? 21.552 -17.724 -3.671 1.00 85.31 332 ARG A O 1
ATOM 2423 N N . GLU A 1 333 ? 20.381 -16.009 -2.800 1.00 87.56 333 GLU A N 1
ATOM 2424 C CA . GLU A 1 333 ? 19.065 -16.600 -3.032 1.00 87.56 333 GLU A CA 1
ATOM 2425 C C . GLU A 1 333 ? 18.572 -16.382 -4.462 1.00 87.56 333 GLU A C 1
ATOM 2427 O O . GLU A 1 333 ? 18.056 -17.327 -5.057 1.00 87.56 333 GLU A O 1
ATOM 2432 N N . ILE A 1 334 ? 18.851 -15.220 -5.072 1.00 90.69 334 ILE A N 1
ATOM 2433 C CA . ILE A 1 334 ? 18.481 -14.964 -6.469 1.00 90.69 334 ILE A CA 1
ATOM 2434 C C . ILE A 1 334 ? 19.115 -15.991 -7.411 1.00 90.69 334 ILE A C 1
ATOM 2436 O O . ILE A 1 334 ? 18.483 -16.415 -8.367 1.00 90.69 334 ILE A O 1
ATOM 2440 N N . ALA A 1 335 ? 20.331 -16.465 -7.111 1.00 91.12 335 ALA A N 1
ATOM 2441 C CA . ALA A 1 335 ? 21.032 -17.483 -7.896 1.00 91.12 335 ALA A CA 1
ATOM 2442 C C . ALA A 1 335 ? 20.318 -18.849 -7.954 1.00 91.12 335 ALA A C 1
ATOM 2444 O O . ALA A 1 335 ? 20.705 -19.704 -8.752 1.00 91.12 335 ALA A O 1
ATOM 2445 N N . LYS A 1 336 ? 19.331 -19.082 -7.083 1.00 91.56 336 LYS A N 1
ATOM 2446 C CA . LYS A 1 336 ? 18.594 -20.347 -6.970 1.00 91.56 336 LYS A CA 1
ATOM 2447 C C . LYS A 1 336 ? 17.177 -20.267 -7.537 1.00 91.56 336 LYS A C 1
ATOM 2449 O O . LYS A 1 336 ? 16.483 -21.277 -7.508 1.00 91.56 336 LYS A O 1
ATOM 2454 N N . LEU A 1 337 ? 16.731 -19.093 -7.982 1.00 91.69 337 LEU A N 1
ATOM 2455 C CA . LEU A 1 337 ? 15.355 -18.906 -8.427 1.00 91.69 337 LEU A CA 1
ATOM 2456 C C . LEU A 1 337 ? 15.069 -19.649 -9.727 1.00 91.69 337 LEU A C 1
ATOM 2458 O O . LEU A 1 337 ? 15.890 -19.684 -10.641 1.00 91.69 337 LEU A O 1
ATOM 2462 N N . GLU A 1 338 ? 13.854 -20.179 -9.812 1.00 92.00 338 GLU A N 1
ATOM 2463 C CA . GLU A 1 338 ? 13.305 -20.802 -11.022 1.00 92.00 338 GLU A CA 1
ATOM 2464 C C . GLU A 1 338 ? 12.237 -19.921 -11.697 1.00 92.00 338 GLU A C 1
ATOM 2466 O O . GLU A 1 338 ? 11.676 -20.296 -12.724 1.00 92.00 338 GLU A O 1
ATOM 2471 N N . VAL A 1 339 ? 11.987 -18.733 -11.139 1.00 93.81 339 VAL A N 1
ATOM 2472 C CA . VAL A 1 339 ? 10.988 -17.754 -11.588 1.00 93.81 339 VAL A CA 1
ATOM 2473 C C . VAL A 1 339 ? 11.666 -16.462 -12.055 1.00 93.81 339 VAL A C 1
ATOM 2475 O O . VAL A 1 339 ? 12.769 -16.153 -11.589 1.00 93.81 339 VAL A O 1
ATOM 2478 N N . PRO A 1 340 ? 11.045 -15.695 -12.969 1.00 96.38 340 PRO A N 1
ATOM 2479 C CA . PRO A 1 340 ? 11.579 -14.410 -13.394 1.00 96.38 340 PRO A CA 1
ATOM 2480 C C . PRO A 1 340 ? 11.590 -13.386 -12.249 1.00 96.38 340 PRO A C 1
ATOM 2482 O O . PRO A 1 340 ? 10.724 -13.400 -11.369 1.00 96.38 340 PRO A O 1
ATOM 2485 N N . ALA A 1 341 ? 12.562 -12.473 -12.284 1.00 96.50 341 ALA A N 1
ATOM 2486 C CA . ALA A 1 341 ? 12.752 -11.441 -11.266 1.00 96.50 341 ALA A CA 1
ATOM 2487 C C . ALA A 1 341 ? 12.829 -10.034 -11.879 1.00 96.50 341 ALA A C 1
ATOM 2489 O O . ALA A 1 341 ? 13.605 -9.791 -12.806 1.00 96.50 341 ALA A O 1
ATOM 2490 N N . LEU A 1 342 ? 12.067 -9.095 -11.326 1.00 97.50 342 LEU A N 1
ATOM 2491 C CA . LEU A 1 342 ? 12.133 -7.678 -11.664 1.00 97.50 342 LEU A CA 1
ATOM 2492 C C . LEU A 1 342 ? 12.859 -6.917 -10.561 1.00 97.50 342 LEU A C 1
ATOM 2494 O O . LEU A 1 342 ? 12.460 -6.966 -9.403 1.00 97.50 342 LEU A O 1
ATOM 2498 N N . LEU A 1 343 ? 13.909 -6.190 -10.922 1.00 97.00 343 LEU A N 1
ATOM 2499 C CA . LEU A 1 343 ? 14.574 -5.231 -10.055 1.00 97.00 343 LEU A CA 1
ATOM 2500 C C . LEU A 1 343 ? 14.214 -3.823 -10.534 1.00 97.00 343 LEU A C 1
ATOM 2502 O O . LEU A 1 343 ? 14.500 -3.481 -11.686 1.00 97.00 343 LEU A O 1
ATOM 2506 N N . LEU A 1 344 ? 13.642 -3.010 -9.646 1.00 96.31 344 LEU A N 1
ATOM 2507 C CA . LEU A 1 344 ? 13.378 -1.591 -9.896 1.00 96.31 344 LEU A CA 1
ATOM 2508 C C . LEU A 1 344 ? 14.094 -0.711 -8.883 1.00 96.31 344 LEU A C 1
ATOM 2510 O O . LEU A 1 344 ? 14.240 -1.060 -7.713 1.00 96.31 344 LEU A O 1
ATOM 2514 N N . ARG A 1 345 ? 14.520 0.457 -9.349 1.00 94.38 345 ARG A N 1
ATOM 2515 C CA . ARG A 1 345 ? 15.096 1.535 -8.545 1.00 94.38 345 ARG A CA 1
ATOM 2516 C C . ARG A 1 345 ? 14.680 2.863 -9.172 1.00 94.38 345 ARG A C 1
ATOM 2518 O O . ARG A 1 345 ? 14.624 2.939 -10.395 1.00 94.38 345 ARG A O 1
ATOM 2525 N N . ALA A 1 346 ? 14.428 3.890 -8.371 1.00 94.25 346 ALA A N 1
ATOM 2526 C CA . ALA A 1 346 ? 14.319 5.256 -8.873 1.00 94.25 346 ALA A CA 1
ATOM 2527 C C . ALA A 1 346 ? 15.699 5.929 -8.894 1.00 94.25 346 ALA A C 1
ATOM 2529 O O . ALA A 1 346 ? 16.522 5.713 -7.993 1.00 94.25 346 ALA A O 1
ATOM 2530 N N . ASP A 1 347 ? 15.975 6.734 -9.920 1.00 93.75 347 ASP A N 1
ATOM 2531 C CA . ASP A 1 347 ? 17.200 7.526 -9.947 1.00 93.75 347 ASP A CA 1
ATOM 2532 C C . ASP A 1 347 ? 17.266 8.459 -8.726 1.00 93.75 347 ASP A C 1
ATOM 2534 O O . ASP A 1 347 ? 16.256 8.928 -8.210 1.00 93.75 347 ASP A O 1
ATOM 2538 N N . GLY A 1 348 ? 18.470 8.681 -8.206 1.00 89.31 348 GLY A N 1
ATOM 2539 C CA . GLY A 1 348 ? 18.661 9.459 -6.978 1.00 89.31 348 GLY A CA 1
ATOM 2540 C C . GLY A 1 348 ? 18.430 8.717 -5.654 1.00 89.31 348 GLY A C 1
ATOM 2541 O O . GLY A 1 348 ? 18.749 9.287 -4.617 1.00 89.31 348 GLY A O 1
ATOM 2542 N N . ASP A 1 349 ? 17.984 7.452 -5.645 1.00 89.81 349 ASP A N 1
ATOM 2543 C CA . ASP A 1 349 ? 17.917 6.644 -4.412 1.00 89.81 349 ASP A CA 1
ATOM 2544 C C . ASP A 1 349 ? 19.327 6.359 -3.852 1.00 89.81 349 ASP A C 1
ATOM 2546 O O . ASP A 1 349 ? 20.027 5.449 -4.314 1.00 89.81 349 ASP A O 1
ATOM 2550 N N . GLU A 1 350 ? 19.774 7.116 -2.849 1.00 83.56 350 GLU A N 1
ATOM 2551 C CA . GLU A 1 350 ? 21.084 6.888 -2.232 1.00 83.56 350 GLU A CA 1
ATOM 2552 C C . GLU A 1 350 ? 21.070 5.876 -1.077 1.00 83.56 350 GLU A C 1
ATOM 2554 O O . GLU A 1 350 ? 22.148 5.510 -0.590 1.00 83.56 350 GLU A O 1
ATOM 2559 N N . PHE A 1 351 ? 19.893 5.409 -0.648 1.00 78.81 351 PHE A N 1
ATOM 2560 C CA . PHE A 1 351 ? 19.763 4.353 0.357 1.00 78.81 351 PHE A CA 1
ATOM 2561 C C . PHE A 1 351 ? 20.115 2.993 -0.238 1.00 78.81 351 PHE A C 1
ATOM 2563 O O . PHE A 1 351 ? 20.813 2.205 0.404 1.00 78.81 351 PHE A O 1
ATOM 2570 N N . THR A 1 352 ? 19.689 2.747 -1.479 1.00 82.56 352 THR A N 1
ATOM 2571 C CA . THR A 1 352 ? 20.053 1.554 -2.247 1.00 82.56 352 THR A CA 1
ATOM 2572 C C . THR A 1 352 ? 20.720 1.944 -3.565 1.00 82.56 352 THR A C 1
ATOM 2574 O O . THR A 1 352 ? 20.076 2.018 -4.612 1.00 82.56 352 THR A O 1
ATOM 2577 N N . PRO A 1 353 ? 22.031 2.257 -3.545 1.00 82.00 353 PRO A N 1
ATOM 2578 C CA . PRO A 1 353 ? 22.744 2.682 -4.742 1.00 82.00 353 PRO A CA 1
ATOM 2579 C C . PRO A 1 353 ? 22.781 1.581 -5.809 1.00 82.00 353 PRO A C 1
ATOM 2581 O O . PRO A 1 353 ? 22.808 0.391 -5.494 1.00 82.00 353 PRO A O 1
ATOM 2584 N N . ASP A 1 354 ? 22.915 1.992 -7.075 1.00 83.00 354 ASP A N 1
ATOM 2585 C CA . ASP A 1 354 ? 22.933 1.112 -8.259 1.00 83.00 354 ASP A CA 1
ATOM 2586 C C . ASP A 1 354 ? 23.792 -0.142 -8.107 1.00 83.00 354 ASP A C 1
ATOM 2588 O O . ASP A 1 354 ? 23.428 -1.209 -8.596 1.00 83.00 354 ASP A O 1
ATOM 2592 N N . ALA A 1 355 ? 24.947 -0.015 -7.449 1.00 83.50 355 ALA A N 1
ATOM 2593 C CA . ALA A 1 355 ? 25.875 -1.120 -7.260 1.00 83.50 355 ALA A CA 1
ATOM 2594 C C . ALA A 1 355 ? 25.195 -2.355 -6.647 1.00 83.50 355 ALA A C 1
ATOM 2596 O O . ALA A 1 355 ? 25.535 -3.465 -7.043 1.00 83.50 355 ALA A O 1
ATOM 2597 N N . MET A 1 356 ? 24.217 -2.168 -5.757 1.00 86.12 356 MET A N 1
ATOM 2598 C CA . MET A 1 356 ? 23.510 -3.267 -5.100 1.00 86.12 356 MET A CA 1
ATOM 2599 C C . MET A 1 356 ? 22.660 -4.059 -6.098 1.00 86.12 356 MET A C 1
ATOM 2601 O O . MET A 1 356 ? 22.862 -5.259 -6.297 1.00 86.12 356 MET A O 1
ATOM 2605 N N . SER A 1 357 ? 21.775 -3.373 -6.825 1.00 89.31 357 SER A N 1
ATOM 2606 C CA . SER A 1 357 ? 20.968 -3.983 -7.889 1.00 89.31 357 SER A CA 1
ATOM 2607 C C . SER A 1 357 ? 21.840 -4.573 -9.004 1.00 89.31 357 SER A C 1
ATOM 2609 O O . SER A 1 357 ? 21.536 -5.642 -9.535 1.00 89.31 357 SER A O 1
ATOM 2611 N N . LEU A 1 358 ? 22.967 -3.927 -9.330 1.00 90.50 358 LEU A N 1
ATOM 2612 C CA . LEU A 1 358 ? 23.925 -4.404 -10.330 1.00 90.50 358 LEU A CA 1
ATOM 2613 C C . LEU A 1 358 ? 24.676 -5.676 -9.894 1.00 90.50 358 LEU A C 1
ATOM 2615 O O . LEU A 1 358 ? 24.973 -6.524 -10.739 1.00 90.50 358 LEU A O 1
ATOM 2619 N N . ASN A 1 359 ? 24.970 -5.848 -8.605 1.00 89.50 359 ASN A N 1
ATOM 2620 C CA . ASN A 1 359 ? 25.543 -7.094 -8.090 1.00 89.50 359 ASN A CA 1
ATOM 2621 C C . ASN A 1 359 ? 24.519 -8.232 -8.183 1.00 89.50 359 ASN A C 1
ATOM 2623 O O . ASN A 1 359 ? 24.817 -9.306 -8.710 1.00 89.50 359 ASN A O 1
ATOM 2627 N N . VAL A 1 360 ? 23.285 -7.970 -7.745 1.00 90.56 360 VAL A N 1
ATOM 2628 C CA . VAL A 1 360 ? 22.185 -8.943 -7.758 1.00 90.56 360 VAL A CA 1
ATOM 2629 C C . VAL A 1 360 ? 21.854 -9.387 -9.185 1.00 90.56 360 VAL A C 1
ATOM 2631 O O . VAL A 1 360 ? 21.803 -10.591 -9.451 1.00 90.56 360 VAL A O 1
ATOM 2634 N N . ILE A 1 361 ? 21.733 -8.453 -10.136 1.00 93.12 361 ILE A N 1
ATOM 2635 C CA . ILE A 1 361 ? 21.469 -8.787 -11.544 1.00 93.12 361 ILE A CA 1
ATOM 2636 C C . ILE A 1 361 ? 22.646 -9.534 -12.188 1.00 93.12 361 ILE A C 1
ATOM 2638 O O . ILE A 1 361 ? 22.440 -10.432 -13.005 1.00 93.12 361 ILE A O 1
ATOM 2642 N N . ALA A 1 362 ? 23.893 -9.215 -11.822 1.00 93.31 362 ALA A N 1
ATOM 2643 C CA . ALA A 1 362 ? 25.058 -9.948 -12.309 1.00 93.31 362 ALA A CA 1
ATOM 2644 C C . ALA A 1 362 ? 25.036 -11.404 -11.822 1.00 93.31 362 ALA A C 1
ATOM 2646 O O . ALA A 1 362 ? 25.273 -12.322 -12.614 1.00 93.31 362 ALA A O 1
ATOM 2647 N N . THR A 1 363 ? 24.695 -11.621 -10.552 1.00 93.25 363 THR A N 1
ATOM 2648 C CA . THR A 1 363 ? 24.575 -12.955 -9.958 1.00 93.25 363 THR A CA 1
ATOM 2649 C C . THR A 1 363 ? 23.426 -13.761 -10.573 1.00 93.25 363 THR A C 1
ATOM 2651 O O . THR A 1 363 ? 23.626 -14.929 -10.923 1.00 93.25 363 THR A O 1
ATOM 2654 N N . ALA A 1 364 ? 22.267 -13.139 -10.806 1.00 93.88 364 ALA A N 1
ATOM 2655 C CA . ALA A 1 364 ? 21.146 -13.757 -11.519 1.00 93.88 364 ALA A CA 1
ATOM 2656 C C . ALA A 1 364 ? 21.541 -14.194 -12.941 1.00 93.88 364 ALA A C 1
ATOM 2658 O O . ALA A 1 364 ? 21.380 -15.361 -13.303 1.00 93.88 364 ALA A O 1
ATOM 2659 N N . ASN A 1 365 ? 22.167 -13.294 -13.708 1.00 93.31 365 ASN A N 1
ATOM 2660 C CA . ASN A 1 365 ? 22.600 -13.556 -15.083 1.00 93.31 365 ASN A CA 1
ATOM 2661 C C . ASN A 1 365 ? 23.617 -14.701 -15.183 1.00 93.31 365 ASN A C 1
ATOM 2663 O O . ASN A 1 365 ? 23.520 -15.547 -16.072 1.00 93.31 365 ASN A O 1
ATOM 2667 N N . VAL A 1 366 ? 24.599 -14.750 -14.275 1.00 95.56 366 VAL A N 1
ATOM 2668 C CA . VAL A 1 366 ? 25.588 -15.844 -14.233 1.00 95.56 366 VAL A CA 1
ATOM 2669 C C . VAL A 1 366 ? 24.929 -17.182 -13.887 1.00 95.56 366 VAL A C 1
ATOM 2671 O O . VAL A 1 366 ? 25.385 -18.225 -14.359 1.00 95.56 366 VAL A O 1
ATOM 2674 N N . SER A 1 367 ? 23.854 -17.148 -13.102 1.00 95.19 367 SER A N 1
ATOM 2675 C CA . SER A 1 367 ? 23.104 -18.332 -12.670 1.00 95.19 367 SER A CA 1
ATOM 2676 C C . SER A 1 367 ? 22.012 -18.753 -13.662 1.00 95.19 367 SER A C 1
ATOM 2678 O O . SER A 1 367 ? 21.437 -19.827 -13.511 1.00 95.19 367 SER A O 1
ATOM 2680 N N . GLY A 1 368 ? 21.772 -17.961 -14.713 1.00 95.75 368 GLY A N 1
ATOM 2681 C CA . GLY A 1 368 ? 20.783 -18.247 -15.755 1.00 95.75 368 GLY A CA 1
ATOM 2682 C C . GLY A 1 368 ? 19.341 -17.900 -15.379 1.00 95.75 368 GLY A C 1
ATOM 2683 O O . GLY A 1 368 ? 18.427 -18.377 -16.045 1.00 95.75 368 GLY A O 1
ATOM 2684 N N . VAL A 1 369 ? 19.141 -17.087 -14.340 1.00 95.44 369 VAL A N 1
ATOM 2685 C CA . VAL A 1 369 ? 17.821 -16.589 -13.930 1.00 95.44 369 VAL A CA 1
ATOM 2686 C C . VAL A 1 369 ? 17.388 -15.461 -14.866 1.00 95.44 369 VAL A C 1
ATOM 2688 O O . VAL A 1 369 ? 18.189 -14.579 -15.179 1.00 95.44 369 VAL A O 1
ATOM 2691 N N . ASP A 1 370 ? 16.131 -15.490 -15.321 1.00 95.75 370 ASP A N 1
ATOM 2692 C CA . ASP A 1 370 ? 15.537 -14.421 -16.136 1.00 95.75 370 ASP A CA 1
ATOM 2693 C C . ASP A 1 370 ? 15.244 -13.205 -15.255 1.00 95.75 370 ASP A C 1
ATOM 2695 O O . ASP A 1 370 ? 14.161 -13.061 -14.690 1.00 95.75 370 ASP A O 1
ATOM 2699 N N . ALA A 1 371 ? 16.249 -12.353 -15.090 1.00 96.00 371 ALA A N 1
ATOM 2700 C CA . ALA A 1 371 ? 16.147 -11.160 -14.274 1.00 96.00 371 ALA A CA 1
ATOM 2701 C C . ALA A 1 371 ? 16.246 -9.897 -15.137 1.00 96.00 371 ALA A C 1
ATOM 2703 O O . ALA A 1 371 ? 17.049 -9.809 -16.068 1.00 96.00 371 ALA A O 1
ATOM 2704 N N . THR A 1 372 ? 15.424 -8.902 -14.817 1.00 96.94 372 THR A N 1
ATOM 2705 C CA . THR A 1 372 ? 15.375 -7.601 -15.493 1.00 96.94 372 THR A CA 1
ATOM 2706 C C . THR A 1 372 ? 15.699 -6.507 -14.487 1.00 96.94 372 THR A C 1
ATOM 2708 O O . THR A 1 372 ? 15.139 -6.509 -13.399 1.00 96.94 372 THR A O 1
ATOM 2711 N N . TYR A 1 373 ? 16.596 -5.582 -14.836 1.00 96.31 373 TYR A N 1
ATOM 2712 C CA . TYR A 1 373 ? 16.888 -4.402 -14.020 1.00 96.31 373 TYR A CA 1
ATOM 2713 C C . TYR A 1 373 ? 16.498 -3.138 -14.776 1.00 96.31 373 TYR A C 1
ATOM 2715 O O . TYR A 1 373 ? 16.967 -2.929 -15.898 1.00 96.31 373 TYR A O 1
ATOM 2723 N N . ILE A 1 374 ? 15.656 -2.313 -14.161 1.00 96.31 374 ILE A N 1
ATOM 2724 C CA . ILE A 1 374 ? 15.199 -1.037 -14.709 1.00 96.31 374 ILE A CA 1
ATOM 2725 C C . ILE A 1 374 ? 15.431 0.058 -13.662 1.00 96.31 374 ILE A C 1
ATOM 2727 O O . ILE A 1 374 ? 15.164 -0.126 -12.474 1.00 96.31 374 ILE A O 1
ATOM 2731 N N . VAL A 1 375 ? 15.935 1.200 -14.130 1.00 95.88 375 VAL A N 1
ATOM 2732 C CA . VAL A 1 375 ? 16.037 2.435 -13.347 1.00 95.88 375 VAL A CA 1
ATOM 2733 C C . VAL A 1 375 ? 14.975 3.392 -13.871 1.00 95.88 375 VAL A C 1
ATOM 2735 O O . VAL A 1 375 ? 14.975 3.699 -15.065 1.00 95.88 375 VAL A O 1
ATOM 2738 N N . LEU A 1 376 ? 14.070 3.816 -12.996 1.00 95.31 376 LEU A N 1
ATOM 2739 C CA . LEU A 1 376 ? 13.052 4.816 -13.290 1.00 95.31 376 LEU A CA 1
ATOM 2740 C C . LEU A 1 376 ? 13.677 6.206 -13.212 1.00 95.31 376 LEU A C 1
ATOM 2742 O O . LEU A 1 376 ? 14.462 6.482 -12.304 1.00 95.31 376 LEU A O 1
ATOM 2746 N N . ASP A 1 377 ? 13.335 7.062 -14.171 1.00 94.38 377 ASP A N 1
ATOM 2747 C CA . ASP A 1 377 ? 13.695 8.476 -14.093 1.00 94.38 377 ASP A CA 1
ATOM 2748 C C . ASP A 1 377 ? 12.943 9.117 -12.922 1.00 94.38 377 ASP A C 1
ATOM 2750 O O . ASP A 1 377 ? 11.789 8.775 -12.669 1.00 94.38 377 ASP A O 1
ATOM 2754 N N . TYR A 1 378 ? 13.604 10.017 -12.198 1.00 92.50 378 TYR A N 1
ATOM 2755 C CA . TYR A 1 378 ? 13.027 10.675 -11.029 1.00 92.50 378 TYR A CA 1
ATOM 2756 C C . TYR A 1 378 ? 13.106 12.194 -11.210 1.00 92.50 378 TYR A C 1
ATOM 2758 O O . TYR A 1 378 ? 14.161 12.793 -10.972 1.00 92.50 378 TYR A O 1
ATOM 2766 N N . PRO A 1 379 ? 12.021 12.841 -11.672 1.00 89.31 379 PRO A N 1
ATOM 2767 C CA . PRO A 1 379 ? 12.069 14.242 -12.082 1.00 89.31 379 PRO A CA 1
ATOM 2768 C C . PRO A 1 379 ? 11.921 15.231 -10.916 1.00 89.31 379 PRO A C 1
ATOM 2770 O O . PRO A 1 379 ? 12.121 16.434 -11.112 1.00 89.31 379 PRO A O 1
ATOM 2773 N N . PHE A 1 380 ? 11.591 14.756 -9.712 1.00 85.69 380 PHE A N 1
ATOM 2774 C CA . PHE A 1 380 ? 11.306 15.610 -8.561 1.00 85.69 380 PHE A CA 1
ATOM 2775 C C . PHE A 1 380 ? 12.571 15.971 -7.771 1.00 85.69 380 PHE A C 1
ATOM 2777 O O . PHE A 1 380 ? 13.563 15.232 -7.775 1.00 85.69 380 PHE A O 1
ATOM 2784 N N . PRO A 1 381 ? 12.568 17.107 -7.050 1.00 86.56 381 PRO A N 1
ATOM 2785 C CA . PRO A 1 381 ? 13.633 17.425 -6.110 1.00 86.56 381 PRO A CA 1
ATOM 2786 C C . PRO A 1 381 ? 13.799 16.308 -5.075 1.00 86.56 381 PRO A C 1
ATOM 2788 O O . PRO A 1 381 ? 12.845 15.920 -4.408 1.00 86.56 381 PRO A O 1
ATOM 2791 N N . LEU A 1 382 ? 15.018 15.797 -4.914 1.00 85.81 382 LEU A N 1
ATOM 2792 C CA . LEU A 1 382 ? 15.298 14.761 -3.922 1.00 85.81 382 LEU A CA 1
ATOM 2793 C C . LEU A 1 382 ? 15.171 15.332 -2.504 1.00 85.81 382 LEU A C 1
ATOM 2795 O O . LEU A 1 382 ? 15.778 16.359 -2.185 1.00 85.81 382 LEU A O 1
ATOM 2799 N N . THR A 1 383 ? 14.405 14.651 -1.654 1.00 78.12 383 THR A N 1
ATOM 2800 C CA . THR A 1 383 ? 14.365 14.914 -0.214 1.00 78.12 383 THR A CA 1
ATOM 2801 C C . THR A 1 383 ? 15.454 14.103 0.473 1.00 78.12 383 THR A C 1
ATOM 2803 O O . THR A 1 383 ? 15.693 12.940 0.133 1.00 78.12 383 THR A O 1
ATOM 2806 N N . ASP A 1 384 ? 16.148 14.721 1.430 1.00 75.69 384 ASP A N 1
ATOM 2807 C CA . ASP A 1 384 ? 17.310 14.130 2.096 1.00 75.69 384 ASP A CA 1
ATOM 2808 C C . ASP A 1 384 ? 18.287 13.494 1.082 1.00 75.69 384 ASP A C 1
ATOM 2810 O O . ASP A 1 384 ? 18.699 14.136 0.117 1.00 75.69 384 ASP A O 1
ATOM 2814 N N . ASN A 1 385 ? 18.648 12.224 1.272 1.00 74.94 385 ASN A N 1
ATOM 2815 C CA . ASN A 1 385 ? 19.514 11.457 0.373 1.00 74.94 385 ASN A CA 1
ATOM 2816 C C . ASN A 1 385 ? 18.685 10.636 -0.630 1.00 74.94 385 ASN A C 1
ATOM 2818 O O . ASN A 1 385 ? 18.899 9.435 -0.793 1.00 74.94 385 ASN A O 1
ATOM 2822 N N . GLY A 1 386 ? 17.681 11.275 -1.231 1.00 83.94 386 GLY A N 1
ATOM 2823 C CA . GLY A 1 386 ? 16.721 10.627 -2.121 1.00 83.94 386 GLY A CA 1
ATOM 2824 C C . GLY A 1 386 ? 15.779 9.678 -1.389 1.00 83.94 386 GLY A C 1
ATOM 2825 O O . GLY A 1 386 ? 15.521 8.581 -1.871 1.00 83.94 386 GLY A O 1
ATOM 2826 N N . GLY A 1 387 ? 15.287 10.068 -0.209 1.00 83.69 387 GLY A N 1
ATOM 2827 C CA . GLY A 1 387 ? 14.312 9.272 0.545 1.00 83.69 387 GLY A CA 1
ATOM 2828 C C . GLY A 1 387 ? 12.987 9.123 -0.202 1.00 83.69 387 GLY A C 1
ATOM 2829 O O . GLY A 1 387 ? 12.436 8.026 -0.268 1.00 83.69 387 GLY A O 1
ATOM 2830 N N . ASN A 1 388 ? 12.529 10.202 -0.838 1.00 86.25 388 ASN A N 1
ATOM 2831 C CA . ASN A 1 388 ? 11.389 10.176 -1.750 1.00 86.25 388 ASN A CA 1
ATOM 2832 C C . ASN A 1 388 ? 11.620 9.241 -2.947 1.00 86.25 388 ASN A C 1
ATOM 2834 O O . ASN A 1 388 ? 10.776 8.391 -3.208 1.00 86.25 388 ASN A O 1
ATOM 2838 N N . ALA A 1 389 ? 12.787 9.303 -3.595 1.00 91.38 389 ALA A N 1
ATOM 2839 C CA . ALA A 1 389 ? 13.147 8.366 -4.661 1.00 91.38 389 ALA A CA 1
ATOM 2840 C C . ALA A 1 389 ? 13.209 6.910 -4.160 1.00 91.38 389 ALA A C 1
ATOM 2842 O O . ALA A 1 389 ? 12.668 6.012 -4.800 1.00 91.38 389 ALA A O 1
ATOM 2843 N N . HIS A 1 390 ? 13.793 6.663 -2.982 1.00 91.06 390 HIS A N 1
ATOM 2844 C CA . HIS A 1 390 ? 13.826 5.331 -2.376 1.00 91.06 390 HIS A CA 1
ATOM 2845 C C . HIS A 1 390 ? 12.418 4.772 -2.148 1.00 91.06 390 HIS A C 1
ATOM 2847 O O . HIS A 1 390 ? 12.188 3.586 -2.366 1.00 91.06 390 HIS A O 1
ATOM 2853 N N . GLY A 1 391 ? 11.477 5.618 -1.723 1.00 90.62 391 GLY A N 1
ATOM 2854 C CA . GLY A 1 391 ? 10.069 5.271 -1.532 1.00 90.62 391 GLY A CA 1
ATOM 2855 C C . GLY A 1 391 ? 9.206 5.323 -2.796 1.00 90.62 391 GLY A C 1
ATOM 2856 O O . GLY A 1 391 ? 8.023 5.027 -2.682 1.00 90.62 391 GLY A O 1
ATOM 2857 N N . PHE A 1 392 ? 9.774 5.676 -3.958 1.00 93.25 392 PHE A N 1
ATOM 2858 C CA . PHE A 1 392 ? 9.060 5.921 -5.222 1.00 93.25 392 PHE A CA 1
ATOM 2859 C C . PHE A 1 392 ? 7.987 7.019 -5.148 1.00 93.25 392 PHE A C 1
ATOM 2861 O O . PHE A 1 392 ? 7.073 7.051 -5.964 1.00 93.25 392 PHE A O 1
ATOM 2868 N N . VAL A 1 393 ? 8.120 7.941 -4.194 1.00 88.69 393 VAL A N 1
ATOM 2869 C CA . VAL A 1 393 ? 7.162 9.029 -3.980 1.00 88.69 393 VAL A CA 1
ATOM 2870 C C . VAL A 1 393 ? 7.247 10.025 -5.136 1.00 88.69 393 VAL A C 1
ATOM 2872 O O . VAL A 1 393 ? 8.331 10.539 -5.406 1.00 88.69 393 VAL A O 1
ATOM 2875 N N . GLY A 1 394 ? 6.137 10.312 -5.803 1.00 86.19 394 GLY A N 1
ATOM 2876 C CA . GLY A 1 394 ? 6.030 11.133 -7.015 1.00 86.19 394 GLY A CA 1
ATOM 2877 C C . GLY A 1 394 ? 6.140 10.348 -8.329 1.00 86.19 394 GLY A C 1
ATOM 2878 O O . GLY A 1 394 ? 5.808 10.887 -9.376 1.00 86.19 394 GLY A O 1
ATOM 2879 N N . VAL A 1 395 ? 6.615 9.098 -8.302 1.00 91.31 395 VAL A N 1
ATOM 2880 C CA . VAL A 1 395 ? 6.735 8.229 -9.495 1.00 91.31 395 VAL A CA 1
ATOM 2881 C C . VAL A 1 395 ? 5.992 6.905 -9.311 1.00 91.31 395 VAL A C 1
ATOM 2883 O O . VAL A 1 395 ? 6.381 5.854 -9.836 1.00 91.31 395 VAL A O 1
ATOM 2886 N N . GLU A 1 396 ? 4.948 6.931 -8.487 1.00 91.31 396 GLU A N 1
ATOM 2887 C CA . GLU A 1 396 ? 4.136 5.778 -8.132 1.00 91.31 396 GLU A CA 1
ATOM 2888 C C . GLU A 1 396 ? 3.541 5.136 -9.393 1.00 91.31 396 GLU A C 1
ATOM 2890 O O . GLU A 1 396 ? 3.686 3.929 -9.606 1.00 91.31 396 GLU A O 1
ATOM 2895 N N . ARG A 1 397 ? 2.987 5.947 -10.302 1.00 88.19 397 ARG A N 1
ATOM 2896 C CA . ARG A 1 397 ? 2.362 5.452 -11.536 1.00 88.19 397 ARG A CA 1
ATOM 2897 C C . ARG A 1 397 ? 3.371 4.818 -12.481 1.00 88.19 397 ARG A C 1
ATOM 2899 O O . ARG A 1 397 ? 3.087 3.769 -13.060 1.00 88.19 397 ARG A O 1
ATOM 2906 N N . GLU A 1 398 ? 4.569 5.384 -12.611 1.00 92.25 398 GLU A N 1
ATOM 2907 C CA . GLU A 1 398 ? 5.655 4.798 -13.398 1.00 92.25 398 GLU A CA 1
ATOM 2908 C C . GLU A 1 398 ? 6.134 3.472 -12.802 1.00 92.25 398 GLU A C 1
ATOM 2910 O O . GLU A 1 398 ? 6.400 2.524 -13.554 1.00 92.25 398 GLU A O 1
ATOM 2915 N N . LEU A 1 399 ? 6.227 3.382 -11.469 1.00 94.31 399 LEU A N 1
ATOM 2916 C CA . LEU A 1 399 ? 6.534 2.140 -10.757 1.00 94.31 399 LEU A CA 1
ATOM 2917 C C . LEU A 1 399 ? 5.504 1.057 -11.098 1.00 94.31 399 LEU A C 1
ATOM 2919 O O . LEU A 1 399 ? 5.892 -0.060 -11.467 1.00 94.31 399 LEU A O 1
ATOM 2923 N N . ILE A 1 400 ? 4.211 1.373 -11.011 1.00 92.31 400 ILE A N 1
ATOM 2924 C CA . ILE A 1 400 ? 3.143 0.419 -11.315 1.00 92.31 400 ILE A CA 1
ATOM 2925 C C . ILE A 1 400 ? 3.137 0.058 -12.792 1.00 92.31 400 ILE A C 1
ATOM 2927 O O . ILE A 1 400 ? 3.263 -1.122 -13.111 1.00 92.31 400 ILE A O 1
ATOM 2931 N N . ALA A 1 401 ? 3.086 1.031 -13.699 1.00 91.19 401 ALA A N 1
ATOM 2932 C CA . ALA A 1 401 ? 3.062 0.781 -15.138 1.00 91.19 401 ALA A CA 1
ATOM 2933 C C . ALA A 1 401 ? 4.229 -0.120 -15.577 1.00 91.19 401 ALA A C 1
ATOM 2935 O O . ALA A 1 401 ? 4.016 -1.138 -16.237 1.00 91.19 401 ALA A O 1
ATOM 2936 N N . THR A 1 402 ? 5.448 0.176 -15.113 1.00 95.25 402 THR A N 1
ATOM 2937 C CA . THR A 1 402 ? 6.639 -0.635 -15.413 1.00 95.25 402 THR A CA 1
ATOM 2938 C C . THR A 1 402 ? 6.523 -2.052 -14.855 1.00 95.25 402 THR A C 1
ATOM 2940 O O . THR A 1 402 ? 6.858 -3.022 -15.541 1.00 95.25 402 THR A O 1
ATOM 2943 N N . THR A 1 403 ? 6.044 -2.189 -13.616 1.00 94.25 403 THR A N 1
ATOM 2944 C CA . THR A 1 403 ? 5.839 -3.493 -12.974 1.00 94.25 403 THR A CA 1
ATOM 2945 C C . THR A 1 403 ? 4.828 -4.328 -13.752 1.00 94.25 403 THR A C 1
ATOM 2947 O O . THR A 1 403 ? 5.065 -5.509 -14.004 1.00 94.25 403 THR A O 1
ATOM 2950 N N . LEU A 1 404 ? 3.709 -3.726 -14.155 1.00 88.31 404 LEU A N 1
ATOM 2951 C CA . LEU A 1 404 ? 2.609 -4.421 -14.813 1.00 88.31 404 LEU A CA 1
ATOM 2952 C C . LEU A 1 404 ? 2.924 -4.805 -16.254 1.00 88.31 404 LEU A C 1
ATOM 2954 O O . LEU A 1 404 ? 2.594 -5.923 -16.664 1.00 88.31 404 LEU A O 1
ATOM 2958 N N . ASP A 1 405 ? 3.582 -3.921 -17.002 1.00 90.12 405 ASP A N 1
ATOM 2959 C CA . ASP A 1 405 ? 4.048 -4.211 -18.357 1.00 90.12 405 ASP A CA 1
ATOM 2960 C C . ASP A 1 405 ? 5.022 -5.391 -18.340 1.00 90.12 405 ASP A C 1
ATOM 2962 O O . ASP A 1 405 ? 4.848 -6.363 -19.082 1.00 90.12 405 ASP A O 1
ATOM 2966 N N . TRP A 1 406 ? 5.995 -5.359 -17.424 1.00 95.25 406 TRP A N 1
ATOM 2967 C CA . TRP A 1 406 ? 6.946 -6.450 -17.252 1.00 95.25 406 TRP A CA 1
ATOM 2968 C C . TRP A 1 406 ? 6.262 -7.750 -16.818 1.00 95.25 406 TRP A C 1
ATOM 2970 O O . TRP A 1 406 ? 6.512 -8.808 -17.398 1.00 95.25 406 TRP A O 1
ATOM 2980 N N . LEU A 1 407 ? 5.372 -7.689 -15.823 1.00 91.81 407 LEU A N 1
ATOM 2981 C CA . LEU A 1 407 ? 4.700 -8.876 -15.300 1.00 91.81 407 LEU A CA 1
ATOM 2982 C C . LEU A 1 407 ? 3.813 -9.518 -16.371 1.00 91.81 407 LEU A C 1
ATOM 2984 O O . LEU A 1 407 ? 3.830 -10.735 -16.517 1.00 91.81 407 LEU A O 1
ATOM 2988 N N . THR A 1 408 ? 3.102 -8.716 -17.166 1.00 86.19 408 THR A N 1
ATOM 2989 C CA . THR A 1 408 ? 2.266 -9.202 -18.275 1.00 86.19 408 THR A CA 1
ATOM 2990 C C . THR A 1 408 ? 3.108 -9.811 -19.402 1.00 86.19 408 THR A C 1
ATOM 2992 O O . THR A 1 408 ? 2.681 -10.776 -20.038 1.00 86.19 408 THR A O 1
ATOM 2995 N N . GLU A 1 409 ? 4.315 -9.289 -19.649 1.00 91.25 409 GLU A N 1
ATOM 2996 C CA . GLU A 1 409 ? 5.260 -9.877 -20.605 1.00 91.25 409 GLU A CA 1
ATOM 2997 C C . GLU A 1 409 ? 5.779 -11.244 -20.128 1.00 91.25 409 GLU A C 1
ATOM 2999 O O . GLU A 1 409 ? 5.841 -12.195 -20.913 1.00 91.25 409 GLU A O 1
ATOM 3004 N N . LYS A 1 410 ? 6.168 -11.346 -18.851 1.00 93.19 410 LYS A N 1
ATOM 3005 C CA . LYS A 1 410 ? 6.833 -12.533 -18.286 1.00 93.19 410 LYS A CA 1
ATOM 3006 C C . LYS A 1 410 ? 5.874 -13.622 -17.829 1.00 93.19 410 LYS A C 1
ATOM 3008 O O . LYS A 1 410 ? 6.218 -14.800 -17.898 1.00 93.19 410 LYS A O 1
ATOM 3013 N N . VAL A 1 411 ? 4.686 -13.229 -17.394 1.00 89.06 411 VAL A N 1
ATOM 3014 C CA . VAL A 1 411 ? 3.621 -14.101 -16.905 1.00 89.06 411 VAL A CA 1
ATOM 3015 C C . VAL A 1 411 ? 2.365 -13.767 -17.713 1.00 89.06 411 VAL A C 1
ATOM 3017 O O . VAL A 1 411 ? 1.568 -12.930 -17.298 1.00 89.06 411 VAL A O 1
ATOM 3020 N N . PRO A 1 412 ? 2.157 -14.380 -18.893 1.00 78.12 412 PRO A N 1
ATOM 3021 C CA . PRO A 1 412 ? 0.991 -14.099 -19.733 1.00 78.12 412 PRO A CA 1
ATOM 3022 C C . PRO A 1 412 ? -0.348 -14.318 -19.015 1.00 78.12 412 PRO A C 1
ATOM 3024 O O . PRO A 1 412 ? -1.337 -13.659 -19.331 1.00 78.12 412 PRO A O 1
ATOM 3027 N N . GLU A 1 413 ? -0.390 -15.211 -18.025 1.00 70.81 413 GLU A N 1
ATOM 3028 C CA . GLU A 1 413 ? -1.526 -15.447 -17.129 1.00 70.81 413 GLU A CA 1
ATOM 3029 C C . GLU A 1 413 ? -1.835 -14.258 -16.192 1.00 70.81 413 GLU A C 1
ATOM 3031 O O . GLU A 1 413 ? -2.903 -14.228 -15.581 1.00 70.81 413 GLU A O 1
ATOM 3036 N N . ALA A 1 414 ? -0.947 -13.258 -16.109 1.00 65.19 414 ALA A N 1
ATOM 3037 C CA . ALA A 1 414 ? -1.200 -11.961 -15.477 1.00 65.19 414 ALA A CA 1
ATOM 3038 C C . ALA A 1 414 ? -2.075 -11.034 -16.341 1.00 65.19 414 ALA A C 1
ATOM 3040 O O . ALA A 1 414 ? -2.518 -9.983 -15.868 1.00 65.19 414 ALA A O 1
ATOM 3041 N N . SER A 1 415 ? -2.346 -11.398 -17.601 1.00 63.19 415 SER A N 1
ATOM 3042 C CA . SER A 1 415 ? -3.345 -10.704 -18.420 1.00 63.19 415 SER A CA 1
ATOM 3043 C C . SER A 1 415 ? -4.756 -10.865 -17.838 1.00 63.19 415 SER A C 1
ATOM 3045 O O . SER A 1 415 ? -5.046 -11.819 -17.113 1.00 63.19 415 SER A O 1
ATOM 3047 N N . THR A 1 416 ? -5.634 -9.895 -18.108 1.00 60.25 416 THR A N 1
ATOM 3048 C CA . THR A 1 416 ? -6.984 -9.856 -17.535 1.00 60.25 416 THR A CA 1
ATOM 3049 C C . THR A 1 416 ? -7.767 -11.114 -17.894 1.00 60.25 416 THR A C 1
ATOM 3051 O O . THR A 1 416 ? -7.981 -11.446 -19.064 1.00 60.25 416 THR A O 1
ATOM 3054 N N . VAL A 1 417 ? -8.220 -11.827 -16.864 1.00 52.47 417 VAL A N 1
ATOM 3055 C CA . VAL A 1 417 ? -9.206 -12.888 -17.025 1.00 52.47 417 VAL A CA 1
ATOM 3056 C C . VAL A 1 417 ? -10.555 -12.256 -16.723 1.00 52.47 417 VAL A C 1
ATOM 3058 O O . VAL A 1 417 ? -10.719 -11.542 -15.742 1.00 52.47 417 VAL A O 1
ATOM 3061 N N . THR A 1 418 ? -11.541 -12.497 -17.582 1.00 46.12 418 THR A N 1
ATOM 3062 C CA . THR A 1 418 ? -12.946 -12.183 -17.287 1.00 46.12 418 THR A CA 1
ATOM 3063 C C . THR A 1 418 ? -13.448 -13.189 -16.252 1.00 46.12 418 THR A C 1
ATOM 3065 O O . THR A 1 418 ? -14.234 -14.082 -16.558 1.00 46.12 418 THR A O 1
ATOM 3068 N N . THR A 1 419 ? -12.908 -13.135 -15.039 1.00 41.03 419 THR A N 1
ATOM 3069 C CA . THR A 1 419 ? -13.503 -13.808 -13.891 1.00 41.03 419 THR A CA 1
ATOM 3070 C C . THR A 1 419 ? -14.456 -12.838 -13.218 1.00 41.03 419 THR A C 1
ATOM 3072 O O . THR A 1 419 ? -14.092 -11.689 -12.979 1.00 41.03 419 THR A O 1
ATOM 3075 N N . ASP A 1 420 ? -15.657 -13.322 -12.890 1.00 49.53 420 ASP A N 1
ATOM 3076 C CA . ASP A 1 420 ? -16.417 -12.788 -11.758 1.00 49.53 420 ASP A CA 1
ATOM 3077 C C . ASP A 1 420 ? -15.449 -12.625 -10.574 1.00 49.53 420 ASP A C 1
ATOM 3079 O O . ASP A 1 420 ? -14.537 -13.448 -10.425 1.00 49.53 420 ASP A O 1
ATOM 3083 N N . THR A 1 421 ? -15.609 -11.567 -9.776 1.00 51.31 421 THR A N 1
ATOM 3084 C CA . THR A 1 421 ? -14.769 -11.281 -8.605 1.00 51.31 421 THR A CA 1
ATOM 3085 C C . THR A 1 421 ? -14.455 -12.575 -7.850 1.00 51.31 421 THR A C 1
ATOM 3087 O O . THR A 1 421 ? -15.350 -13.241 -7.328 1.00 51.31 421 THR A O 1
ATOM 3090 N N . LYS A 1 422 ? -13.176 -12.979 -7.839 1.00 52.31 422 LYS A N 1
ATOM 3091 C CA . LYS A 1 422 ? -12.709 -14.112 -7.034 1.00 52.31 422 LYS A CA 1
ATOM 3092 C C . LYS A 1 422 ? -12.747 -13.684 -5.571 1.00 52.31 422 LYS A C 1
ATOM 3094 O O . LYS A 1 422 ? -11.763 -13.199 -5.031 1.00 52.31 422 LYS A O 1
ATOM 3099 N N . LEU A 1 423 ? -13.907 -13.815 -4.949 1.00 54.38 423 LEU A N 1
ATOM 3100 C CA . LEU A 1 423 ? -14.087 -13.637 -3.516 1.00 54.38 423 LEU A CA 1
ATOM 3101 C C . LEU A 1 423 ? -14.850 -14.853 -3.009 1.00 54.38 423 LEU A C 1
ATOM 3103 O O . LEU A 1 423 ? -16.045 -14.778 -2.764 1.00 54.38 423 LEU A O 1
ATOM 3107 N N . ALA A 1 424 ? -14.134 -15.985 -2.952 1.00 39.72 424 ALA A N 1
ATOM 3108 C CA . ALA A 1 424 ? -14.589 -17.276 -2.432 1.00 39.72 424 ALA A CA 1
ATOM 3109 C C . ALA A 1 424 ? -15.918 -17.820 -3.042 1.00 39.72 424 ALA A C 1
ATOM 3111 O O . ALA A 1 424 ? -16.623 -17.167 -3.812 1.00 39.72 424 ALA A O 1
ATOM 3112 N N . PRO A 1 425 ? -16.295 -19.085 -2.790 1.00 43.72 425 PRO A N 1
ATOM 3113 C CA . PRO A 1 425 ? -17.662 -19.524 -3.034 1.00 43.72 425 PRO A CA 1
ATOM 3114 C C . PRO A 1 425 ? -18.587 -18.851 -2.011 1.00 43.72 425 PRO A C 1
ATOM 3116 O O . PRO A 1 425 ? -18.450 -19.119 -0.822 1.00 43.72 425 PRO A O 1
ATOM 3119 N N . GLN A 1 426 ? -19.547 -18.047 -2.481 1.00 47.41 426 GLN A N 1
ATOM 3120 C CA . GLN A 1 426 ? -20.545 -17.360 -1.646 1.00 47.41 426 GLN A CA 1
ATOM 3121 C C . GLN A 1 426 ? -21.059 -18.224 -0.475 1.00 47.41 426 GLN A C 1
ATOM 3123 O O . GLN A 1 426 ? -21.609 -19.312 -0.709 1.00 47.41 426 GLN A O 1
ATOM 3128 N N . ASN A 1 427 ? -20.998 -17.681 0.746 1.00 44.66 427 ASN A N 1
ATOM 3129 C CA . ASN A 1 427 ? -21.479 -18.242 2.022 1.00 44.66 427 ASN A CA 1
ATOM 3130 C C . ASN A 1 427 ? -20.521 -19.186 2.768 1.00 44.66 427 ASN A C 1
ATOM 3132 O O . ASN A 1 427 ? -20.981 -20.128 3.431 1.00 44.66 427 ASN A O 1
ATOM 3136 N N . GLN A 1 428 ? -19.214 -18.965 2.694 1.00 42.44 428 GLN A N 1
ATOM 3137 C CA . GLN A 1 428 ? -18.305 -19.501 3.705 1.00 42.44 428 GLN A CA 1
ATOM 3138 C C . GLN A 1 428 ? -17.365 -18.384 4.136 1.00 42.44 428 GLN A C 1
ATOM 3140 O O . GLN A 1 428 ? -16.583 -17.938 3.299 1.00 42.44 428 GLN A O 1
ATOM 3145 N N . ASN A 1 429 ? -17.377 -18.023 5.437 1.00 44.75 429 ASN A N 1
ATOM 3146 C CA . ASN A 1 429 ? -16.215 -17.375 6.053 1.00 44.75 429 ASN A CA 1
ATOM 3147 C C . ASN A 1 429 ? -15.016 -18.147 5.525 1.00 44.75 429 ASN A C 1
ATOM 3149 O O . ASN A 1 429 ? -15.073 -19.395 5.529 1.00 44.75 429 ASN A O 1
ATOM 3153 N N . PRO A 1 430 ? -13.979 -17.464 5.027 1.00 45.12 430 PRO A N 1
ATOM 3154 C CA . PRO A 1 430 ? -12.849 -18.191 4.513 1.00 45.12 430 PRO A CA 1
ATOM 3155 C C . PRO A 1 430 ? -12.390 -19.185 5.610 1.00 45.12 430 PRO A C 1
ATOM 3157 O O . PRO A 1 430 ? -12.669 -19.013 6.810 1.00 45.12 430 PRO A O 1
ATOM 3160 N N . PRO A 1 431 ? -11.757 -20.306 5.260 1.00 41.09 431 PRO A N 1
ATOM 3161 C CA . PRO A 1 431 ? -11.269 -21.251 6.259 1.00 41.09 431 PRO A CA 1
ATOM 3162 C C . PRO A 1 431 ? -9.921 -20.818 6.869 1.00 41.09 431 PRO A C 1
ATOM 3164 O O . PRO A 1 431 ? -8.895 -20.896 6.216 1.00 41.09 431 PRO A O 1
ATOM 3167 N N . GLY A 1 432 ? -9.901 -20.403 8.145 1.00 45.19 432 GLY A N 1
ATOM 3168 C CA . GLY A 1 432 ? -8.667 -20.128 8.902 1.00 45.19 432 GLY A CA 1
ATOM 3169 C C . GLY A 1 432 ? -8.167 -18.669 9.014 1.00 45.19 432 GLY A C 1
ATOM 3170 O O . GLY A 1 432 ? -7.656 -18.087 8.071 1.00 45.19 432 GLY A O 1
ATOM 3171 N N . ASN A 1 433 ? -8.113 -18.185 10.264 1.00 48.03 433 ASN A N 1
ATOM 3172 C CA . ASN A 1 433 ? -7.122 -17.222 10.775 1.00 48.03 433 ASN A CA 1
ATOM 3173 C C . ASN A 1 433 ? -7.228 -15.742 10.343 1.00 48.03 433 ASN A C 1
ATOM 3175 O O . ASN A 1 433 ? -6.197 -15.084 10.241 1.00 48.03 433 ASN A O 1
ATOM 3179 N N . TYR A 1 434 ? -8.442 -15.215 10.176 1.00 60.28 434 TYR A N 1
ATOM 3180 C CA . TYR A 1 434 ? -8.739 -13.771 10.218 1.00 60.28 434 TYR A CA 1
ATOM 3181 C C . TYR A 1 434 ? -9.461 -13.488 11.523 1.00 60.28 434 TYR A C 1
ATOM 3183 O O . TYR A 1 434 ? -10.527 -14.042 11.786 1.00 60.28 434 TYR A O 1
ATOM 3191 N N . GLU A 1 435 ? -8.874 -12.634 12.350 1.00 61.38 435 GLU A N 1
ATOM 3192 C CA . GLU A 1 435 ? -9.638 -11.960 13.393 1.00 61.38 435 GLU A CA 1
ATOM 3193 C C . GLU A 1 435 ? -10.173 -10.646 12.796 1.00 61.38 435 GLU A C 1
ATOM 3195 O O . GLU A 1 435 ? -9.458 -10.015 12.012 1.00 61.38 435 GLU A O 1
ATOM 3200 N N . PRO A 1 436 ? -11.401 -10.215 13.136 1.00 65.62 436 PRO A N 1
ATOM 3201 C CA . PRO A 1 436 ? -11.879 -8.889 12.781 1.00 65.62 436 PRO A CA 1
ATOM 3202 C C . PRO A 1 436 ? -10.896 -7.814 13.246 1.00 65.62 436 PRO A C 1
ATOM 3204 O O . PRO A 1 436 ? -10.214 -7.975 14.267 1.00 65.62 436 PRO A O 1
ATOM 3207 N N . PHE A 1 437 ? -10.835 -6.699 12.528 1.00 68.81 437 PHE A N 1
ATOM 3208 C CA . PHE A 1 437 ? -10.034 -5.573 12.981 1.00 68.81 437 PHE A CA 1
ATOM 3209 C C . PHE A 1 437 ? -10.614 -5.019 14.284 1.00 68.81 437 PHE A C 1
ATOM 3211 O O . PHE A 1 437 ? -11.820 -4.803 14.411 1.00 68.81 437 PHE A O 1
ATOM 3218 N N . ALA A 1 438 ? -9.739 -4.805 15.258 1.00 67.88 438 ALA A N 1
ATOM 3219 C CA . ALA A 1 438 ? -10.092 -4.220 16.535 1.00 67.88 438 ALA A CA 1
ATOM 3220 C C . ALA A 1 438 ? -8.883 -3.458 17.064 1.00 67.88 438 ALA A C 1
ATOM 3222 O O . ALA A 1 438 ? -7.830 -4.062 17.292 1.00 67.88 438 ALA A O 1
ATOM 3223 N N . ASP A 1 439 ? -9.052 -2.160 17.271 1.00 70.88 439 ASP A N 1
ATOM 3224 C CA . ASP A 1 439 ? -8.013 -1.279 17.789 1.00 70.88 439 ASP A CA 1
ATOM 3225 C C . ASP A 1 439 ? -8.545 -0.367 18.906 1.00 70.88 439 ASP A C 1
ATOM 3227 O O . ASP A 1 439 ? -9.751 -0.294 19.170 1.00 70.88 439 ASP A O 1
ATOM 3231 N N . ILE A 1 440 ? -7.622 0.282 19.612 1.00 69.94 440 ILE A N 1
ATOM 3232 C CA . ILE A 1 440 ? -7.879 1.266 20.659 1.00 69.94 440 ILE A CA 1
ATOM 3233 C C . ILE A 1 440 ? -7.279 2.595 20.199 1.00 69.94 440 ILE A C 1
ATOM 3235 O O . ILE A 1 440 ? -6.054 2.745 20.165 1.00 69.94 440 ILE A O 1
ATOM 3239 N N . ALA A 1 441 ? -8.133 3.576 19.904 1.00 58.47 441 ALA A N 1
ATOM 3240 C CA . ALA A 1 441 ? -7.690 4.896 19.473 1.00 58.47 441 ALA A CA 1
ATOM 3241 C C . ALA A 1 441 ? -6.784 5.534 20.545 1.00 58.47 441 ALA A C 1
ATOM 3243 O O . ALA A 1 441 ? -7.152 5.640 21.719 1.00 58.47 441 ALA A O 1
ATOM 3244 N N . GLY A 1 442 ? -5.567 5.928 20.155 1.00 52.50 442 GLY A N 1
ATOM 3245 C CA . GLY A 1 442 ? -4.565 6.501 21.066 1.00 52.50 442 GLY A CA 1
ATOM 3246 C C . GLY A 1 442 ? -3.750 5.484 21.885 1.00 52.50 442 GLY A C 1
ATOM 3247 O O . GLY A 1 442 ? -2.920 5.890 22.704 1.00 52.50 442 GLY A O 1
ATOM 3248 N N . GLY A 1 443 ? -3.934 4.180 21.649 1.00 60.19 443 GLY A N 1
ATOM 3249 C CA . GLY A 1 443 ? -3.091 3.103 22.170 1.00 60.19 443 GLY A CA 1
ATOM 3250 C C . GLY A 1 443 ? -3.583 2.427 23.459 1.00 60.19 443 GLY A C 1
ATOM 3251 O O . GLY A 1 443 ? -4.456 2.895 24.185 1.00 60.19 443 GLY A O 1
ATOM 3252 N N . GLY A 1 444 ? -2.981 1.277 23.776 1.00 68.38 444 GLY A N 1
ATOM 3253 C CA . GLY A 1 444 ? -3.454 0.363 24.826 1.00 68.38 444 GLY A CA 1
ATOM 3254 C C . GLY A 1 444 ? -3.086 0.704 26.277 1.00 68.38 444 GLY A C 1
ATOM 3255 O O . GLY A 1 444 ? -3.225 -0.169 27.132 1.00 68.38 444 GLY A O 1
ATOM 3256 N N . ILE A 1 445 ? -2.585 1.906 26.599 1.00 76.19 445 ILE A N 1
ATOM 3257 C CA . ILE A 1 445 ? -2.250 2.303 27.984 1.00 76.19 445 ILE A CA 1
ATOM 3258 C C . ILE A 1 445 ? -2.851 3.673 28.307 1.00 76.19 445 ILE A C 1
ATOM 3260 O O . ILE A 1 445 ? -2.468 4.675 27.713 1.00 76.19 445 ILE A O 1
ATOM 3264 N N . VAL A 1 446 ? -3.730 3.731 29.309 1.00 78.12 446 VAL A N 1
ATOM 3265 C CA . VAL A 1 446 ? -4.489 4.939 29.678 1.00 78.12 446 VAL A CA 1
ATOM 3266 C C . VAL A 1 446 ? -4.513 5.158 31.190 1.00 78.12 446 VAL A C 1
ATOM 3268 O O . VAL A 1 446 ? -4.202 4.257 31.968 1.00 78.12 446 VAL A O 1
ATOM 3271 N N . VAL A 1 447 ? -4.894 6.356 31.635 1.00 81.88 447 VAL A N 1
ATOM 3272 C CA . VAL A 1 447 ? -5.129 6.650 33.059 1.00 81.88 447 VAL A CA 1
ATOM 3273 C C . VAL A 1 447 ? -6.618 6.475 33.368 1.00 81.88 447 VAL A C 1
ATOM 3275 O O . VAL A 1 447 ? -7.472 6.668 32.507 1.00 81.88 447 VAL A O 1
ATOM 3278 N N . ALA A 1 448 ? -6.953 6.085 34.597 1.00 84.25 448 ALA A N 1
ATOM 3279 C CA . ALA A 1 448 ? -8.342 6.043 35.044 1.00 84.25 448 ALA A CA 1
ATOM 3280 C C . ALA A 1 448 ? -9.046 7.402 34.826 1.00 84.25 448 ALA A C 1
ATOM 3282 O O . ALA A 1 448 ? -8.475 8.457 35.107 1.00 84.25 448 ALA A O 1
ATOM 3283 N N . GLY A 1 449 ? -10.285 7.366 34.333 1.00 85.38 449 GLY A N 1
ATOM 3284 C CA . GLY A 1 449 ? -11.080 8.537 33.948 1.00 85.38 449 GLY A CA 1
ATOM 3285 C C . GLY A 1 449 ? -10.845 9.038 32.516 1.00 85.38 449 GLY A C 1
ATOM 3286 O O . GLY A 1 449 ? -11.551 9.938 32.069 1.00 85.38 449 GLY A O 1
ATOM 3287 N N . THR A 1 450 ? -9.874 8.489 31.776 1.00 85.19 450 THR A N 1
ATOM 3288 C CA . THR A 1 450 ? -9.715 8.774 30.341 1.00 85.19 450 THR A CA 1
ATOM 3289 C C . THR A 1 450 ? -10.846 8.107 29.552 1.00 85.19 450 THR A C 1
ATOM 3291 O O . THR A 1 450 ? -11.157 6.939 29.793 1.00 85.19 450 THR A O 1
ATOM 3294 N N . MET A 1 451 ? -11.450 8.839 28.611 1.00 88.19 451 MET A N 1
ATOM 3295 C CA . MET A 1 451 ? -12.326 8.243 27.600 1.00 88.19 451 MET A CA 1
ATOM 3296 C C . MET A 1 451 ? -11.480 7.483 26.589 1.00 88.19 451 MET A C 1
ATOM 3298 O O . MET A 1 451 ? -10.533 8.035 26.035 1.00 88.19 451 MET A O 1
ATOM 3302 N N . VAL A 1 452 ? -11.821 6.220 26.386 1.00 85.00 452 VAL A N 1
ATOM 3303 C CA . VAL A 1 452 ? -11.144 5.323 25.460 1.00 85.00 452 VAL A CA 1
ATOM 3304 C C . VAL A 1 452 ? -12.130 4.945 24.374 1.00 85.00 452 VAL A C 1
ATOM 3306 O O . VAL A 1 452 ? -13.241 4.507 24.682 1.00 85.00 452 VAL A O 1
ATOM 3309 N N . GLU A 1 453 ? -11.712 5.098 23.126 1.00 86.94 453 GLU A N 1
ATOM 3310 C CA . GLU A 1 453 ? -12.493 4.704 21.962 1.00 86.94 453 GLU A CA 1
ATOM 3311 C C . GLU A 1 453 ? -11.928 3.409 21.380 1.00 86.94 453 GLU A C 1
ATOM 3313 O O . GLU A 1 453 ? -10.716 3.219 21.257 1.00 86.94 453 GLU A O 1
ATOM 3318 N N . PHE A 1 454 ? -12.835 2.494 21.076 1.00 84.38 454 PHE A N 1
ATOM 3319 C CA . PHE A 1 454 ? -12.580 1.291 20.313 1.00 84.38 454 PHE A CA 1
ATOM 3320 C C . PHE A 1 454 ? -12.923 1.543 18.858 1.00 84.38 454 PHE A C 1
ATOM 3322 O O . PHE A 1 454 ? -13.948 2.167 18.572 1.00 84.38 454 PHE A O 1
ATOM 3329 N N . ASP A 1 455 ? -12.130 0.970 17.962 1.00 79.25 455 ASP A N 1
ATOM 3330 C CA . ASP A 1 455 ? -12.388 1.038 16.534 1.00 79.25 455 ASP A CA 1
ATOM 3331 C C . ASP A 1 455 ? -12.382 -0.359 15.901 1.00 79.25 455 ASP A C 1
ATOM 3333 O O . ASP A 1 455 ? -11.405 -1.101 16.003 1.00 79.25 455 ASP A O 1
ATOM 3337 N N . ALA A 1 456 ? -13.495 -0.729 15.266 1.00 78.69 456 ALA A N 1
ATOM 3338 C CA . ALA A 1 456 ? -13.612 -1.909 14.410 1.00 78.69 456 ALA A CA 1
ATOM 3339 C C . ALA A 1 456 ? -13.991 -1.549 12.962 1.00 78.69 456 ALA A C 1
ATOM 3341 O O . ALA A 1 456 ? -14.394 -2.432 12.203 1.00 78.69 456 ALA A O 1
ATOM 3342 N N . SER A 1 457 ? -13.881 -0.278 12.566 1.00 74.88 457 SER A N 1
ATOM 3343 C CA . SER A 1 457 ? -14.262 0.229 11.238 1.00 74.88 457 SER A CA 1
ATOM 3344 C C . SER A 1 457 ? -13.516 -0.440 10.102 1.00 74.88 457 SER A C 1
ATOM 3346 O O . SER A 1 457 ? -14.138 -0.779 9.102 1.00 74.88 457 SER A O 1
ATOM 3348 N N . ALA A 1 458 ? -12.243 -0.770 10.307 1.00 66.31 458 ALA A N 1
ATOM 3349 C CA . ALA A 1 458 ? -11.460 -1.487 9.313 1.00 66.31 458 ALA A CA 1
ATOM 3350 C C . ALA A 1 458 ? -11.702 -3.012 9.308 1.00 66.31 458 ALA A C 1
ATOM 3352 O O . ALA A 1 458 ? -10.971 -3.756 8.650 1.00 66.31 458 ALA A O 1
ATOM 3353 N N . SER A 1 459 ? -12.697 -3.511 10.062 1.00 72.50 459 SER A N 1
ATOM 3354 C CA . SER A 1 459 ? -13.100 -4.917 9.973 1.00 72.50 459 SER A CA 1
ATOM 3355 C C . SER A 1 459 ? -13.620 -5.196 8.578 1.00 72.50 459 SER A C 1
ATOM 3357 O O . SER A 1 459 ? -14.288 -4.361 7.973 1.00 72.50 459 SER A O 1
ATOM 3359 N N . PHE A 1 460 ? -13.346 -6.397 8.088 1.00 67.69 460 PHE A N 1
ATOM 3360 C CA . PHE A 1 460 ? -13.584 -6.709 6.697 1.00 67.69 460 PHE A CA 1
ATOM 3361 C C . PHE A 1 460 ? -14.264 -8.060 6.517 1.00 67.69 460 PHE A C 1
ATOM 3363 O O . PHE A 1 460 ? -13.912 -9.031 7.184 1.00 67.69 460 PHE A O 1
ATOM 3370 N N . ASP A 1 461 ? -15.218 -8.099 5.587 1.00 64.56 461 ASP A N 1
ATOM 3371 C CA . ASP A 1 461 ? -15.825 -9.326 5.093 1.00 64.56 461 ASP A CA 1
ATOM 3372 C C . ASP A 1 461 ? -15.526 -9.495 3.596 1.00 64.56 461 ASP A C 1
ATOM 3374 O O . ASP A 1 461 ? -15.746 -8.603 2.765 1.00 64.56 461 ASP A O 1
ATOM 3378 N N . LEU A 1 462 ? -14.970 -10.658 3.269 1.00 60.44 462 LEU A N 1
ATOM 3379 C CA . LEU A 1 462 ? -14.409 -10.963 1.962 1.00 60.44 462 LEU A CA 1
ATOM 3380 C C . LEU A 1 462 ? -15.502 -11.167 0.913 1.00 60.44 462 LEU A C 1
ATOM 3382 O O . LEU A 1 462 ? -15.340 -10.653 -0.195 1.00 60.44 462 LEU A O 1
ATOM 3386 N N . ASP A 1 463 ? -16.609 -11.835 1.244 1.00 55.88 463 ASP A N 1
ATOM 3387 C CA . ASP A 1 463 ? -17.692 -12.163 0.303 1.00 55.88 463 ASP A CA 1
ATOM 3388 C C . ASP A 1 463 ? -19.028 -11.459 0.593 1.00 55.88 463 ASP A C 1
ATOM 3390 O O . ASP A 1 463 ? -19.991 -11.657 -0.155 1.00 55.88 463 ASP A O 1
ATOM 3394 N N . GLY A 1 464 ? -19.073 -10.586 1.600 1.00 64.31 464 GLY A N 1
ATOM 3395 C CA . GLY A 1 464 ? -20.299 -9.923 2.028 1.00 64.31 464 GLY A CA 1
ATOM 3396 C C . GLY A 1 464 ? -20.099 -8.534 2.631 1.00 64.31 464 GLY A C 1
ATOM 3397 O O . GLY A 1 464 ? -19.177 -7.784 2.290 1.00 64.31 464 GLY A O 1
ATOM 3398 N N . THR A 1 465 ? -21.061 -8.144 3.464 1.00 68.69 465 THR A N 1
ATOM 3399 C CA . THR A 1 465 ? -21.087 -6.862 4.175 1.00 68.69 465 THR A CA 1
ATOM 3400 C C . THR A 1 465 ? -21.218 -7.111 5.666 1.00 68.69 465 THR A C 1
ATOM 3402 O O . THR A 1 465 ? -22.086 -7.858 6.110 1.00 68.69 465 THR A O 1
ATOM 3405 N N . ILE A 1 466 ? -20.427 -6.403 6.466 1.00 74.69 466 ILE A N 1
ATOM 3406 C CA . ILE A 1 466 ? -20.593 -6.419 7.917 1.00 74.69 466 ILE A CA 1
ATOM 3407 C C . ILE A 1 466 ? -21.894 -5.703 8.290 1.00 74.69 466 ILE A C 1
ATOM 3409 O O . ILE A 1 466 ? -22.110 -4.541 7.951 1.00 74.69 466 ILE A O 1
ATOM 3413 N N . VAL A 1 467 ? -22.762 -6.395 9.027 1.00 81.69 467 VAL A N 1
ATOM 3414 C CA . VAL A 1 467 ? -24.077 -5.885 9.452 1.00 81.69 467 VAL A CA 1
ATOM 3415 C C . VAL A 1 467 ? -24.180 -5.654 10.956 1.00 81.69 467 VAL A C 1
ATOM 3417 O O . VAL A 1 467 ? -25.200 -5.141 11.424 1.00 81.69 467 VAL A O 1
ATOM 3420 N N . GLY A 1 468 ? -23.166 -6.034 11.736 1.00 84.12 468 GLY A N 1
ATOM 3421 C CA . GLY A 1 468 ? -23.214 -5.852 13.180 1.00 84.12 468 GLY A CA 1
ATOM 3422 C C . GLY A 1 468 ? -21.878 -5.990 13.893 1.00 84.12 468 GLY A C 1
ATOM 3423 O O . GLY A 1 468 ? -21.022 -6.779 13.500 1.00 84.12 468 GLY A O 1
ATOM 3424 N N . TYR A 1 469 ? -21.779 -5.253 14.996 1.00 90.69 469 TYR A N 1
ATOM 3425 C CA . TYR A 1 469 ? -20.683 -5.282 15.957 1.00 90.69 469 TYR A CA 1
ATOM 3426 C C . TYR A 1 469 ? -21.250 -5.586 17.351 1.00 90.69 469 TYR A C 1
ATOM 3428 O O . TYR A 1 469 ? -22.405 -5.269 17.652 1.00 90.69 469 TYR A O 1
ATOM 3436 N N . ASP A 1 470 ? -20.458 -6.232 18.202 1.00 93.50 470 ASP A N 1
ATOM 3437 C CA . ASP A 1 470 ? -20.826 -6.545 19.585 1.00 93.50 470 ASP A CA 1
ATOM 3438 C C . ASP A 1 470 ? -19.581 -6.530 20.479 1.00 93.50 470 ASP A C 1
ATOM 3440 O O . ASP A 1 470 ? -18.852 -7.523 20.590 1.00 93.50 470 ASP A O 1
ATOM 3444 N N . TRP A 1 471 ? -19.340 -5.378 21.103 1.00 94.25 471 TRP A N 1
ATOM 3445 C CA . TRP A 1 471 ? -18.255 -5.136 22.046 1.00 94.25 471 TRP A CA 1
ATOM 3446 C C . TRP A 1 471 ? -18.615 -5.625 23.447 1.00 94.25 471 TRP A C 1
ATOM 3448 O O . TRP A 1 471 ? -19.616 -5.222 24.052 1.00 94.25 471 TRP A O 1
ATOM 3458 N N . LYS A 1 472 ? -17.757 -6.477 24.013 1.00 95.00 472 LYS A N 1
ATOM 3459 C CA . LYS A 1 472 ? -17.946 -7.069 25.339 1.00 95.00 472 LYS A CA 1
ATOM 3460 C C . LYS A 1 472 ? -16.663 -7.069 26.137 1.00 95.00 472 LYS A C 1
ATOM 3462 O O . LYS A 1 472 ? -15.646 -7.607 25.720 1.00 95.00 472 LYS A O 1
ATOM 3467 N N . GLN A 1 473 ? -16.742 -6.577 27.366 1.00 95.06 473 GLN A N 1
ATOM 3468 C CA . GLN A 1 473 ? -15.664 -6.781 28.319 1.00 95.06 473 GLN A CA 1
ATOM 3469 C C . GLN A 1 473 ? -15.639 -8.239 28.795 1.00 95.06 473 GLN A C 1
ATOM 3471 O O . GLN A 1 473 ? -16.647 -8.773 29.266 1.00 95.06 473 GLN A O 1
ATOM 3476 N N . VAL A 1 474 ? -14.469 -8.871 28.722 1.00 94.50 474 VAL A N 1
ATOM 3477 C CA . VAL A 1 474 ? -14.264 -10.274 29.112 1.00 94.50 474 VAL A CA 1
ATOM 3478 C C . VAL A 1 474 ? -13.412 -10.440 30.367 1.00 94.50 474 VAL A C 1
ATOM 3480 O O . VAL A 1 474 ? -13.531 -11.462 31.050 1.00 94.50 474 VAL A O 1
ATOM 3483 N N . ALA A 1 475 ? -12.577 -9.454 30.710 1.00 91.62 475 ALA A N 1
ATOM 3484 C CA . ALA A 1 475 ? -11.802 -9.464 31.947 1.00 91.62 475 ALA A CA 1
ATOM 3485 C C . ALA A 1 475 ? -11.465 -8.056 32.464 1.00 91.62 475 ALA A C 1
ATOM 3487 O O . ALA A 1 475 ? -11.499 -7.074 31.722 1.00 91.62 475 ALA A O 1
ATOM 3488 N N . GLY A 1 476 ? -11.101 -8.000 33.748 1.00 89.06 476 GLY A N 1
ATOM 3489 C CA . GLY A 1 476 ? -10.746 -6.777 34.468 1.00 89.06 476 GLY A CA 1
ATOM 3490 C C . GLY A 1 476 ? -11.924 -6.125 35.197 1.00 89.06 476 GLY A C 1
ATOM 3491 O O . GLY A 1 476 ? -13.033 -6.667 35.252 1.00 89.06 476 GLY A O 1
ATOM 3492 N N . THR A 1 477 ? -11.660 -4.972 35.804 1.00 89.94 477 THR A N 1
ATOM 3493 C CA . THR A 1 477 ? -12.656 -4.127 36.469 1.00 89.94 477 THR A CA 1
ATOM 3494 C C . THR A 1 477 ? -13.731 -3.682 35.492 1.00 89.94 477 THR A C 1
ATOM 3496 O O . THR A 1 477 ? -13.425 -3.202 34.406 1.00 89.94 477 THR A O 1
ATOM 3499 N N . SER A 1 478 ? -14.995 -3.818 35.898 1.00 91.62 478 SER A N 1
ATOM 3500 C CA . SER A 1 478 ? -16.143 -3.517 35.046 1.00 91.62 478 SER A CA 1
ATOM 3501 C C . SER A 1 478 ? -16.114 -2.085 34.505 1.00 91.62 478 SER A C 1
ATOM 3503 O O . SER A 1 478 ? -16.155 -1.132 35.282 1.00 91.62 478 SER A O 1
ATOM 3505 N N . ALA A 1 479 ? -16.106 -1.967 33.180 1.00 91.12 479 ALA A N 1
ATOM 3506 C CA . ALA A 1 479 ? -16.282 -0.731 32.431 1.00 91.12 479 ALA A CA 1
ATOM 3507 C C . ALA A 1 479 ? -17.686 -0.694 31.806 1.00 91.12 479 ALA A C 1
ATOM 3509 O O . ALA A 1 479 ? -18.229 -1.729 31.411 1.00 91.12 479 ALA A O 1
ATOM 3510 N N . SER A 1 480 ? -18.286 0.494 31.730 1.00 93.81 480 SER A N 1
ATOM 3511 C CA . SER A 1 480 ? -19.543 0.696 31.005 1.00 93.81 480 SER A CA 1
ATOM 3512 C C . SER A 1 480 ? -19.217 1.076 29.568 1.00 93.81 480 SER A C 1
ATOM 3514 O O . SER A 1 480 ? -18.686 2.158 29.349 1.00 93.81 480 SER A O 1
ATOM 3516 N N . ILE A 1 481 ? -19.530 0.195 28.617 1.00 94.38 481 ILE A N 1
ATOM 3517 C CA . ILE A 1 481 ? -19.325 0.456 27.189 1.00 94.38 481 ILE A CA 1
ATOM 3518 C C . ILE A 1 481 ? -20.518 1.259 26.663 1.00 94.38 481 ILE A C 1
ATOM 3520 O O . ILE A 1 481 ? -21.673 0.848 26.813 1.00 94.38 481 ILE A O 1
ATOM 3524 N N . GLU A 1 482 ? -20.230 2.412 26.081 1.00 94.69 482 GLU A N 1
ATOM 3525 C CA . GLU A 1 482 ? -21.150 3.249 25.327 1.00 94.69 482 GLU A CA 1
ATOM 3526 C C . GLU A 1 482 ? -21.292 2.700 23.908 1.00 94.69 482 GLU A C 1
ATOM 3528 O O . GLU A 1 482 ? -20.301 2.410 23.244 1.00 94.69 482 GLU A O 1
ATOM 3533 N N . ASP A 1 483 ? -22.547 2.525 23.492 1.00 91.56 483 ASP A N 1
ATOM 3534 C CA . ASP A 1 483 ? -22.953 1.952 22.205 1.00 91.56 483 ASP A CA 1
ATOM 3535 C C . ASP A 1 483 ? -22.159 0.695 21.782 1.00 91.56 483 ASP A C 1
ATOM 3537 O O . ASP A 1 483 ? -21.460 0.691 20.771 1.00 91.56 483 ASP A O 1
ATOM 3541 N N . PRO A 1 484 ? -22.266 -0.422 22.529 1.00 93.88 484 PRO A N 1
ATOM 3542 C CA . PRO A 1 484 ? -21.484 -1.631 22.260 1.00 93.88 484 PRO A CA 1
ATOM 3543 C C . PRO A 1 484 ? -21.802 -2.291 20.908 1.00 93.88 484 PRO A C 1
ATOM 3545 O O . PRO A 1 484 ? -21.151 -3.267 20.550 1.00 93.88 484 PRO A O 1
ATOM 3548 N N . SER A 1 485 ? -22.813 -1.806 20.184 1.00 93.75 485 SER A N 1
ATOM 3549 C CA . SER A 1 485 ? -23.177 -2.288 18.851 1.00 93.75 485 SER A CA 1
ATOM 3550 C C . SER A 1 485 ? -22.688 -1.388 17.717 1.00 93.75 485 SER A C 1
ATOM 3552 O O . SER A 1 485 ? -22.909 -1.719 16.551 1.00 93.75 485 SER A O 1
ATOM 3554 N N . ALA A 1 486 ? -22.052 -0.261 18.039 1.00 89.19 486 ALA A N 1
ATOM 3555 C CA . ALA A 1 486 ? -21.454 0.621 17.056 1.00 89.19 486 ALA A CA 1
ATOM 3556 C C . ALA A 1 486 ? -20.110 0.082 16.554 1.00 89.19 486 ALA A C 1
ATOM 3558 O O . ALA A 1 486 ? -19.398 -0.652 17.243 1.00 89.19 486 ALA A O 1
ATOM 3559 N N . VAL A 1 487 ? -19.770 0.501 15.337 1.00 84.19 487 VAL A N 1
ATOM 3560 C CA . VAL A 1 487 ? -18.464 0.255 14.718 1.00 84.19 487 VAL A CA 1
ATOM 3561 C C . VAL A 1 487 ? -17.327 0.871 15.540 1.00 84.19 487 VAL A C 1
ATOM 3563 O O . VAL A 1 487 ? -16.319 0.213 15.791 1.00 84.19 487 VAL A O 1
ATOM 3566 N N . ARG A 1 488 ? -17.548 2.095 16.033 1.00 88.81 488 ARG A N 1
ATOM 3567 C CA . ARG A 1 488 ? -16.723 2.783 17.025 1.00 88.81 488 ARG A CA 1
ATOM 3568 C C . ARG A 1 488 ? -17.518 2.868 18.327 1.00 88.81 488 ARG A C 1
ATOM 3570 O O . ARG A 1 488 ? -18.595 3.461 18.353 1.00 88.81 488 ARG A O 1
ATOM 3577 N N . ALA A 1 489 ? -17.017 2.234 19.381 1.00 91.56 489 ALA A N 1
ATOM 3578 C CA . ALA A 1 489 ? -17.635 2.210 20.710 1.00 91.56 489 ALA A CA 1
ATOM 3579 C C . ALA A 1 489 ? -16.697 2.881 21.715 1.00 91.56 489 ALA A C 1
ATOM 3581 O O . ALA A 1 489 ? -15.509 3.013 21.451 1.00 91.56 489 ALA A O 1
ATOM 3582 N N . ALA A 1 490 ? -17.188 3.289 22.881 1.00 92.06 490 ALA A N 1
ATOM 3583 C CA . ALA A 1 490 ? -16.343 3.995 23.846 1.00 92.06 490 ALA A CA 1
ATOM 3584 C C . ALA A 1 490 ? -16.567 3.518 25.278 1.00 92.06 490 ALA A C 1
ATOM 3586 O O . ALA A 1 490 ? -17.597 2.936 25.604 1.00 92.06 490 ALA A O 1
ATOM 3587 N N . PHE A 1 491 ? -15.610 3.767 26.164 1.00 93.44 491 PHE A N 1
ATOM 3588 C CA . PHE A 1 491 ? -15.809 3.615 27.602 1.00 93.44 491 PHE A CA 1
ATOM 3589 C C . PHE A 1 491 ? -14.940 4.596 28.387 1.00 93.44 491 PHE A C 1
ATOM 3591 O O . PHE A 1 491 ? -13.848 4.968 27.966 1.00 93.44 491 PHE A O 1
ATOM 3598 N N . GLU A 1 492 ? -15.399 4.976 29.577 1.00 92.88 492 GLU A N 1
ATOM 3599 C CA . GLU A 1 492 ? -14.562 5.694 30.539 1.00 92.88 492 GLU A CA 1
ATOM 3600 C C . GLU A 1 492 ? -13.724 4.684 31.337 1.00 92.88 492 GLU A C 1
ATOM 3602 O O . GLU A 1 492 ? -14.271 3.766 31.962 1.00 92.88 492 GLU A O 1
ATOM 3607 N N . ALA A 1 493 ? -12.397 4.836 31.327 1.00 89.62 493 ALA A N 1
ATOM 3608 C CA . ALA A 1 493 ? -11.480 3.910 31.982 1.00 89.62 493 ALA A CA 1
ATOM 3609 C C . ALA A 1 493 ? -11.728 3.848 33.506 1.00 89.62 493 ALA A C 1
ATOM 3611 O O . ALA A 1 493 ? -11.503 4.839 34.208 1.00 89.62 493 ALA A O 1
ATOM 3612 N N . PRO A 1 494 ? -12.163 2.704 34.071 1.00 89.81 494 PRO A N 1
ATOM 3613 C CA . PRO A 1 494 ? -12.453 2.604 35.495 1.00 89.81 494 PRO A CA 1
ATOM 3614 C C . PRO A 1 494 ? -11.171 2.615 36.333 1.00 89.81 494 PRO A C 1
ATOM 3616 O O . PRO A 1 494 ? -10.125 2.123 35.915 1.00 89.81 494 PRO A O 1
ATOM 3619 N N . ALA A 1 495 ? -11.265 3.099 37.572 1.00 84.12 495 ALA A N 1
ATOM 3620 C CA . ALA A 1 495 ? -10.168 2.962 38.526 1.00 84.12 495 ALA A CA 1
ATOM 3621 C C . ALA A 1 495 ? -9.841 1.472 38.776 1.00 84.12 495 ALA A C 1
ATOM 3623 O O . ALA A 1 495 ? -10.773 0.680 38.964 1.00 84.12 495 ALA A O 1
ATOM 3624 N N . PRO A 1 496 ? -8.552 1.080 38.837 1.00 80.12 496 PRO A N 1
ATOM 3625 C CA . PRO A 1 496 ? -8.160 -0.299 39.117 1.00 80.12 496 PRO A CA 1
ATOM 3626 C C . PRO A 1 496 ? -8.790 -0.848 40.408 1.00 80.12 496 PRO A C 1
ATOM 3628 O O . PRO A 1 496 ? -8.854 -0.173 41.438 1.00 80.12 496 PRO A O 1
ATOM 3631 N N . SER A 1 497 ? -9.208 -2.117 40.394 1.00 70.06 497 SER A N 1
ATOM 3632 C CA . SER A 1 497 ? -9.904 -2.778 41.517 1.00 70.06 497 SER A CA 1
ATOM 3633 C C . SER A 1 497 ? -9.088 -2.860 42.815 1.00 70.06 497 SER A C 1
ATOM 3635 O O . SER A 1 497 ? -9.647 -3.072 43.899 1.00 70.06 497 SER A O 1
ATOM 3637 N N . ARG A 1 498 ? -7.765 -2.687 42.739 1.00 63.03 498 ARG A N 1
ATOM 3638 C CA . ARG A 1 498 ? -6.874 -2.544 43.894 1.00 63.03 498 ARG A CA 1
ATOM 3639 C C . ARG A 1 498 ? -6.447 -1.088 44.043 1.00 63.03 498 ARG A C 1
ATOM 3641 O O . ARG A 1 498 ? -5.452 -0.680 43.468 1.00 63.03 498 ARG A O 1
ATOM 3648 N N . ALA A 1 499 ? -7.148 -0.345 44.897 1.00 49.44 499 ALA A N 1
ATOM 3649 C CA . ALA A 1 499 ? -6.697 0.979 45.318 1.00 49.44 499 ALA A CA 1
ATOM 3650 C C . ALA A 1 499 ? -5.312 0.890 45.983 1.00 49.44 499 ALA A C 1
ATOM 3652 O O . ALA A 1 499 ? -5.103 0.076 46.896 1.00 49.44 499 ALA A O 1
ATOM 3653 N N . ALA A 1 500 ? -4.380 1.746 45.563 1.00 49.72 500 ALA A N 1
ATOM 3654 C CA . ALA A 1 500 ? -3.074 1.853 46.196 1.00 49.72 500 ALA A CA 1
ATOM 3655 C C . ALA A 1 500 ? -3.230 2.180 47.699 1.00 49.72 500 ALA A C 1
ATOM 3657 O O . ALA A 1 500 ? -3.881 3.168 48.058 1.00 49.72 500 ALA A O 1
ATOM 3658 N N . PRO A 1 501 ? -2.661 1.386 48.628 1.00 48.56 501 PRO A N 1
ATOM 3659 C CA . PRO A 1 501 ? -2.687 1.746 50.038 1.00 48.56 501 PRO A CA 1
ATOM 3660 C C . PRO A 1 501 ? -1.940 3.069 50.247 1.00 48.56 501 PRO A C 1
ATOM 3662 O O . PRO A 1 501 ? -0.833 3.257 49.750 1.00 48.56 501 PRO A O 1
ATOM 3665 N N . ALA A 1 502 ? -2.536 3.968 51.035 1.00 48.34 502 ALA A N 1
ATOM 3666 C CA . ALA A 1 502 ? -2.122 5.365 51.210 1.00 48.34 502 ALA A CA 1
ATOM 3667 C C . ALA A 1 502 ? -0.674 5.601 51.710 1.00 48.34 502 ALA A C 1
ATOM 3669 O O . ALA A 1 502 ? -0.259 6.750 51.844 1.00 48.34 502 ALA A O 1
ATOM 3670 N N . LEU A 1 503 ? 0.095 4.553 52.035 1.00 44.62 503 LEU A N 1
ATOM 3671 C CA . LEU A 1 503 ? 1.440 4.648 52.605 1.00 44.62 503 LEU A CA 1
ATOM 3672 C C . LEU A 1 503 ? 2.339 3.464 52.162 1.00 44.62 503 LEU A C 1
ATOM 3674 O O . LEU A 1 503 ? 2.203 2.362 52.681 1.00 44.62 503 LEU A O 1
ATOM 3678 N N . PHE A 1 504 ? 3.303 3.756 51.274 1.00 43.19 504 PHE A N 1
ATOM 3679 C CA . PHE A 1 504 ? 4.573 3.049 50.976 1.00 43.19 504 PHE A CA 1
ATOM 3680 C C . PHE A 1 504 ? 4.572 1.561 50.537 1.00 43.19 504 PHE A C 1
ATOM 3682 O O . PHE A 1 504 ? 4.497 0.666 51.374 1.00 43.19 504 PHE A O 1
ATOM 3689 N N . ASN A 1 505 ? 4.877 1.298 49.253 1.00 41.75 505 ASN A N 1
ATOM 3690 C CA . ASN A 1 505 ? 6.146 0.715 48.743 1.00 41.75 505 ASN A CA 1
ATOM 3691 C C . ASN A 1 505 ? 6.057 0.579 47.201 1.00 41.75 505 ASN A C 1
ATOM 3693 O O . ASN A 1 505 ? 5.330 -0.275 46.704 1.00 41.75 505 ASN A O 1
ATOM 3697 N N . ALA A 1 506 ? 6.794 1.400 46.445 1.00 46.81 506 ALA A N 1
ATOM 3698 C CA . ALA A 1 506 ? 6.755 1.489 44.974 1.00 46.81 506 ALA A CA 1
ATOM 3699 C C . ALA A 1 506 ? 7.440 0.308 44.239 1.00 46.81 506 ALA A C 1
ATOM 3701 O O . ALA A 1 506 ? 8.022 0.491 43.177 1.00 46.81 506 ALA A O 1
ATOM 3702 N N . GLN A 1 507 ? 7.442 -0.891 44.828 1.00 43.75 507 GLN A N 1
ATOM 3703 C CA . GLN A 1 507 ? 8.111 -2.074 44.266 1.00 43.75 507 GLN A CA 1
ATOM 3704 C C . GLN A 1 507 ? 7.153 -3.110 43.666 1.00 43.75 507 GLN A C 1
ATOM 3706 O O . GLN A 1 507 ? 7.623 -4.064 43.054 1.00 43.75 507 GLN A O 1
ATOM 3711 N N . ASP A 1 508 ? 5.838 -2.943 43.830 1.00 50.00 508 ASP A N 1
ATOM 3712 C CA . ASP A 1 508 ? 4.840 -3.829 43.224 1.00 50.00 508 ASP A CA 1
ATOM 3713 C C . ASP A 1 508 ? 3.984 -3.050 42.217 1.00 50.00 508 ASP A C 1
ATOM 3715 O O . ASP A 1 508 ? 2.928 -2.507 42.543 1.00 50.00 508 ASP A O 1
ATOM 3719 N N . GLU A 1 509 ? 4.477 -2.963 40.979 1.00 49.66 509 GLU A N 1
ATOM 3720 C CA . GLU A 1 509 ? 3.807 -2.284 39.858 1.00 49.66 509 GLU A CA 1
ATOM 3721 C C . GLU A 1 509 ? 2.413 -2.858 39.560 1.00 49.66 509 GLU A C 1
ATOM 3723 O O . GLU A 1 509 ? 1.559 -2.154 39.025 1.00 49.66 509 GLU A O 1
ATOM 3728 N N . SER A 1 510 ? 2.146 -4.112 39.948 1.00 52.16 510 SER A N 1
ATOM 3729 C CA . SER A 1 510 ? 0.854 -4.777 39.725 1.00 52.16 510 SER A CA 1
ATOM 3730 C C . SER A 1 510 ? -0.301 -4.193 40.549 1.00 52.16 510 SER A C 1
ATOM 3732 O O . SER A 1 510 ? -1.456 -4.545 40.326 1.00 52.16 510 SER A O 1
ATOM 3734 N N . VAL A 1 511 ? 0.001 -3.317 41.514 1.00 54.03 511 VAL A N 1
ATOM 3735 C CA . VAL A 1 511 ? -0.996 -2.634 42.353 1.00 54.03 511 VAL A CA 1
ATOM 3736 C C . VAL A 1 511 ? -1.512 -1.351 41.693 1.00 54.03 511 VAL A C 1
ATOM 3738 O O . VAL A 1 511 ? -2.600 -0.908 42.030 1.00 54.03 511 VAL A O 1
ATOM 3741 N N . TYR A 1 512 ? -0.764 -0.773 40.748 1.00 62.69 512 TYR A N 1
ATOM 3742 C CA . TYR A 1 512 ? -1.074 0.529 40.141 1.00 62.69 512 TYR A CA 1
ATOM 3743 C C . TYR A 1 512 ? -1.602 0.439 38.712 1.00 62.69 512 TYR A C 1
ATOM 3745 O O . TYR A 1 512 ? -1.882 1.470 38.103 1.00 62.69 512 TYR A O 1
ATOM 3753 N N . ARG A 1 513 ? -1.713 -0.775 38.168 1.00 73.81 513 ARG A N 1
ATOM 3754 C CA . ARG A 1 513 ? -2.222 -1.008 36.822 1.00 73.81 513 ARG A CA 1
ATOM 3755 C C . ARG A 1 513 ? -3.135 -2.216 36.776 1.00 73.81 513 ARG A C 1
ATOM 3757 O O . ARG A 1 513 ? -2.888 -3.210 37.459 1.00 73.81 513 ARG A O 1
ATOM 3764 N N . GLU A 1 514 ? -4.136 -2.157 35.919 1.00 82.50 514 GLU A N 1
ATOM 3765 C CA . GLU A 1 514 ? -5.008 -3.282 35.623 1.00 82.50 514 GLU A CA 1
ATOM 3766 C C . GLU A 1 514 ? -5.186 -3.421 34.116 1.00 82.50 514 GLU A C 1
ATOM 3768 O O . GLU A 1 514 ? -5.372 -2.431 33.420 1.00 82.50 514 GLU A O 1
ATOM 3773 N N . THR A 1 515 ? -5.124 -4.652 33.613 1.00 86.00 515 THR A N 1
ATOM 3774 C CA . THR A 1 515 ? -5.443 -4.939 32.214 1.00 86.00 515 THR A CA 1
ATOM 3775 C C . THR A 1 515 ? -6.919 -5.289 32.113 1.00 86.00 515 THR A C 1
ATOM 3777 O O . THR A 1 515 ? -7.373 -6.286 32.681 1.00 86.00 515 THR A O 1
ATOM 3780 N N . LEU A 1 516 ? -7.657 -4.461 31.389 1.00 89.56 516 LEU A N 1
ATOM 3781 C CA . LEU A 1 516 ? -8.999 -4.749 30.921 1.00 89.56 516 LEU A CA 1
ATOM 3782 C C . LEU A 1 516 ? -8.893 -5.467 29.581 1.00 89.56 516 LEU A C 1
ATOM 3784 O O . LEU A 1 516 ? -8.039 -5.139 28.761 1.00 89.56 516 LEU A O 1
ATOM 3788 N N . VAL A 1 517 ? -9.754 -6.452 29.371 1.00 89.81 517 VAL A N 1
ATOM 3789 C CA . VAL A 1 517 ? -9.774 -7.229 28.133 1.00 89.81 517 VAL A CA 1
ATOM 3790 C C . VAL A 1 517 ? -11.167 -7.134 27.546 1.00 89.81 517 VAL A C 1
ATOM 3792 O O . VAL A 1 517 ? -12.149 -7.371 28.261 1.00 89.81 517 VAL A O 1
ATOM 3795 N N . PHE A 1 518 ? -11.239 -6.818 26.261 1.00 92.00 518 PHE A N 1
ATOM 3796 C CA . PHE A 1 518 ? -12.476 -6.670 25.512 1.00 92.00 518 PHE A CA 1
ATOM 3797 C C . PHE A 1 518 ? -12.423 -7.529 24.256 1.00 92.00 518 PHE A C 1
ATOM 3799 O O . PHE A 1 518 ? -11.369 -7.667 23.642 1.00 92.00 518 PHE A O 1
ATOM 3806 N N . ASP A 1 519 ? -13.567 -8.093 23.897 1.00 89.94 519 ASP A N 1
ATOM 3807 C CA . ASP A 1 519 ? -13.778 -8.794 22.640 1.00 89.94 519 ASP A CA 1
ATOM 3808 C C . ASP A 1 519 ? -14.746 -7.965 21.782 1.00 89.94 519 ASP A C 1
ATOM 3810 O O . ASP A 1 519 ? -15.734 -7.448 22.311 1.00 89.94 519 ASP A O 1
ATOM 3814 N N . VAL A 1 520 ? -14.499 -7.879 20.476 1.00 88.56 520 VAL A N 1
ATOM 3815 C CA . VAL A 1 520 ? -15.495 -7.445 19.484 1.00 88.56 520 VAL A CA 1
ATOM 3816 C C . VAL A 1 520 ? -15.892 -8.643 18.649 1.00 88.56 520 VAL A C 1
ATOM 3818 O O . VAL A 1 520 ? -15.036 -9.350 18.125 1.00 88.56 520 VAL A O 1
ATOM 3821 N N . THR A 1 521 ? -17.193 -8.902 18.554 1.00 86.38 521 THR A N 1
ATOM 3822 C CA . THR A 1 521 ? -17.731 -9.872 17.597 1.00 86.38 521 THR A CA 1
ATOM 3823 C C . THR A 1 521 ? -18.330 -9.125 16.422 1.00 86.38 521 THR A C 1
ATOM 3825 O O . THR A 1 521 ? -19.205 -8.283 16.614 1.00 86.38 521 THR A O 1
ATOM 3828 N N . VAL A 1 522 ? -17.863 -9.443 15.223 1.00 82.38 522 VAL A N 1
ATOM 3829 C CA . VAL A 1 522 ? -18.350 -8.872 13.969 1.00 82.38 522 VAL A CA 1
ATOM 3830 C C . VAL A 1 522 ? -19.232 -9.906 13.283 1.00 82.38 522 VAL A C 1
ATOM 3832 O O . VAL A 1 522 ? -18.926 -11.095 13.325 1.00 82.38 522 VAL A O 1
ATOM 3835 N N . THR A 1 523 ? -20.364 -9.467 12.734 1.00 79.25 523 THR A N 1
ATOM 3836 C CA . THR A 1 523 ? -21.352 -10.323 12.060 1.00 79.25 523 THR A CA 1
ATOM 3837 C C . THR A 1 523 ? -21.528 -9.883 10.613 1.00 79.25 523 THR A C 1
ATOM 3839 O O . THR A 1 523 ? -21.788 -8.702 10.372 1.00 79.25 523 THR A O 1
ATOM 3842 N N . ASP A 1 524 ? -21.429 -10.823 9.678 1.00 74.75 524 ASP A N 1
ATOM 3843 C CA . ASP A 1 524 ? -21.676 -10.596 8.250 1.00 74.75 524 ASP A CA 1
ATOM 3844 C C . ASP A 1 524 ? -23.167 -10.735 7.870 1.00 74.75 524 ASP A C 1
ATOM 3846 O O . ASP A 1 524 ? -24.020 -11.136 8.675 1.00 74.75 524 ASP A O 1
ATOM 3850 N N . ASP A 1 525 ? -23.506 -10.384 6.630 1.00 71.25 525 ASP A N 1
ATOM 3851 C CA . ASP A 1 525 ? -24.863 -10.447 6.084 1.00 71.25 525 ASP A CA 1
ATOM 3852 C C . ASP A 1 525 ? -25.353 -11.880 5.796 1.00 71.25 525 ASP A C 1
ATOM 3854 O O . ASP A 1 525 ? -26.567 -12.105 5.682 1.00 71.25 525 ASP A O 1
ATOM 3858 N N . ALA A 1 526 ? -24.449 -12.864 5.773 1.00 63.88 526 ALA A N 1
ATOM 3859 C CA . ALA A 1 526 ? -24.760 -14.293 5.760 1.00 63.88 526 ALA A CA 1
ATOM 3860 C C . ALA A 1 526 ? -25.007 -14.872 7.176 1.00 63.88 526 ALA A C 1
ATOM 3862 O O . ALA A 1 526 ? -25.491 -16.004 7.317 1.00 63.88 526 ALA A O 1
ATOM 3863 N N . GLY A 1 527 ? -24.762 -14.083 8.227 1.00 67.69 527 GLY A N 1
ATOM 3864 C CA . GLY A 1 527 ? -24.898 -14.443 9.636 1.00 67.69 527 GLY A CA 1
ATOM 3865 C C . GLY A 1 527 ? -23.699 -15.194 10.227 1.00 67.69 527 GLY A C 1
ATOM 3866 O O . GLY A 1 527 ? -23.832 -15.743 11.328 1.00 67.69 527 GLY A O 1
ATOM 3867 N N . GLY A 1 528 ? -22.571 -15.260 9.519 1.00 68.56 528 GLY A N 1
ATOM 3868 C CA . GLY A 1 528 ? -21.283 -15.671 10.066 1.00 68.56 528 GLY A CA 1
ATOM 3869 C C . GLY A 1 528 ? -20.778 -14.651 11.085 1.00 68.56 528 GLY A C 1
ATOM 3870 O O . GLY A 1 528 ? -21.194 -13.492 11.108 1.00 68.56 528 GLY A O 1
ATOM 3871 N N . THR A 1 529 ? -19.946 -15.116 12.018 1.00 75.12 529 THR A N 1
ATOM 3872 C CA . THR A 1 529 ? -19.407 -14.263 13.079 1.00 75.12 529 THR A CA 1
ATOM 3873 C C . THR A 1 529 ? -17.967 -14.611 13.377 1.00 75.12 529 THR A C 1
ATOM 3875 O O . THR A 1 529 ? -17.680 -15.782 13.640 1.00 75.12 529 THR A O 1
ATOM 3878 N N . ASP A 1 530 ? -17.127 -13.592 13.492 1.00 74.25 530 ASP A N 1
ATOM 3879 C CA . ASP A 1 530 ? -15.756 -13.720 13.970 1.00 74.25 530 ASP A CA 1
ATOM 3880 C C . ASP A 1 530 ? -15.510 -12.774 15.150 1.00 74.25 530 ASP A C 1
ATOM 3882 O O . ASP A 1 530 ? -16.217 -11.782 15.339 1.00 74.25 530 ASP A O 1
ATOM 3886 N N . THR A 1 531 ? -14.536 -13.106 15.999 1.00 79.38 531 THR A N 1
ATOM 3887 C CA . THR A 1 531 ? -14.257 -12.360 17.234 1.00 79.38 531 THR A CA 1
ATOM 3888 C C . THR A 1 531 ? -12.787 -11.985 17.322 1.00 79.38 531 THR A C 1
ATOM 3890 O O . THR A 1 531 ? -11.921 -12.843 17.171 1.00 79.38 531 THR A O 1
ATOM 3893 N N . SER A 1 532 ? -12.521 -10.721 17.640 1.00 78.44 532 SER A N 1
ATOM 3894 C CA . SER A 1 532 ? -11.187 -10.180 17.907 1.00 78.44 532 SER A CA 1
ATOM 3895 C C . SER A 1 532 ? -11.088 -9.666 19.337 1.00 78.44 532 SER A C 1
ATOM 3897 O O . SER A 1 532 ? -12.111 -9.437 19.988 1.00 78.44 532 SER A O 1
ATOM 3899 N N . ARG A 1 533 ? -9.864 -9.513 19.849 1.00 82.81 533 ARG A N 1
ATOM 3900 C CA . ARG A 1 533 ? -9.595 -9.131 21.240 1.00 82.81 533 ARG A CA 1
ATOM 3901 C C . ARG A 1 533 ? -8.628 -7.963 21.337 1.00 82.81 533 ARG A C 1
ATOM 3903 O O . ARG A 1 533 ? -7.530 -8.023 20.792 1.00 82.81 533 ARG A O 1
ATOM 3910 N N . VAL A 1 534 ? -8.981 -6.998 22.182 1.00 82.25 534 VAL A N 1
ATOM 3911 C CA . VAL A 1 534 ? -8.127 -5.869 22.566 1.00 82.25 534 VAL A CA 1
ATOM 3912 C C . VAL A 1 534 ? -7.881 -5.846 24.075 1.00 82.25 534 VAL A C 1
ATOM 3914 O O . VAL A 1 534 ? -8.711 -6.283 24.883 1.00 82.25 534 VAL A O 1
ATOM 3917 N N . GLU A 1 535 ? -6.712 -5.345 24.468 1.00 85.31 535 GLU A N 1
ATOM 3918 C CA . GLU A 1 535 ? -6.304 -5.207 25.866 1.00 85.31 535 GLU A CA 1
ATOM 3919 C C . GLU A 1 535 ? -5.976 -3.743 26.172 1.00 85.31 535 GLU A C 1
ATOM 3921 O O . GLU A 1 535 ? -5.149 -3.134 25.499 1.00 85.31 535 GLU A O 1
ATOM 3926 N N . VAL A 1 536 ? -6.590 -3.196 27.223 1.00 83.56 536 VAL A N 1
ATOM 3927 C CA . VAL A 1 536 ? -6.332 -1.835 27.711 1.00 83.56 536 VAL A CA 1
ATOM 3928 C C . VAL A 1 536 ? -5.697 -1.927 29.091 1.00 83.56 536 VAL A C 1
ATOM 3930 O O . VAL A 1 536 ? -6.286 -2.473 30.024 1.00 83.56 536 VAL A O 1
ATOM 3933 N N . VAL A 1 537 ? -4.505 -1.371 29.259 1.00 83.12 537 VAL A N 1
ATOM 3934 C CA . VAL A 1 537 ? -3.852 -1.218 30.558 1.00 83.12 537 VAL A CA 1
ATOM 3935 C C . VAL A 1 537 ? -4.268 0.119 31.161 1.00 83.12 537 VAL A C 1
ATOM 3937 O O . VAL A 1 537 ? -3.880 1.177 30.676 1.00 83.12 537 VAL A O 1
ATOM 3940 N N . VAL A 1 538 ? -5.026 0.077 32.252 1.00 84.19 538 VAL A N 1
ATOM 3941 C CA . VAL A 1 538 ? -5.458 1.268 32.987 1.00 84.19 538 VAL A CA 1
ATOM 3942 C C . VAL A 1 538 ? -4.544 1.504 34.182 1.00 84.19 538 VAL A C 1
ATOM 3944 O O . VAL A 1 538 ? -4.346 0.610 35.007 1.00 84.19 538 VAL A O 1
ATOM 3947 N N . LEU A 1 539 ? -4.000 2.714 34.284 1.00 81.44 539 LEU A N 1
ATOM 3948 C CA . LEU A 1 539 ? -3.156 3.179 35.380 1.00 81.44 539 LEU A CA 1
ATOM 3949 C C . LEU A 1 539 ? -3.982 3.942 36.426 1.00 81.44 539 LEU A C 1
ATOM 3951 O O . LEU A 1 539 ? -4.852 4.744 36.088 1.00 81.44 539 LEU A O 1
ATOM 3955 N N . ASP A 1 540 ? -3.684 3.722 37.707 1.00 75.81 540 ASP A N 1
ATOM 3956 C CA . ASP A 1 540 ? -4.255 4.496 38.818 1.00 75.81 540 ASP A CA 1
ATOM 3957 C C . ASP A 1 540 ? -3.807 5.970 38.732 1.00 75.81 540 ASP A C 1
ATOM 3959 O O . ASP A 1 540 ? -2.629 6.267 38.507 1.00 75.81 540 ASP A O 1
ATOM 3963 N N . GLU A 1 541 ? -4.731 6.903 38.971 1.00 64.88 541 GLU A N 1
ATOM 3964 C CA . GLU A 1 541 ? -4.483 8.354 39.005 1.00 64.88 541 GLU A CA 1
ATOM 3965 C C . GLU A 1 541 ? -3.348 8.763 39.971 1.00 64.88 541 GLU A C 1
ATOM 3967 O O . GLU A 1 541 ? -2.628 9.734 39.739 1.00 64.88 541 GLU A O 1
ATOM 3972 N N . ASN A 1 542 ? -3.113 7.992 41.037 1.00 57.66 542 ASN A N 1
ATOM 3973 C CA . ASN A 1 542 ? -2.059 8.242 42.020 1.00 57.66 542 ASN A CA 1
ATOM 3974 C C . ASN A 1 542 ? -0.673 7.771 41.556 1.00 57.66 542 ASN A C 1
ATOM 3976 O O . ASN A 1 542 ? 0.335 8.206 42.122 1.00 57.66 542 ASN A O 1
ATOM 3980 N N . PHE A 1 543 ? -0.590 6.919 40.527 1.00 51.94 543 PHE A N 1
ATOM 3981 C CA . PHE A 1 543 ? 0.685 6.560 39.902 1.00 51.94 543 PHE A CA 1
ATOM 3982 C C . PHE A 1 543 ? 1.308 7.778 39.201 1.00 51.94 543 PHE A C 1
ATOM 3984 O O . PHE A 1 543 ? 2.511 8.011 39.324 1.00 51.94 543 PHE A O 1
ATOM 3991 N N . ALA A 1 544 ? 0.472 8.624 38.585 1.00 41.28 544 ALA A N 1
ATOM 3992 C CA . ALA A 1 544 ? 0.873 9.901 37.989 1.00 41.28 544 ALA A CA 1
ATOM 3993 C C . ALA A 1 544 ? 1.426 10.905 39.019 1.00 41.28 544 ALA A C 1
ATOM 3995 O O . ALA A 1 544 ? 2.295 11.717 38.714 1.00 41.28 544 ALA A O 1
ATOM 3996 N N . VAL A 1 545 ? 0.947 10.839 40.265 1.00 40.62 545 VAL A N 1
ATOM 3997 C CA . VAL A 1 545 ? 1.366 11.741 41.351 1.00 40.62 545 VAL A CA 1
ATOM 3998 C C . VAL A 1 545 ? 2.653 11.253 42.032 1.00 40.62 545 VAL A C 1
ATOM 4000 O O . VAL A 1 545 ? 3.460 12.064 42.491 1.00 40.62 545 VAL A O 1
ATOM 4003 N N . ALA A 1 546 ? 2.886 9.938 42.079 1.00 38.81 546 ALA A N 1
ATOM 4004 C CA . ALA A 1 546 ? 4.073 9.343 42.697 1.00 38.81 546 ALA A CA 1
ATOM 4005 C C . ALA A 1 546 ? 5.351 9.458 41.839 1.00 38.81 546 ALA A C 1
ATOM 4007 O O . ALA A 1 546 ? 6.451 9.395 42.391 1.00 38.81 546 ALA A O 1
ATOM 4008 N N . SER A 1 547 ? 5.224 9.659 40.520 1.00 41.31 547 SER A N 1
ATOM 4009 C CA . SER A 1 547 ? 6.349 9.835 39.584 1.00 41.31 547 SER A CA 1
ATOM 4010 C C . SER A 1 547 ? 6.857 11.282 39.471 1.00 41.31 547 SER A C 1
ATOM 4012 O O . SER A 1 547 ? 7.893 11.521 38.854 1.00 41.31 547 SER A O 1
ATOM 4014 N N . GLY A 1 548 ? 6.195 12.247 40.121 1.00 35.25 548 GLY A N 1
ATOM 4015 C CA . GLY A 1 548 ? 6.726 13.596 40.345 1.00 35.25 548 GLY A CA 1
ATOM 4016 C C . GLY A 1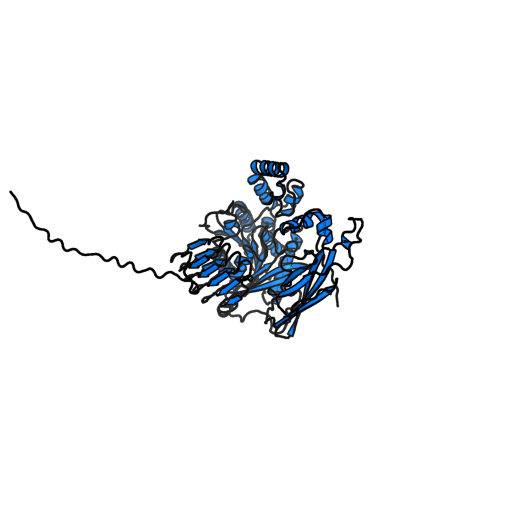 548 ? 6.597 14.599 39.194 1.00 35.25 548 GLY A C 1
ATOM 4017 O O . GLY A 1 548 ? 7.038 15.733 39.371 1.00 35.25 548 GLY A O 1
ATOM 4018 N N . ASN A 1 549 ? 5.960 14.253 38.074 1.00 36.69 549 ASN A N 1
ATOM 4019 C CA . ASN A 1 549 ? 5.735 15.182 36.965 1.00 36.69 549 ASN A CA 1
ATOM 4020 C C . ASN A 1 549 ? 4.234 15.369 36.727 1.00 36.69 549 ASN A C 1
ATOM 4022 O O . ASN A 1 549 ? 3.517 14.411 36.461 1.00 36.69 549 ASN A O 1
ATOM 4026 N N . GLY A 1 550 ? 3.759 16.615 36.827 1.00 35.22 550 GLY A N 1
ATOM 4027 C CA . GLY A 1 550 ? 2.419 16.967 36.364 1.00 35.22 550 GLY A CA 1
ATOM 4028 C C . GLY A 1 550 ? 2.289 16.606 34.886 1.00 35.22 550 GLY A C 1
ATOM 4029 O O . GLY A 1 550 ? 3.117 17.024 34.080 1.00 35.22 550 GLY A O 1
ATOM 4030 N N . LEU A 1 551 ? 1.294 15.788 34.556 1.00 37.72 551 LEU A N 1
ATOM 4031 C CA . LEU A 1 551 ? 1.122 15.249 33.213 1.00 37.72 551 LEU A CA 1
ATOM 4032 C C . LEU A 1 551 ? 0.555 16.331 32.280 1.00 37.72 551 LEU A C 1
ATOM 4034 O O . LEU A 1 551 ? -0.570 16.797 32.460 1.00 37.72 551 LEU A O 1
ATOM 4038 N N . THR A 1 552 ? 1.338 16.729 31.280 1.00 36.22 552 THR A N 1
ATOM 4039 C CA . THR A 1 552 ? 0.826 17.198 29.982 1.00 36.22 552 THR A CA 1
ATOM 4040 C C . THR A 1 552 ? 0.868 16.021 28.994 1.00 36.22 552 THR A C 1
ATOM 4042 O O . THR A 1 552 ? 1.581 15.050 29.263 1.00 36.22 552 THR A O 1
ATOM 4045 N N . PRO A 1 553 ? 0.158 16.071 27.850 1.00 34.78 553 PRO A N 1
ATOM 4046 C CA . PRO A 1 553 ? 0.041 14.943 26.910 1.00 34.78 553 PRO A CA 1
ATOM 4047 C C . PRO A 1 553 ? 1.377 14.333 26.439 1.00 34.78 553 PRO A C 1
ATOM 4049 O O . PRO A 1 553 ? 1.428 13.163 26.085 1.00 34.78 553 PRO A O 1
ATOM 4052 N N . LEU A 1 554 ? 2.489 15.074 26.526 1.00 32.28 554 LEU A N 1
ATOM 4053 C CA . LEU A 1 554 ? 3.841 14.585 26.213 1.00 32.28 554 LEU A CA 1
ATOM 4054 C C . LEU A 1 554 ? 4.432 13.572 27.221 1.00 32.28 554 LEU A C 1
ATOM 4056 O O . LEU A 1 554 ? 5.510 13.030 26.989 1.00 32.28 554 LEU A O 1
ATOM 4060 N N . THR A 1 555 ? 3.774 13.300 28.348 1.00 38.25 555 THR A N 1
ATOM 4061 C CA . THR A 1 555 ? 4.325 12.422 29.403 1.00 38.25 555 THR A CA 1
ATOM 4062 C C . THR A 1 555 ? 4.062 10.924 29.205 1.00 38.25 555 THR A C 1
ATOM 4064 O O . THR A 1 555 ? 4.676 10.111 29.900 1.00 38.25 555 THR A O 1
ATOM 4067 N N . THR A 1 556 ? 3.253 10.534 28.215 1.00 35.44 556 THR A N 1
ATOM 4068 C CA . THR A 1 556 ? 2.980 9.125 27.865 1.00 35.44 556 THR A CA 1
ATOM 4069 C C . THR A 1 556 ? 4.247 8.379 27.417 1.00 35.44 556 THR A C 1
ATOM 4071 O O . THR A 1 556 ? 4.423 7.202 27.728 1.00 35.44 556 THR A O 1
ATOM 4074 N N . LEU A 1 557 ? 5.202 9.081 26.794 1.00 32.78 557 LEU A N 1
ATOM 4075 C CA . LEU A 1 557 ? 6.436 8.487 26.261 1.00 32.78 557 LEU A CA 1
ATOM 4076 C C . LEU A 1 557 ? 7.454 8.095 27.353 1.00 32.78 557 LEU A C 1
ATOM 4078 O O . LEU A 1 557 ? 8.207 7.133 27.204 1.00 32.78 557 LEU A O 1
ATOM 4082 N N . VAL A 1 558 ? 7.463 8.798 28.492 1.00 32.56 558 VAL A N 1
ATOM 4083 C CA . VAL A 1 558 ? 8.441 8.567 29.576 1.00 32.56 558 VAL A CA 1
ATOM 4084 C C . VAL A 1 558 ? 8.097 7.317 30.401 1.00 32.56 558 VAL A C 1
ATOM 4086 O O . VAL A 1 558 ? 8.993 6.672 30.952 1.00 32.56 558 VAL A O 1
ATOM 4089 N N . LEU A 1 559 ? 6.823 6.908 30.449 1.00 34.25 559 LEU A N 1
ATOM 4090 C CA . LEU A 1 559 ? 6.414 5.681 31.146 1.00 34.25 559 LEU A CA 1
ATOM 4091 C C . LEU A 1 559 ? 6.848 4.394 30.419 1.00 34.25 559 LEU A C 1
ATOM 4093 O O . LEU A 1 559 ? 7.127 3.392 31.082 1.00 34.25 559 LEU A O 1
ATOM 4097 N N . LEU A 1 560 ? 6.967 4.424 29.087 1.00 36.03 560 LEU A N 1
ATOM 4098 C CA . LEU A 1 560 ? 7.363 3.274 28.261 1.00 36.03 560 LEU A CA 1
ATOM 4099 C C . LEU A 1 560 ? 8.792 2.786 28.553 1.00 36.03 560 LEU A C 1
ATOM 4101 O O . LEU A 1 560 ? 9.049 1.583 28.567 1.00 36.03 560 LEU A O 1
ATOM 4105 N N . VAL A 1 561 ? 9.715 3.701 28.864 1.00 32.25 561 VAL A N 1
ATOM 4106 C CA . VAL A 1 561 ? 11.137 3.378 29.093 1.00 32.25 561 VAL A CA 1
ATOM 4107 C C . VAL A 1 561 ? 11.382 2.751 30.473 1.00 32.25 561 VAL A C 1
ATOM 4109 O O . VAL A 1 561 ? 12.328 1.983 30.650 1.00 32.25 561 VAL A O 1
ATOM 4112 N N . ILE A 1 562 ? 10.517 3.022 31.456 1.00 32.56 562 ILE A N 1
ATOM 4113 C CA . ILE A 1 562 ? 10.648 2.476 32.816 1.00 32.56 562 ILE A CA 1
ATOM 4114 C C . ILE A 1 562 ? 9.980 1.090 32.931 1.00 32.56 562 ILE A C 1
ATOM 4116 O O . ILE A 1 562 ? 10.442 0.260 33.712 1.00 32.56 562 ILE A O 1
ATOM 4120 N N . ALA A 1 563 ? 8.947 0.802 32.126 1.00 30.86 563 ALA A N 1
ATOM 4121 C CA . ALA A 1 563 ? 8.032 -0.324 32.347 1.00 30.86 563 ALA A CA 1
ATOM 4122 C C . ALA A 1 563 ? 8.346 -1.652 31.618 1.00 30.86 563 ALA A C 1
ATOM 4124 O O . ALA A 1 563 ? 7.570 -2.591 31.767 1.00 30.86 563 ALA A O 1
ATOM 4125 N N . GLY A 1 564 ? 9.438 -1.784 30.852 1.00 28.08 564 GLY A N 1
ATOM 4126 C CA . GLY A 1 564 ? 9.977 -3.083 30.390 1.00 28.08 564 GLY A CA 1
ATOM 4127 C C . GLY A 1 564 ? 8.980 -4.125 29.831 1.00 28.08 564 GLY A C 1
ATOM 4128 O O . GLY A 1 564 ? 9.173 -5.325 30.049 1.00 28.08 564 GLY A O 1
ATOM 4129 N N . LEU A 1 565 ? 7.905 -3.712 29.152 1.00 32.47 565 LEU A N 1
ATOM 4130 C CA . LEU A 1 565 ? 6.803 -4.594 28.750 1.00 32.47 565 LEU A CA 1
ATOM 4131 C C . LEU A 1 565 ? 7.012 -5.176 27.342 1.00 32.47 565 LEU A C 1
ATOM 4133 O O . LEU A 1 565 ? 7.155 -4.451 26.366 1.00 32.47 565 LEU A O 1
ATOM 4137 N N . ARG A 1 566 ? 6.975 -6.513 27.249 1.00 26.48 566 ARG A N 1
ATOM 4138 C CA . ARG A 1 566 ? 6.672 -7.262 26.019 1.00 26.48 566 ARG A CA 1
ATOM 4139 C C . ARG A 1 566 ? 5.192 -7.635 26.052 1.00 26.48 566 ARG A C 1
ATOM 4141 O O . ARG A 1 566 ? 4.771 -8.296 27.005 1.00 26.48 566 ARG A O 1
ATOM 4148 N N . VAL A 1 567 ? 4.439 -7.272 25.018 1.00 26.75 567 VAL A N 1
ATOM 4149 C CA . VAL A 1 567 ? 3.070 -7.760 24.795 1.00 26.75 567 VAL A CA 1
ATOM 4150 C C . VAL A 1 567 ? 3.123 -9.284 24.627 1.00 26.75 567 VAL A C 1
ATOM 4152 O O . VAL A 1 567 ? 3.927 -9.815 23.861 1.00 26.75 567 VAL A O 1
ATOM 4155 N N . ARG A 1 568 ? 2.323 -10.019 25.402 1.00 25.67 568 ARG A N 1
ATOM 4156 C CA . ARG A 1 568 ? 2.176 -11.479 25.288 1.00 25.67 568 ARG A CA 1
ATOM 4157 C C . ARG A 1 568 ? 0.694 -11.819 25.345 1.00 25.67 568 ARG A C 1
ATOM 4159 O O . ARG A 1 568 ? 0.129 -11.842 26.433 1.00 25.67 568 ARG A O 1
ATOM 4166 N N . SER A 1 569 ? 0.102 -12.170 24.206 1.00 29.02 569 SER A N 1
ATOM 4167 C CA . SER A 1 569 ? -1.247 -12.738 24.174 1.00 29.02 569 SER A CA 1
ATOM 4168 C C . SER A 1 569 ? -1.214 -14.218 24.595 1.00 29.02 569 SER A C 1
ATOM 4170 O O . SER A 1 569 ? -0.372 -15.007 24.151 1.00 29.02 569 SER A O 1
ATOM 4172 N N . GLN A 1 570 ? -2.114 -14.624 25.497 1.00 27.20 570 GLN A N 1
ATOM 4173 C CA . GLN A 1 570 ? -2.325 -16.029 25.871 1.00 27.20 570 GLN A CA 1
ATOM 4174 C C . GLN A 1 570 ? -3.748 -16.493 25.531 1.00 27.20 570 GLN A C 1
ATOM 4176 O O . GLN A 1 570 ? -4.740 -15.864 25.883 1.00 27.20 570 GLN A O 1
ATOM 4181 N N . ARG A 1 571 ? -3.823 -17.665 24.885 1.00 29.03 571 ARG A N 1
ATOM 4182 C CA . ARG A 1 571 ? -5.044 -18.392 24.490 1.00 29.03 571 ARG A CA 1
ATOM 4183 C C . ARG A 1 571 ? -5.990 -18.724 25.655 1.00 29.03 571 ARG A C 1
ATOM 4185 O O . ARG A 1 571 ? -5.549 -19.182 26.709 1.00 29.03 571 ARG A O 1
ATOM 4192 N N . ARG A 1 572 ? -7.288 -18.817 25.330 1.00 25.06 572 ARG A N 1
ATOM 4193 C CA . ARG A 1 572 ? -8.153 -19.931 25.770 1.00 25.06 572 ARG A CA 1
ATOM 4194 C C . ARG A 1 572 ? -8.903 -20.529 24.578 1.00 25.06 572 ARG A C 1
ATOM 4196 O O . ARG A 1 572 ? -9.482 -19.801 23.792 1.00 25.06 572 ARG A O 1
ATOM 4203 N N . ARG A 1 573 ? -8.869 -21.863 24.470 1.00 27.95 573 ARG A N 1
ATOM 4204 C CA . ARG A 1 573 ? -9.757 -22.661 23.610 1.00 27.95 573 ARG A CA 1
ATOM 4205 C C . ARG A 1 573 ? -11.133 -22.775 24.273 1.00 27.95 573 ARG A C 1
ATOM 4207 O O . ARG A 1 573 ? -11.175 -23.014 25.484 1.00 27.95 573 ARG A O 1
ATOM 4214 N N . SER A 1 574 ? -12.199 -22.749 23.479 1.00 31.12 574 SER A N 1
ATOM 4215 C CA . SER A 1 574 ? -13.404 -23.552 23.723 1.00 31.12 574 SER A CA 1
ATOM 4216 C C . SER A 1 574 ? -13.614 -24.489 22.551 1.00 31.12 574 SER A C 1
ATOM 4218 O O . SER A 1 574 ? -13.599 -23.960 21.421 1.00 31.12 574 SER A O 1
#